Protein AF-A0A1B6HRR8-F1 (afdb_monomer)

Secondary structure (DSSP, 8-state):
-HHHHHHHHHHHHHHHHHHHHHHHHHHHHHHHHHHHHHHHHHHHHHHHHHHHHHHHHHHHHHHHHHHHHHHHHHHHHH---------SS--HHHHHHHHHHHHHHHHHHHHHHHHHHHHHHHHHHHHHHHHHHHHHHHHHHHHHHHHHHHHHHHHHHHHHHHHHHHHHHHHHHHHHHHHHHHHHHHHHHHHHHHHHHHHHHHHHHHHHHHHHHHHHHHHHHHHHHHHHHHHHHHHHHHHHHHHHHHHHHHTS-----------SHHHHHHHHHHHHHHHHHHHHHHHHHHHHHHHHHHHHHTTS-HHHHHHHHHHHHHHHHHHHHHHHHHHHHHHHHHHHHHHHHHHT---TTSTTSSSSS----------------------------

Structure (mmCIF, N/CA/C/O backbone):
data_AF-A0A1B6HRR8-F1
#
_entry.id   AF-A0A1B6HRR8-F1
#
loop_
_atom_site.group_PDB
_atom_site.id
_atom_site.type_symbol
_atom_site.label_atom_id
_atom_site.label_alt_id
_atom_site.label_comp_id
_atom_site.label_asym_id
_atom_site.label_entity_id
_atom_site.label_seq_id
_atom_site.pdbx_PDB_ins_code
_atom_site.Cartn_x
_atom_site.Cartn_y
_atom_site.Cartn_z
_atom_site.occupancy
_atom_site.B_iso_or_equiv
_atom_site.auth_seq_id
_atom_site.auth_comp_id
_atom_site.auth_asym_id
_atom_site.auth_atom_id
_atom_site.pdbx_PDB_model_num
ATOM 1 N N . SER A 1 1 ? -2.753 -23.486 5.288 1.00 59.34 1 SER A N 1
ATOM 2 C CA . SER A 1 1 ? -3.232 -24.060 4.010 1.00 59.34 1 SER A CA 1
ATOM 3 C C . SER A 1 1 ? -3.296 -22.992 2.913 1.00 59.34 1 SER A C 1
ATOM 5 O O . SER A 1 1 ? -2.228 -22.658 2.434 1.00 59.34 1 SER A O 1
ATOM 7 N N . SER A 1 2 ? -4.413 -22.319 2.582 1.00 73.25 2 SER A N 1
ATOM 8 C CA . SER A 1 2 ? -4.470 -21.489 1.342 1.00 73.25 2 SER A CA 1
ATOM 9 C C . SER A 1 2 ? -3.467 -20.316 1.214 1.00 73.25 2 SER A C 1
ATOM 11 O O . SER A 1 2 ? -3.130 -19.930 0.097 1.00 73.25 2 SER A O 1
ATOM 13 N N . LYS A 1 3 ? -2.981 -19.729 2.320 1.00 71.12 3 LYS A N 1
ATOM 14 C CA . LYS A 1 3 ? -1.954 -18.663 2.286 1.00 71.12 3 LYS A CA 1
ATOM 15 C C . LYS A 1 3 ? -0.533 -19.193 2.073 1.00 71.12 3 LYS A C 1
ATOM 17 O O . LYS A 1 3 ? 0.267 -18.519 1.435 1.00 71.12 3 LYS A O 1
ATOM 22 N N . GLU A 1 4 ? -0.227 -20.378 2.594 1.00 80.12 4 GLU A N 1
ATOM 23 C CA . GLU A 1 4 ? 1.072 -21.032 2.380 1.00 80.12 4 GLU A CA 1
ATOM 24 C C . GLU A 1 4 ? 1.187 -21.528 0.942 1.00 80.12 4 GLU A C 1
ATOM 26 O O . GLU A 1 4 ? 2.218 -21.320 0.313 1.00 80.12 4 GLU A O 1
ATOM 31 N N . ASP A 1 5 ? 0.101 -22.062 0.383 1.00 79.88 5 ASP A N 1
ATOM 32 C CA . ASP A 1 5 ? 0.057 -22.496 -1.016 1.00 79.88 5 ASP A CA 1
ATOM 33 C C . ASP A 1 5 ? 0.258 -21.316 -1.984 1.00 79.88 5 ASP A C 1
ATOM 35 O O . ASP A 1 5 ? 0.971 -21.428 -2.982 1.00 79.88 5 ASP A O 1
ATOM 39 N N . LEU A 1 6 ? -0.305 -20.148 -1.653 1.00 81.75 6 LEU A N 1
ATOM 40 C CA . LEU A 1 6 ? -0.075 -18.899 -2.386 1.00 81.75 6 LEU A CA 1
ATOM 41 C C . LEU A 1 6 ? 1.387 -18.448 -2.313 1.00 81.75 6 LEU A C 1
ATOM 43 O O . LEU A 1 6 ? 1.964 -18.117 -3.346 1.00 81.75 6 LEU A O 1
ATOM 47 N N . LEU A 1 7 ? 2.001 -18.481 -1.127 1.00 84.44 7 LEU A N 1
ATOM 48 C CA . LEU A 1 7 ? 3.415 -18.135 -0.952 1.00 84.44 7 LEU A CA 1
ATOM 49 C C . LEU A 1 7 ? 4.327 -19.078 -1.744 1.00 84.44 7 LEU A C 1
ATOM 51 O O . LEU A 1 7 ? 5.192 -18.613 -2.486 1.00 84.44 7 LEU A O 1
ATOM 55 N N . ILE A 1 8 ? 4.094 -20.387 -1.660 1.00 88.56 8 ILE A N 1
ATOM 56 C CA . ILE A 1 8 ? 4.858 -21.399 -2.400 1.00 88.56 8 ILE A CA 1
ATOM 57 C C . ILE A 1 8 ? 4.736 -21.172 -3.911 1.00 88.56 8 ILE A C 1
ATOM 59 O O . ILE A 1 8 ? 5.741 -21.215 -4.621 1.00 88.56 8 ILE A O 1
ATOM 63 N N . ASN A 1 9 ? 3.536 -20.873 -4.411 1.00 84.00 9 ASN A N 1
ATOM 64 C CA . ASN A 1 9 ? 3.332 -20.588 -5.830 1.00 84.00 9 ASN A CA 1
ATOM 65 C C . ASN A 1 9 ? 4.008 -19.283 -6.267 1.00 84.00 9 ASN A C 1
ATOM 67 O O . ASN A 1 9 ? 4.600 -19.246 -7.344 1.00 84.00 9 ASN A O 1
ATOM 71 N N . THR A 1 10 ? 3.997 -18.240 -5.431 1.00 83.81 10 THR A N 1
ATOM 72 C CA . THR A 1 10 ? 4.730 -17.002 -5.737 1.00 83.81 10 THR A CA 1
ATOM 73 C C . THR A 1 10 ? 6.241 -17.207 -5.751 1.00 83.81 10 THR A C 1
ATOM 75 O O . THR A 1 10 ? 6.902 -16.685 -6.642 1.00 83.81 10 THR A O 1
ATOM 78 N N . TYR A 1 11 ? 6.792 -18.015 -4.838 1.00 88.38 11 TYR A N 1
ATOM 79 C CA . TYR A 1 11 ? 8.217 -18.347 -4.845 1.00 88.38 11 TYR A CA 1
ATOM 80 C C . TYR A 1 11 ? 8.606 -19.155 -6.081 1.00 88.38 11 TYR A C 1
ATOM 82 O O . TYR A 1 11 ? 9.601 -18.831 -6.716 1.00 88.38 11 TYR A O 1
ATOM 90 N N . LYS A 1 12 ? 7.793 -20.140 -6.482 1.00 89.81 12 LYS A N 1
ATOM 91 C CA . LYS A 1 12 ? 8.017 -20.898 -7.723 1.00 89.81 12 LYS A CA 1
ATOM 92 C C . LYS A 1 12 ? 7.977 -20.003 -8.961 1.00 89.81 12 LYS A C 1
ATOM 94 O O . LYS A 1 12 ? 8.825 -20.142 -9.833 1.00 89.81 12 LYS A O 1
ATOM 99 N N . ALA A 1 13 ? 7.025 -19.072 -9.035 1.00 86.12 13 ALA A N 1
ATOM 100 C CA . ALA A 1 13 ? 6.945 -18.123 -10.144 1.00 86.12 13 ALA A CA 1
ATOM 101 C C . ALA A 1 13 ? 8.169 -17.192 -10.195 1.00 86.12 13 ALA A C 1
ATOM 103 O O . ALA A 1 13 ? 8.692 -16.928 -11.275 1.00 86.12 13 ALA A O 1
ATOM 104 N N . LEU A 1 14 ? 8.652 -16.740 -9.033 1.00 88.88 14 LEU A N 1
ATOM 105 C CA . LEU A 1 14 ? 9.854 -15.914 -8.931 1.00 88.88 14 LEU A CA 1
ATOM 106 C C . LEU A 1 14 ? 11.114 -16.680 -9.367 1.00 88.88 14 LEU A C 1
ATOM 108 O O . LEU A 1 14 ? 11.967 -16.124 -10.052 1.00 88.88 14 LEU A O 1
ATOM 112 N N . ASP A 1 15 ? 11.216 -17.958 -9.002 1.00 90.56 15 ASP A N 1
ATOM 113 C CA . ASP A 1 15 ? 12.356 -18.811 -9.351 1.00 90.56 15 ASP A CA 1
ATOM 114 C C . ASP A 1 15 ? 12.401 -19.097 -10.862 1.00 90.56 15 ASP A C 1
ATOM 116 O O . ASP A 1 15 ? 13.456 -19.015 -11.487 1.00 90.56 15 ASP A O 1
ATOM 120 N N . VAL A 1 16 ? 11.236 -19.313 -11.486 1.00 91.31 16 VAL A N 1
ATOM 121 C CA . VAL A 1 16 ? 11.115 -19.439 -12.950 1.00 91.31 16 VAL A CA 1
ATOM 122 C C . VAL A 1 16 ? 11.516 -18.140 -13.655 1.00 91.31 16 VAL A C 1
ATOM 124 O O . VAL A 1 16 ? 12.240 -18.181 -14.647 1.00 91.31 16 VAL A O 1
ATOM 127 N N . GLN A 1 17 ? 11.099 -16.979 -13.138 1.00 86.19 17 GLN A N 1
ATOM 128 C CA . GLN A 1 17 ? 11.513 -15.682 -13.691 1.00 86.19 17 GLN A CA 1
ATOM 129 C C . GLN A 1 17 ? 13.022 -15.451 -13.559 1.00 86.19 17 GLN A C 1
ATOM 131 O O . GLN A 1 17 ? 13.646 -14.912 -14.472 1.00 86.19 17 GLN A O 1
ATOM 136 N N . LYS A 1 18 ? 13.624 -15.887 -12.449 1.00 91.19 18 LYS A N 1
ATOM 137 C CA . LYS A 1 18 ? 15.072 -15.811 -12.246 1.00 91.19 18 LYS A CA 1
ATOM 138 C C . LYS A 1 18 ? 15.827 -16.687 -13.250 1.00 91.19 18 LYS A C 1
ATOM 140 O O . LYS A 1 18 ? 16.762 -16.203 -13.878 1.00 91.19 18 LYS A O 1
ATOM 145 N N . GLN A 1 19 ? 15.380 -17.924 -13.463 1.00 90.75 19 GLN A N 1
ATOM 146 C CA . GLN A 1 19 ? 15.969 -18.824 -14.462 1.00 90.75 19 GLN A CA 1
ATOM 147 C C . GLN A 1 19 ? 15.834 -18.277 -15.891 1.00 90.75 19 GLN A C 1
ATOM 149 O O . GLN A 1 19 ? 16.765 -18.394 -16.683 1.00 90.75 19 GLN A O 1
ATOM 154 N N . GLN A 1 20 ? 14.709 -17.633 -16.222 1.00 88.19 20 GLN A N 1
ATOM 155 C CA . GLN A 1 20 ? 14.532 -16.971 -17.520 1.00 88.19 20 GLN A CA 1
ATOM 156 C C . GLN A 1 20 ? 15.487 -15.788 -17.713 1.00 88.19 20 GLN A C 1
ATOM 158 O O . GLN A 1 20 ? 16.016 -15.615 -18.806 1.00 88.19 20 GLN A O 1
ATOM 163 N N . LEU A 1 21 ? 15.732 -14.990 -16.669 1.00 84.12 21 LEU A N 1
ATOM 164 C CA . LEU A 1 21 ? 16.707 -13.896 -16.722 1.00 84.12 21 LEU A CA 1
ATOM 165 C C . LEU A 1 21 ? 18.141 -14.410 -16.875 1.00 84.12 21 LEU A C 1
ATOM 167 O O . LEU A 1 21 ? 18.898 -13.848 -17.659 1.00 84.12 21 LEU A O 1
ATOM 171 N N . GLU A 1 22 ? 18.506 -15.480 -16.168 1.00 90.12 22 GLU A N 1
ATOM 172 C CA . GLU A 1 22 ? 19.824 -16.112 -16.308 1.00 90.12 22 GLU A CA 1
ATOM 173 C C . GLU A 1 22 ? 20.028 -16.682 -17.721 1.00 90.12 22 GLU A C 1
ATOM 175 O O . GLU A 1 22 ? 21.083 -16.468 -18.315 1.00 90.12 22 GLU A O 1
ATOM 180 N N . ALA A 1 23 ? 19.009 -17.324 -18.304 1.00 89.56 23 ALA A N 1
ATOM 181 C CA . ALA A 1 23 ? 19.057 -17.799 -19.689 1.00 89.56 23 ALA A CA 1
ATOM 182 C C . ALA A 1 23 ? 19.222 -16.643 -20.690 1.00 89.56 23 ALA A C 1
ATOM 184 O O . ALA A 1 23 ? 20.099 -16.689 -21.545 1.00 89.56 23 ALA A O 1
ATOM 185 N N . MET A 1 24 ? 18.446 -15.569 -20.528 1.00 87.88 24 MET A N 1
ATOM 186 C CA . MET A 1 24 ? 18.515 -14.395 -21.402 1.00 87.88 24 MET A CA 1
ATOM 187 C C . MET A 1 24 ? 19.867 -13.674 -21.305 1.00 87.88 24 MET A C 1
ATOM 189 O O . MET A 1 24 ? 20.355 -13.132 -22.293 1.00 87.88 24 MET A O 1
ATOM 193 N N . ASN A 1 25 ? 20.489 -13.679 -20.123 1.00 88.56 25 ASN A N 1
ATOM 194 C CA . ASN A 1 25 ? 21.819 -13.111 -19.930 1.00 88.56 25 ASN A CA 1
ATOM 195 C C . ASN A 1 25 ? 22.901 -13.955 -20.622 1.00 88.56 25 ASN A C 1
ATOM 197 O O . ASN A 1 25 ? 23.789 -13.397 -21.258 1.00 88.56 25 ASN A O 1
ATOM 201 N N . ASN A 1 26 ? 22.787 -15.286 -20.570 1.00 90.06 26 ASN A N 1
ATOM 202 C CA . ASN A 1 26 ? 23.684 -16.178 -21.307 1.00 90.06 26 ASN A CA 1
ATOM 203 C C . ASN A 1 26 ? 23.536 -16.010 -22.829 1.00 90.06 26 ASN A C 1
ATOM 205 O O . ASN A 1 26 ? 24.542 -15.989 -23.536 1.00 90.06 26 ASN A O 1
ATOM 209 N N . ASP A 1 27 ? 22.308 -15.842 -23.332 1.00 89.38 27 ASP A N 1
ATOM 210 C CA . ASP A 1 27 ? 22.052 -15.570 -24.753 1.00 89.38 27 ASP A CA 1
ATOM 211 C C . ASP A 1 27 ? 22.649 -14.219 -25.187 1.00 89.38 27 ASP A C 1
ATOM 213 O O . ASP A 1 27 ? 23.210 -14.100 -26.277 1.00 89.38 27 ASP A O 1
ATOM 217 N N . PHE A 1 28 ? 22.575 -13.201 -24.323 1.00 89.56 28 PHE A N 1
ATOM 218 C CA . PHE A 1 28 ? 23.189 -11.896 -24.572 1.00 89.56 28 PHE A CA 1
ATOM 219 C C . PHE A 1 28 ? 24.719 -11.978 -24.627 1.00 89.56 28 PHE A C 1
ATOM 221 O O . PHE A 1 28 ? 25.335 -11.399 -25.524 1.00 89.56 28 PHE A O 1
ATOM 228 N N . ASP A 1 29 ? 25.333 -12.720 -23.705 1.00 88.75 29 ASP A N 1
ATOM 229 C CA . ASP A 1 29 ? 26.779 -12.940 -23.706 1.00 88.75 29 ASP A CA 1
ATOM 230 C C . ASP A 1 29 ? 27.225 -13.718 -24.957 1.00 88.75 29 ASP A C 1
ATOM 232 O O . ASP A 1 29 ? 28.226 -13.352 -25.575 1.00 88.75 29 ASP A O 1
ATOM 236 N N . ALA A 1 30 ? 26.452 -14.715 -25.402 1.00 90.94 30 ALA A N 1
ATOM 237 C CA . ALA A 1 30 ? 26.715 -15.439 -26.647 1.00 90.94 30 ALA A CA 1
ATOM 238 C C . ALA A 1 30 ? 26.655 -14.512 -27.877 1.00 90.94 30 ALA A C 1
ATOM 240 O O . ALA A 1 30 ? 27.611 -14.457 -28.653 1.00 90.94 30 ALA A O 1
ATOM 241 N N . LEU A 1 31 ? 25.594 -13.709 -28.006 1.00 88.75 31 LEU A N 1
ATOM 242 C CA . LEU A 1 31 ? 25.451 -12.709 -29.074 1.00 88.75 31 LEU A CA 1
ATOM 243 C C . LEU A 1 31 ? 26.591 -11.688 -29.076 1.00 88.75 31 LEU A C 1
ATOM 245 O O . LEU A 1 31 ? 27.074 -11.279 -30.131 1.00 88.75 31 LEU A O 1
ATOM 249 N N . LYS A 1 32 ? 27.049 -11.279 -27.891 1.00 90.88 32 LYS A N 1
ATOM 250 C CA . LYS A 1 32 ? 28.185 -10.371 -27.760 1.00 90.88 32 LYS A CA 1
ATOM 251 C C . LYS A 1 32 ? 29.471 -11.008 -28.287 1.00 90.88 32 LYS A C 1
ATOM 253 O O . LYS A 1 32 ? 30.206 -10.348 -29.018 1.00 90.88 32 LYS A O 1
ATOM 258 N N . THR A 1 33 ? 29.726 -12.275 -27.954 1.00 90.06 33 THR A N 1
ATOM 259 C CA . THR A 1 33 ? 30.903 -12.993 -28.467 1.00 90.06 33 THR A CA 1
ATOM 260 C C . THR A 1 33 ? 30.847 -13.204 -29.980 1.00 90.06 33 THR A C 1
ATOM 262 O O . THR A 1 33 ? 31.858 -13.010 -30.651 1.00 90.06 33 THR A O 1
ATOM 265 N N . GLU A 1 34 ? 29.671 -13.512 -30.534 1.00 91.50 34 GLU A N 1
ATOM 266 C CA . GLU A 1 34 ? 29.469 -13.660 -31.980 1.00 91.50 34 GLU A CA 1
ATOM 267 C C . GLU A 1 34 ? 29.720 -12.334 -32.712 1.00 91.50 34 GLU A C 1
ATOM 269 O O . GLU A 1 34 ? 30.474 -12.288 -33.682 1.00 91.50 34 GLU A O 1
ATOM 274 N N . HIS A 1 35 ? 29.200 -11.224 -32.181 1.00 89.44 35 HIS A N 1
ATOM 275 C CA . HIS A 1 35 ? 29.441 -9.895 -32.740 1.00 89.44 35 HIS A CA 1
ATOM 276 C C . HIS A 1 35 ? 30.922 -9.482 -32.690 1.00 89.44 35 HIS A C 1
ATOM 278 O O . HIS A 1 35 ? 31.445 -8.893 -33.640 1.00 89.44 35 HIS A O 1
ATOM 284 N N . GLU A 1 36 ? 31.622 -9.778 -31.590 1.00 89.81 36 GLU A N 1
ATOM 285 C CA . GLU A 1 36 ? 33.063 -9.519 -31.474 1.00 89.81 36 GLU A CA 1
ATOM 286 C C . GLU A 1 36 ? 33.870 -10.343 -32.489 1.00 89.81 36 GLU A C 1
ATOM 288 O O . GLU A 1 36 ? 34.828 -9.825 -33.073 1.00 89.81 36 GLU A O 1
ATOM 293 N N . GLN A 1 37 ? 33.455 -11.583 -32.758 1.00 92.81 37 GLN A N 1
ATOM 294 C CA . GLN A 1 37 ? 34.070 -12.437 -33.769 1.00 92.81 37 GLN A CA 1
ATOM 295 C C . GLN A 1 37 ? 33.812 -11.927 -35.195 1.00 92.81 37 GLN A C 1
ATOM 297 O O . GLN A 1 37 ? 34.766 -11.767 -35.959 1.00 92.81 37 GLN A O 1
ATOM 302 N N . GLU A 1 38 ? 32.568 -11.585 -35.546 1.00 91.19 38 GLU A N 1
ATOM 303 C CA . GLU A 1 38 ? 32.233 -10.997 -36.853 1.00 91.19 38 GLU A CA 1
ATOM 304 C C . GLU A 1 38 ? 33.013 -9.704 -37.110 1.00 91.19 38 GLU A C 1
ATOM 306 O O . GLU A 1 38 ? 33.526 -9.473 -38.209 1.00 91.19 38 GLU A O 1
ATOM 311 N N . LYS A 1 39 ? 33.159 -8.864 -36.081 1.00 89.94 39 LYS A N 1
ATOM 312 C CA . LYS A 1 39 ? 33.953 -7.638 -36.163 1.00 89.94 39 LYS A CA 1
ATOM 313 C C . LYS A 1 39 ? 35.420 -7.935 -36.485 1.00 89.94 39 LYS A C 1
ATOM 315 O O . LYS A 1 39 ? 36.014 -7.228 -37.302 1.00 89.94 39 LYS A O 1
ATOM 320 N N . LEU A 1 40 ? 36.002 -8.965 -35.870 1.00 92.38 40 LEU A N 1
ATOM 321 C CA . LEU A 1 40 ? 37.382 -9.381 -36.131 1.00 92.38 40 LEU A CA 1
ATOM 322 C C . LEU A 1 40 ? 37.548 -9.915 -37.565 1.00 92.38 40 LEU A C 1
ATOM 324 O O . LEU A 1 40 ? 38.513 -9.573 -38.252 1.00 92.38 40 LEU A O 1
ATOM 328 N N . GLU A 1 41 ? 36.593 -10.712 -38.045 1.00 91.56 41 GLU A N 1
ATOM 329 C CA . GLU A 1 41 ? 36.591 -11.240 -39.413 1.00 91.56 41 GLU A CA 1
ATOM 330 C C . GLU A 1 41 ? 36.464 -10.130 -40.463 1.00 91.56 41 GLU A C 1
ATOM 332 O O . GLU A 1 41 ? 37.187 -10.133 -41.463 1.00 91.56 41 GLU A O 1
ATOM 337 N N . LEU A 1 42 ? 35.583 -9.153 -40.232 1.00 90.19 42 LEU A N 1
ATOM 338 C CA . LEU A 1 42 ? 35.433 -7.991 -41.108 1.00 90.19 42 LEU A CA 1
ATOM 339 C C . LEU A 1 42 ? 36.699 -7.136 -41.133 1.00 90.19 42 LEU A C 1
ATOM 341 O O . LEU A 1 42 ? 37.131 -6.747 -42.216 1.00 90.19 42 LEU A O 1
ATOM 345 N N . GLN A 1 43 ? 37.331 -6.903 -39.980 1.00 89.69 43 GLN A N 1
ATOM 346 C CA . GLN A 1 43 ? 38.601 -6.178 -39.925 1.00 89.69 43 GLN A CA 1
ATOM 347 C C . GLN A 1 43 ? 39.689 -6.904 -40.724 1.00 89.69 43 GLN A C 1
ATOM 349 O O . GLN A 1 43 ? 40.379 -6.290 -41.531 1.00 89.69 43 GLN A O 1
ATOM 354 N N . THR A 1 44 ? 39.776 -8.227 -40.584 1.00 93.12 44 THR A N 1
ATOM 355 C CA . THR A 1 44 ? 40.751 -9.039 -41.326 1.00 93.12 44 THR A CA 1
ATOM 356 C C . THR A 1 44 ? 40.514 -8.966 -42.842 1.00 93.12 44 THR A C 1
ATOM 358 O O . THR A 1 44 ? 41.467 -8.906 -43.620 1.00 93.12 44 THR A O 1
ATOM 361 N N . LYS A 1 45 ? 39.248 -8.936 -43.286 1.00 93.50 45 LYS A N 1
ATOM 362 C CA . LYS A 1 45 ? 38.900 -8.749 -44.707 1.00 93.50 45 LYS A CA 1
ATOM 363 C C . LYS A 1 45 ? 39.265 -7.355 -45.214 1.00 93.50 45 LYS A C 1
ATOM 365 O O . LYS A 1 45 ? 39.753 -7.250 -46.336 1.00 93.50 45 LYS A O 1
ATOM 370 N N . ILE A 1 46 ? 39.047 -6.311 -44.413 1.00 90.75 46 ILE A N 1
ATOM 371 C CA . ILE A 1 46 ? 39.450 -4.940 -44.757 1.00 90.75 46 ILE A CA 1
ATOM 372 C C . ILE A 1 46 ? 40.967 -4.884 -44.945 1.00 90.75 46 ILE A C 1
ATOM 374 O O . ILE A 1 46 ? 41.426 -4.455 -46.000 1.00 90.75 46 ILE A O 1
ATOM 378 N N . ASP A 1 47 ? 41.734 -5.412 -43.993 1.00 91.06 47 ASP A N 1
ATOM 379 C CA . ASP A 1 47 ? 43.198 -5.404 -44.052 1.00 91.06 47 ASP A CA 1
ATOM 380 C C . ASP A 1 47 ? 43.728 -6.177 -45.279 1.00 91.06 47 ASP A C 1
ATOM 382 O O . ASP A 1 47 ? 44.687 -5.756 -45.933 1.00 91.06 47 ASP A O 1
ATOM 386 N N . ALA A 1 48 ? 43.086 -7.298 -45.635 1.00 92.56 48 ALA A N 1
ATOM 387 C CA . ALA A 1 48 ? 43.424 -8.070 -46.830 1.00 92.56 48 ALA A CA 1
ATOM 388 C C . ALA A 1 48 ? 43.142 -7.297 -48.130 1.00 92.56 48 ALA A C 1
ATOM 390 O O . ALA A 1 48 ? 43.996 -7.270 -49.017 1.00 92.56 48 ALA A O 1
ATOM 391 N N . LEU A 1 49 ? 41.984 -6.634 -48.226 1.00 90.75 49 LEU A N 1
ATOM 392 C CA . LEU A 1 49 ? 41.617 -5.815 -49.386 1.00 90.75 49 LEU A CA 1
ATOM 393 C C . LEU A 1 49 ? 42.517 -4.582 -49.523 1.00 90.75 49 LEU A C 1
ATOM 395 O O . LEU A 1 49 ? 42.924 -4.237 -50.630 1.00 90.75 49 LEU A O 1
ATOM 399 N N . GLU A 1 50 ? 42.881 -3.936 -48.414 1.00 91.50 50 GLU A N 1
ATOM 400 C CA . GLU A 1 50 ? 43.834 -2.823 -48.425 1.00 91.50 50 GLU A CA 1
ATOM 401 C C . GLU A 1 50 ? 45.215 -3.259 -48.918 1.00 91.50 50 GLU A C 1
ATOM 403 O O . GLU A 1 50 ? 45.882 -2.521 -49.651 1.00 91.50 50 GLU A O 1
ATOM 408 N N . LYS A 1 51 ? 45.655 -4.458 -48.526 1.00 93.00 51 LYS A N 1
ATOM 409 C CA . LYS A 1 51 ? 46.908 -5.034 -49.008 1.00 93.00 51 LYS A CA 1
ATOM 410 C C . LYS A 1 51 ? 46.839 -5.347 -50.502 1.00 93.00 51 LYS A C 1
ATOM 412 O O . LYS A 1 51 ? 47.737 -4.945 -51.232 1.00 93.00 51 LYS A O 1
ATOM 417 N N . GLU A 1 52 ? 45.770 -5.990 -50.965 1.00 92.31 52 GLU A N 1
ATOM 418 C CA . GLU A 1 52 ? 45.584 -6.311 -52.384 1.00 92.31 52 GLU A CA 1
ATOM 419 C C . GLU A 1 52 ? 45.526 -5.046 -53.255 1.00 92.31 52 GLU A C 1
ATOM 421 O O . GLU A 1 52 ? 46.127 -5.000 -54.328 1.00 92.31 52 GLU A O 1
ATOM 426 N N . LEU A 1 53 ? 44.887 -3.978 -52.765 1.00 90.81 53 LEU A N 1
ATOM 427 C CA . LEU A 1 53 ? 44.868 -2.681 -53.438 1.00 90.81 53 LEU A CA 1
ATOM 428 C C . LEU A 1 53 ? 46.274 -2.074 -53.548 1.00 90.81 53 LEU A C 1
ATOM 430 O O . LEU A 1 53 ? 46.650 -1.593 -54.618 1.00 90.81 53 LEU A O 1
ATOM 434 N N . LYS A 1 54 ? 47.063 -2.110 -52.465 1.00 91.25 54 LYS A N 1
ATOM 435 C CA . LYS A 1 54 ? 48.453 -1.623 -52.464 1.00 91.25 54 LYS A CA 1
ATOM 436 C C . LYS A 1 54 ? 49.336 -2.432 -53.411 1.00 91.25 54 LYS A C 1
ATOM 438 O O . LYS A 1 54 ? 50.086 -1.837 -54.182 1.00 91.25 54 LYS A O 1
ATOM 443 N N . ASP A 1 55 ? 49.213 -3.756 -53.390 1.00 89.38 55 ASP A N 1
ATOM 444 C CA . ASP A 1 55 ? 49.977 -4.661 -54.251 1.00 89.38 55 ASP A CA 1
ATOM 445 C C . ASP A 1 55 ? 49.599 -4.463 -55.732 1.00 89.38 55 ASP A C 1
ATOM 447 O O . ASP A 1 55 ? 50.471 -4.390 -56.601 1.00 89.38 55 ASP A O 1
ATOM 451 N N . SER A 1 56 ? 48.306 -4.294 -56.029 1.00 88.06 56 SER A N 1
ATOM 452 C CA . SER A 1 56 ? 47.801 -3.987 -57.374 1.00 88.06 56 SER A CA 1
ATOM 453 C C . SER A 1 56 ? 48.306 -2.634 -57.879 1.00 88.06 56 SER A C 1
ATOM 455 O O . SER A 1 56 ? 48.804 -2.536 -59.003 1.00 88.06 56 SER A O 1
ATOM 457 N N . TYR A 1 57 ? 48.263 -1.599 -57.035 1.00 85.69 57 TYR A N 1
ATOM 458 C CA . TYR A 1 57 ? 48.784 -0.276 -57.373 1.00 85.69 57 TYR A CA 1
ATOM 459 C C . TYR A 1 57 ? 50.299 -0.303 -57.616 1.00 85.69 57 TYR A C 1
ATOM 461 O O . TYR A 1 57 ? 50.773 0.263 -58.599 1.00 85.69 57 TYR A O 1
ATOM 469 N N . ALA A 1 58 ? 51.064 -1.009 -56.779 1.00 84.69 58 ALA A N 1
ATOM 470 C CA . ALA A 1 58 ? 52.504 -1.175 -56.969 1.00 84.69 58 ALA A CA 1
ATOM 471 C C . ALA A 1 58 ? 52.822 -1.868 -58.304 1.00 84.69 58 ALA A C 1
ATOM 473 O O . ALA A 1 58 ? 53.650 -1.381 -59.073 1.00 84.69 58 ALA A O 1
ATOM 474 N N . LYS A 1 59 ? 52.096 -2.945 -58.627 1.00 86.50 59 LYS A N 1
ATOM 475 C CA . LYS A 1 59 ? 52.246 -3.673 -59.892 1.00 86.50 59 LYS A CA 1
ATOM 476 C C . LYS A 1 59 ? 51.860 -2.824 -61.107 1.00 86.50 59 LYS A C 1
ATOM 478 O O . LYS A 1 59 ? 52.509 -2.911 -62.150 1.00 86.50 59 LYS A O 1
ATOM 483 N N . PHE A 1 60 ? 50.825 -1.992 -60.988 1.00 82.44 60 PHE A N 1
ATOM 484 C CA . PHE A 1 60 ? 50.435 -1.036 -62.027 1.00 82.44 60 PHE A CA 1
ATOM 485 C C . PHE A 1 60 ? 51.520 0.025 -62.264 1.00 82.44 60 PHE A C 1
ATOM 487 O O . PHE A 1 60 ? 51.862 0.317 -63.410 1.00 82.44 60 PHE A O 1
ATOM 494 N N . MET A 1 61 ? 52.104 0.571 -61.196 1.00 81.31 61 MET A N 1
ATOM 495 C CA . MET A 1 61 ? 53.193 1.545 -61.305 1.00 81.31 61 MET A CA 1
ATOM 496 C C . MET A 1 61 ? 54.450 0.923 -61.928 1.00 81.31 61 MET A C 1
ATOM 498 O O . MET A 1 61 ? 55.049 1.525 -62.813 1.00 81.31 61 MET A O 1
ATOM 502 N N . GLU A 1 62 ? 54.813 -0.300 -61.538 1.00 77.75 62 GLU A N 1
ATOM 503 C CA . GLU A 1 62 ? 55.957 -1.033 -62.098 1.00 77.75 62 GLU A CA 1
ATOM 504 C C . GLU A 1 62 ? 55.764 -1.356 -63.590 1.00 77.75 62 GLU A C 1
ATOM 506 O O . GLU A 1 62 ? 56.654 -1.130 -64.410 1.00 77.75 62 GLU A O 1
ATOM 511 N N . THR A 1 63 ? 54.566 -1.801 -63.980 1.00 75.44 63 THR A N 1
ATOM 512 C CA . THR A 1 63 ? 54.237 -2.041 -65.398 1.00 75.44 63 THR A CA 1
ATOM 513 C C . THR A 1 63 ? 54.170 -0.757 -66.223 1.00 75.44 63 THR A C 1
ATOM 515 O O . THR A 1 63 ? 54.575 -0.779 -67.384 1.00 75.44 63 THR A O 1
ATOM 518 N N . SER A 1 64 ? 53.726 0.360 -65.642 1.00 68.62 64 SER A N 1
ATOM 519 C CA . SER A 1 64 ? 53.716 1.667 -66.315 1.00 68.62 64 SER A CA 1
ATOM 520 C C . SER A 1 64 ? 55.132 2.188 -66.571 1.00 68.62 64 SER A C 1
ATOM 522 O O . SER A 1 64 ? 55.421 2.632 -67.679 1.00 68.62 64 SER A O 1
ATOM 524 N N . ILE A 1 65 ? 56.042 2.043 -65.600 1.00 66.00 65 ILE A N 1
ATOM 525 C CA . ILE A 1 65 ? 57.464 2.391 -65.764 1.00 66.00 65 ILE A CA 1
ATOM 526 C C . ILE A 1 65 ? 58.102 1.542 -66.874 1.00 66.00 65 ILE A C 1
ATOM 528 O O . ILE A 1 65 ? 58.773 2.073 -67.756 1.00 66.00 65 ILE A O 1
ATOM 532 N N . HIS A 1 66 ? 57.830 0.233 -66.901 1.00 63.03 66 HIS A N 1
ATOM 533 C CA . HIS A 1 66 ? 58.329 -0.634 -67.970 1.00 63.03 66 HIS A CA 1
ATOM 534 C C . HIS A 1 66 ? 57.770 -0.282 -69.354 1.00 63.03 66 HIS A C 1
ATOM 536 O O . HIS A 1 66 ? 58.480 -0.428 -70.350 1.00 63.03 66 HIS A O 1
ATOM 542 N N . LEU A 1 67 ? 56.523 0.186 -69.445 1.00 64.94 67 LEU A N 1
ATOM 543 C CA . LEU A 1 67 ? 55.932 0.631 -70.708 1.00 64.94 67 LEU A CA 1
ATOM 544 C C . LEU A 1 67 ? 56.593 1.912 -71.227 1.00 64.94 67 LEU A C 1
ATOM 546 O O . LEU A 1 67 ? 56.862 1.998 -72.426 1.00 64.94 67 LEU A O 1
ATOM 550 N N . ASP A 1 68 ? 56.905 2.860 -70.344 1.00 64.69 68 ASP A N 1
ATOM 551 C CA . ASP A 1 68 ? 57.608 4.094 -70.703 1.00 64.69 68 ASP A CA 1
ATOM 552 C C . ASP A 1 68 ? 59.056 3.828 -71.134 1.00 64.69 68 ASP A C 1
ATOM 554 O O . ASP A 1 68 ? 59.480 4.342 -72.169 1.00 64.69 68 ASP A O 1
ATOM 558 N N . ASP A 1 69 ? 59.785 2.949 -70.441 1.00 67.62 69 ASP A N 1
ATOM 559 C CA . ASP A 1 69 ? 61.143 2.545 -70.837 1.00 67.62 69 ASP A CA 1
ATOM 560 C C . ASP A 1 69 ? 61.152 1.812 -72.188 1.00 67.62 69 ASP A C 1
ATOM 562 O O . ASP A 1 69 ? 62.018 2.036 -73.042 1.00 67.62 69 ASP A O 1
ATOM 566 N N . THR A 1 70 ? 60.153 0.957 -72.424 1.00 64.31 70 THR A N 1
ATOM 567 C CA . THR A 1 70 ? 60.012 0.222 -73.686 1.00 64.31 70 THR A CA 1
ATOM 568 C C . THR A 1 70 ? 59.627 1.169 -74.827 1.00 64.31 70 THR A C 1
ATOM 570 O O . THR A 1 70 ? 60.212 1.095 -75.909 1.00 64.31 70 THR A O 1
ATOM 573 N N . ASN A 1 71 ? 58.709 2.113 -74.595 1.00 65.62 71 ASN A N 1
ATOM 574 C CA . ASN A 1 71 ? 58.341 3.148 -75.564 1.00 65.62 71 ASN A CA 1
ATOM 575 C C . ASN A 1 71 ? 59.503 4.112 -75.853 1.00 65.62 71 ASN A C 1
ATOM 577 O O . ASN A 1 71 ? 59.711 4.474 -77.012 1.00 65.62 71 ASN A O 1
ATOM 581 N N . ALA A 1 72 ? 60.303 4.479 -74.848 1.00 64.56 72 ALA A N 1
ATOM 582 C CA . ALA A 1 72 ? 61.511 5.284 -75.020 1.00 64.56 72 ALA A CA 1
ATOM 583 C C . ALA A 1 72 ? 62.580 4.541 -75.842 1.00 64.56 72 ALA A C 1
ATOM 585 O O . ALA A 1 72 ? 63.188 5.134 -76.739 1.00 64.56 72 ALA A O 1
ATOM 586 N N . MET A 1 73 ? 62.761 3.231 -75.625 1.00 63.41 73 MET A N 1
ATOM 587 C CA . MET A 1 73 ? 63.626 2.399 -76.470 1.00 63.41 73 MET A CA 1
ATOM 588 C C . MET A 1 73 ? 63.109 2.278 -77.908 1.00 63.41 73 MET A C 1
ATOM 590 O O . MET A 1 73 ? 63.908 2.406 -78.838 1.00 63.41 73 MET A O 1
ATOM 594 N N . TYR A 1 74 ? 61.803 2.080 -78.126 1.00 62.53 74 TYR A N 1
ATOM 595 C CA . TYR A 1 74 ? 61.211 2.048 -79.473 1.00 62.53 74 TYR A CA 1
ATOM 596 C C . TYR A 1 74 ? 61.347 3.397 -80.197 1.00 62.53 74 TYR A C 1
ATOM 598 O O . TYR A 1 74 ? 61.658 3.427 -81.388 1.00 62.53 74 TYR A O 1
ATOM 606 N N . ALA A 1 75 ? 61.179 4.518 -79.490 1.00 61.41 75 ALA A N 1
ATOM 607 C CA . ALA A 1 75 ? 61.358 5.857 -80.048 1.00 61.41 75 ALA A CA 1
ATOM 608 C C . ALA A 1 75 ? 62.821 6.138 -80.440 1.00 61.41 75 ALA A C 1
ATOM 610 O O . ALA A 1 75 ? 63.067 6.725 -81.496 1.00 61.41 75 ALA A O 1
ATOM 611 N N . MET A 1 76 ? 63.791 5.672 -79.642 1.00 59.47 76 MET A N 1
ATOM 612 C CA . MET A 1 76 ? 65.221 5.793 -79.955 1.00 59.47 76 MET A CA 1
ATOM 613 C C . MET A 1 76 ? 65.694 4.848 -81.072 1.00 59.47 76 MET A C 1
ATOM 615 O O . MET A 1 76 ? 66.584 5.215 -81.834 1.00 59.47 76 MET A O 1
ATOM 619 N N . THR A 1 77 ? 65.113 3.651 -81.200 1.00 55.75 77 THR A N 1
ATOM 620 C CA . THR A 1 77 ? 65.514 2.664 -82.226 1.00 55.75 77 THR A CA 1
ATOM 621 C C . THR A 1 77 ? 64.861 2.882 -83.586 1.00 55.75 77 THR A C 1
ATOM 623 O O . THR A 1 77 ? 65.480 2.567 -84.600 1.00 55.75 77 THR A O 1
ATOM 626 N N . PHE A 1 78 ? 63.648 3.439 -83.641 1.00 56.72 78 PHE A N 1
ATOM 627 C CA . PHE A 1 78 ? 62.893 3.558 -84.893 1.00 56.72 78 PHE A CA 1
ATOM 628 C C . PHE A 1 78 ? 62.620 4.980 -85.374 1.00 56.72 78 PHE A C 1
ATOM 630 O O . PHE A 1 78 ? 61.880 5.108 -86.345 1.00 56.72 78 PHE A O 1
ATOM 637 N N . GLY A 1 79 ? 63.204 6.016 -84.751 1.00 57.69 79 GLY A N 1
ATOM 638 C CA . GLY A 1 79 ? 63.250 7.391 -85.276 1.00 57.69 79 GLY A CA 1
ATOM 639 C C . GLY A 1 79 ? 62.014 7.771 -86.091 1.00 57.69 79 GLY A C 1
ATOM 640 O O . GLY A 1 79 ? 62.098 7.920 -87.310 1.00 57.69 79 GLY A O 1
ATOM 641 N N . LEU A 1 80 ? 60.846 7.807 -85.441 1.00 52.38 80 LEU A N 1
ATOM 642 C CA . LEU A 1 80 ? 59.565 7.958 -86.130 1.00 52.38 80 LEU A CA 1
ATOM 643 C C . LEU A 1 80 ? 59.350 9.407 -86.577 1.00 52.38 80 LEU A C 1
ATOM 645 O O . LEU A 1 80 ? 58.550 10.142 -86.005 1.00 52.38 80 LEU A O 1
ATOM 649 N N . ASP A 1 81 ? 60.030 9.786 -87.652 1.00 48.00 81 ASP A N 1
ATOM 650 C CA . ASP A 1 81 ? 59.685 10.941 -88.469 1.00 48.00 81 ASP A CA 1
ATOM 651 C C . ASP A 1 81 ? 58.484 10.545 -89.346 1.00 48.00 81 ASP A C 1
ATOM 653 O O . ASP A 1 81 ? 58.617 9.985 -90.437 1.00 48.00 81 ASP A O 1
ATOM 657 N N . LYS A 1 82 ? 57.264 10.714 -88.822 1.00 49.25 82 LYS A N 1
ATOM 658 C CA . LYS A 1 82 ? 56.037 10.355 -89.549 1.00 49.25 82 LYS A CA 1
ATOM 659 C C . LYS A 1 82 ? 55.449 11.569 -90.253 1.00 49.25 82 LYS A C 1
ATOM 661 O O . LYS A 1 82 ? 54.581 12.264 -89.730 1.00 49.25 82 LYS A O 1
ATOM 666 N N . LYS A 1 83 ? 55.871 11.748 -91.509 1.00 40.91 83 LYS A N 1
ATOM 667 C CA . LYS A 1 83 ? 55.058 12.416 -92.529 1.00 40.91 83 LYS A CA 1
ATOM 668 C C . LYS A 1 83 ? 53.767 11.629 -92.762 1.00 40.91 83 LYS A C 1
ATOM 670 O O . LYS A 1 83 ? 53.770 10.40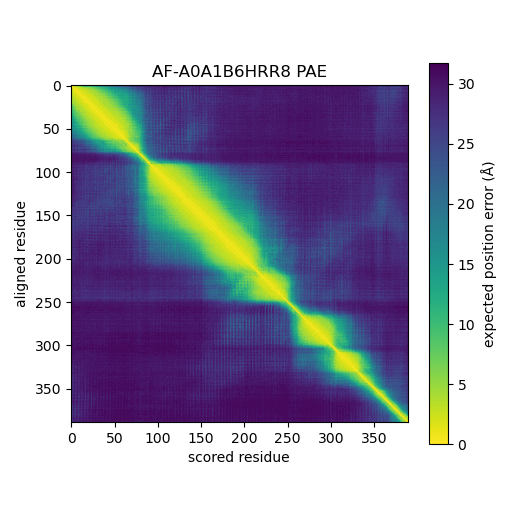5 -92.884 1.00 40.91 83 LYS A O 1
ATOM 675 N N . ALA A 1 84 ? 52.679 12.387 -92.814 1.00 46.06 84 ALA A N 1
ATOM 676 C CA . ALA A 1 84 ? 51.311 11.950 -93.012 1.00 46.06 84 ALA A CA 1
ATOM 677 C C . ALA A 1 84 ? 51.146 11.021 -94.223 1.00 46.06 84 ALA A C 1
ATOM 679 O O . ALA A 1 84 ? 51.560 11.336 -95.338 1.00 46.06 84 ALA A O 1
ATOM 680 N N . THR A 1 85 ? 50.469 9.900 -93.998 1.00 45.59 85 THR A N 1
ATOM 681 C CA . THR A 1 85 ? 49.803 9.124 -95.044 1.00 45.59 85 THR A CA 1
ATOM 682 C C . THR A 1 85 ? 48.325 9.082 -94.689 1.00 45.59 85 THR A C 1
ATOM 684 O O . THR A 1 85 ? 47.900 8.412 -93.753 1.00 45.59 85 THR A O 1
ATOM 687 N N . GLU A 1 86 ? 47.550 9.891 -95.408 1.00 50.44 86 GLU A N 1
ATOM 688 C CA . GLU A 1 86 ? 46.094 9.932 -95.347 1.00 50.44 86 GLU A CA 1
ATOM 689 C C . GLU A 1 86 ? 45.528 8.621 -95.909 1.00 50.44 86 GLU A C 1
ATOM 691 O O . GLU A 1 86 ? 45.387 8.450 -97.120 1.00 50.44 86 GLU A O 1
ATOM 696 N N . SER A 1 87 ? 45.186 7.678 -95.031 1.00 47.19 87 SER A N 1
ATOM 697 C CA . SER A 1 87 ? 44.296 6.572 -95.377 1.00 47.19 87 SER A CA 1
ATOM 698 C C . SER A 1 87 ? 42.858 6.964 -95.041 1.00 47.19 87 SER A C 1
ATOM 700 O O . SER A 1 87 ? 42.518 7.154 -93.878 1.00 47.19 87 SER A O 1
ATOM 702 N N . LYS A 1 88 ? 41.987 7.039 -96.052 1.00 55.75 88 LYS A N 1
ATOM 703 C CA . LYS A 1 88 ? 40.533 7.288 -95.931 1.00 55.75 88 LYS A CA 1
ATOM 704 C C . LYS A 1 88 ? 39.732 6.117 -95.323 1.00 55.75 88 LYS A C 1
ATOM 706 O O . LYS A 1 88 ? 38.536 5.994 -95.570 1.00 55.75 88 LYS A O 1
ATOM 711 N N . GLN A 1 89 ? 40.365 5.253 -94.535 1.00 55.09 89 GLN A N 1
ATOM 712 C CA . GLN A 1 89 ? 39.666 4.321 -93.652 1.00 55.09 89 GLN A CA 1
ATOM 713 C C . GLN A 1 89 ? 39.904 4.773 -92.213 1.00 55.09 89 GLN A C 1
ATOM 715 O O . GLN A 1 89 ? 41.047 5.104 -91.892 1.00 55.09 89 GLN A O 1
ATOM 720 N N . PRO A 1 90 ? 38.859 4.821 -91.362 1.00 57.56 90 PRO A N 1
ATOM 721 C CA . PRO A 1 90 ? 39.038 5.190 -89.967 1.00 57.56 90 PRO A CA 1
ATOM 722 C C . PRO A 1 90 ? 40.083 4.257 -89.363 1.00 57.56 90 PRO A C 1
ATOM 724 O O . PRO A 1 90 ? 39.959 3.033 -89.435 1.00 57.56 90 PRO A O 1
ATOM 727 N N . ASN A 1 91 ? 41.152 4.853 -88.842 1.00 70.38 91 ASN A N 1
ATOM 728 C CA . ASN A 1 91 ? 42.255 4.119 -88.249 1.00 70.38 91 ASN A CA 1
ATOM 729 C C . ASN A 1 91 ? 41.673 3.245 -87.116 1.00 70.38 91 ASN A C 1
ATOM 731 O O . ASN A 1 91 ? 40.938 3.786 -86.285 1.00 70.38 91 ASN A O 1
ATOM 735 N N . PRO A 1 92 ? 41.938 1.926 -87.053 1.00 74.50 92 PRO A N 1
ATOM 736 C CA . PRO A 1 92 ? 41.377 1.048 -86.018 1.00 74.50 92 PRO A CA 1
ATOM 737 C C . PRO A 1 92 ? 41.597 1.581 -84.596 1.00 74.50 92 PRO A C 1
ATOM 739 O O . PRO A 1 92 ? 40.734 1.447 -83.729 1.00 74.50 92 PRO A O 1
ATOM 742 N N . SER A 1 93 ? 42.722 2.268 -84.381 1.00 78.25 93 SER A N 1
ATOM 743 C CA . SER A 1 93 ? 43.039 2.951 -83.129 1.00 78.25 93 SER A CA 1
ATOM 744 C C . SER A 1 93 ? 42.090 4.112 -82.813 1.00 78.25 93 SER A C 1
ATOM 746 O O . SER A 1 93 ? 41.747 4.307 -81.656 1.00 78.25 93 SER A O 1
ATOM 748 N N . GLU A 1 94 ? 41.621 4.867 -83.809 1.00 78.88 94 GLU A N 1
ATOM 749 C CA . GLU A 1 94 ? 40.699 5.996 -83.609 1.00 78.88 94 GLU A CA 1
ATOM 750 C C . GLU A 1 94 ? 39.286 5.521 -83.235 1.00 78.88 94 GLU A C 1
ATOM 752 O O . GLU A 1 94 ? 38.624 6.135 -82.399 1.00 78.88 94 GLU A O 1
ATOM 757 N N . ILE A 1 95 ? 38.838 4.391 -83.796 1.00 81.81 95 ILE A N 1
ATOM 758 C CA . ILE A 1 95 ? 37.582 3.739 -83.390 1.00 81.81 95 ILE A CA 1
ATOM 759 C C . ILE A 1 95 ? 37.692 3.271 -81.935 1.00 81.81 95 ILE A C 1
ATOM 761 O O . ILE A 1 95 ? 36.808 3.561 -81.132 1.00 81.81 95 ILE A O 1
ATOM 765 N N . LYS A 1 96 ? 38.805 2.615 -81.573 1.00 86.94 96 LYS A N 1
ATOM 766 C CA . LYS A 1 96 ? 39.031 2.147 -80.201 1.00 86.94 96 LYS A CA 1
ATOM 767 C C . LYS A 1 96 ? 39.118 3.297 -79.195 1.00 86.94 96 LYS A C 1
ATOM 769 O O . LYS A 1 96 ? 38.600 3.166 -78.093 1.00 86.94 96 LYS A O 1
ATOM 774 N N . ILE A 1 97 ? 39.715 4.428 -79.575 1.00 84.94 97 ILE A N 1
ATOM 775 C CA . ILE A 1 97 ? 39.753 5.638 -78.740 1.00 84.94 97 ILE A CA 1
ATOM 776 C C . ILE A 1 97 ? 38.335 6.162 -78.485 1.00 84.94 97 ILE A C 1
ATOM 778 O O . ILE A 1 97 ? 37.985 6.378 -77.331 1.00 84.94 97 ILE A O 1
ATOM 782 N N . LYS A 1 98 ? 37.488 6.281 -79.516 1.00 87.44 98 LYS A N 1
ATOM 783 C CA . LYS A 1 98 ? 36.096 6.744 -79.346 1.00 87.44 98 LYS A CA 1
ATOM 784 C C . LYS A 1 98 ? 35.251 5.790 -78.494 1.00 87.44 98 LYS A C 1
ATOM 786 O O . LYS A 1 98 ? 34.408 6.243 -77.722 1.00 87.44 98 LYS A O 1
ATOM 791 N N . GLU A 1 99 ? 35.477 4.479 -78.602 1.00 90.25 99 GLU A N 1
ATOM 792 C CA . GLU A 1 99 ? 34.856 3.489 -77.708 1.00 90.25 99 GLU A CA 1
ATOM 793 C C . GLU A 1 99 ? 35.286 3.694 -76.250 1.00 90.25 99 GLU A C 1
ATOM 795 O O . GLU A 1 99 ? 34.427 3.782 -75.375 1.00 90.25 99 GLU A O 1
ATOM 800 N N . LEU A 1 100 ? 36.591 3.836 -75.994 1.00 90.88 100 LEU A N 1
ATOM 801 C CA . LEU A 1 100 ? 37.129 4.066 -74.649 1.00 90.88 100 LEU A CA 1
ATOM 802 C C . LEU A 1 100 ? 36.669 5.407 -74.061 1.00 90.88 100 LEU A C 1
ATOM 804 O O . LEU A 1 100 ? 36.374 5.484 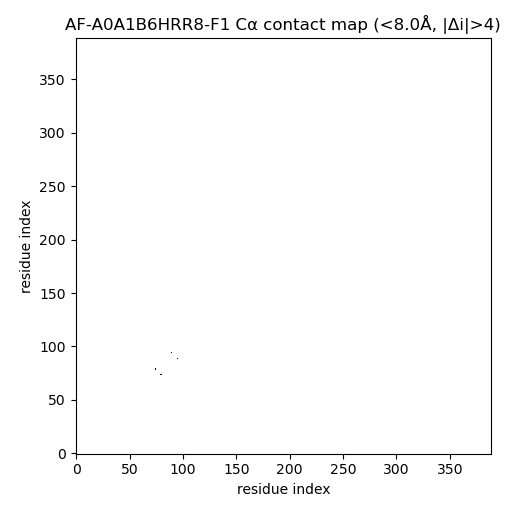-72.874 1.00 90.88 100 LEU A O 1
ATOM 808 N N . GLU A 1 101 ? 36.555 6.458 -74.874 1.00 91.62 101 GLU A N 1
ATOM 809 C CA . GLU A 1 101 ? 35.986 7.745 -74.456 1.00 91.62 101 GLU A CA 1
ATOM 810 C C . GLU A 1 101 ? 34.506 7.609 -74.072 1.00 91.62 101 GLU A C 1
ATOM 812 O O . GLU A 1 101 ? 34.067 8.191 -73.077 1.00 91.62 101 GLU A O 1
ATOM 817 N N . SER A 1 102 ? 33.737 6.808 -74.818 1.00 92.19 102 SER A N 1
ATOM 818 C CA . SER A 1 102 ? 32.338 6.517 -74.489 1.00 92.19 102 SER A CA 1
ATOM 819 C C . SER A 1 102 ? 32.202 5.697 -73.203 1.00 92.19 102 SER A C 1
ATOM 821 O O . SER A 1 102 ? 31.334 5.994 -72.381 1.00 92.19 102 SER A O 1
ATOM 823 N N . GLU A 1 103 ? 33.052 4.690 -73.000 1.00 93.56 103 GLU A N 1
ATOM 824 C CA . GLU A 1 103 ? 33.096 3.901 -71.763 1.00 93.56 103 GLU A CA 1
ATOM 825 C C . GLU A 1 103 ? 33.511 4.761 -70.564 1.00 93.56 103 GLU A C 1
ATOM 827 O O . GLU A 1 103 ? 32.856 4.718 -69.524 1.00 93.56 103 GLU A O 1
ATOM 832 N N . LEU A 1 104 ? 34.519 5.623 -70.729 1.00 92.44 104 LEU A N 1
ATOM 833 C CA . LEU A 1 104 ? 34.949 6.564 -69.698 1.00 92.44 104 LEU A CA 1
ATOM 834 C C . LEU A 1 104 ? 33.831 7.545 -69.322 1.00 92.44 104 LEU A C 1
ATOM 836 O O . LEU A 1 104 ? 33.659 7.855 -68.145 1.00 92.44 104 LEU A O 1
ATOM 840 N N . ALA A 1 105 ? 33.056 8.031 -70.296 1.00 92.81 105 ALA A N 1
ATOM 841 C CA . ALA A 1 105 ? 31.908 8.894 -70.031 1.00 92.81 105 ALA A CA 1
ATOM 842 C C . ALA A 1 105 ? 30.820 8.171 -69.218 1.00 92.81 105 ALA A C 1
ATOM 844 O O . ALA A 1 105 ? 30.316 8.736 -68.248 1.00 92.81 105 ALA A O 1
ATOM 845 N N . LYS A 1 106 ? 30.512 6.910 -69.557 1.00 93.69 106 LYS A N 1
ATOM 846 C CA . LYS A 1 106 ? 29.549 6.081 -68.809 1.00 93.69 106 LYS A CA 1
ATOM 847 C C . LYS A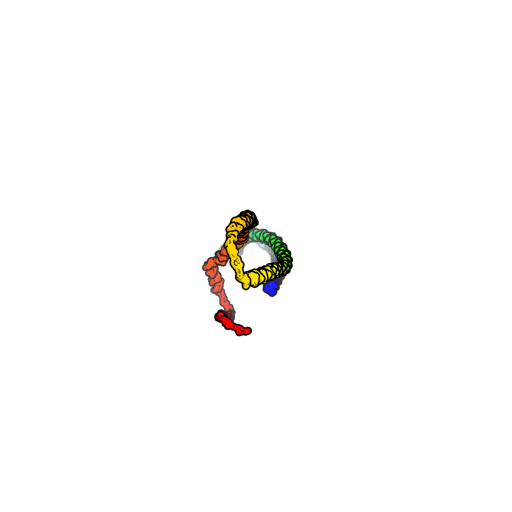 1 106 ? 30.012 5.804 -67.380 1.00 93.69 106 LYS A C 1
ATOM 849 O O . LYS A 1 106 ? 29.207 5.875 -66.456 1.00 93.69 106 LYS A O 1
ATOM 854 N N . GLU A 1 107 ? 31.297 5.518 -67.181 1.00 92.12 107 GLU A N 1
ATOM 855 C CA . GLU A 1 107 ? 31.834 5.299 -65.834 1.00 92.12 107 GLU A CA 1
ATOM 856 C C . GLU A 1 107 ? 31.859 6.589 -65.008 1.00 92.12 107 GLU A C 1
ATOM 858 O O . GLU A 1 107 ? 31.521 6.560 -63.829 1.00 92.12 107 GLU A O 1
ATOM 863 N N . ARG A 1 108 ? 32.148 7.751 -65.610 1.00 93.69 108 ARG A N 1
ATOM 864 C CA . ARG A 1 108 ? 32.023 9.045 -64.913 1.00 93.69 108 ARG A CA 1
ATOM 865 C C . ARG A 1 108 ? 30.594 9.320 -64.447 1.00 93.69 108 ARG A C 1
ATOM 867 O O . ARG A 1 108 ? 30.400 9.769 -63.321 1.00 93.69 108 ARG A O 1
ATOM 874 N N . GLU A 1 109 ? 29.601 9.024 -65.282 1.00 94.44 109 GLU A N 1
ATOM 875 C CA . GLU A 1 109 ? 28.188 9.145 -64.907 1.00 94.44 109 GLU A CA 1
ATOM 876 C C . GLU A 1 109 ? 27.829 8.176 -63.769 1.00 94.44 109 GLU A C 1
ATOM 878 O O . GLU A 1 109 ? 27.194 8.568 -62.790 1.00 94.44 109 GLU A O 1
ATOM 883 N N . ARG A 1 110 ? 28.315 6.931 -63.832 1.00 95.25 110 ARG A N 1
ATOM 884 C CA . ARG A 1 110 ? 28.126 5.939 -62.766 1.00 95.25 110 ARG A CA 1
ATOM 885 C C . ARG A 1 110 ? 28.745 6.379 -61.438 1.00 95.25 110 ARG A C 1
ATOM 887 O O . ARG A 1 110 ? 28.106 6.220 -60.400 1.00 95.25 110 ARG A O 1
ATOM 894 N N . VAL A 1 111 ? 29.958 6.931 -61.463 1.00 94.62 111 VAL A N 1
ATOM 895 C CA . VAL A 1 111 ? 30.629 7.475 -60.271 1.00 94.62 111 VAL A CA 1
ATOM 896 C C . VAL A 1 111 ? 29.808 8.616 -59.673 1.00 94.62 111 VAL A C 1
ATOM 898 O O . VAL A 1 111 ? 29.544 8.586 -58.475 1.00 94.62 111 VAL A O 1
ATOM 901 N N . SER A 1 112 ? 29.305 9.542 -60.496 1.00 94.62 112 SER A N 1
ATOM 902 C CA . SER A 1 112 ? 28.441 10.637 -60.030 1.00 94.62 112 SER A CA 1
ATOM 903 C C . SER A 1 112 ? 27.183 10.126 -59.314 1.00 94.62 112 SER A C 1
ATOM 905 O O . SER A 1 112 ? 26.834 10.627 -58.248 1.00 94.62 112 SER A O 1
ATOM 907 N N . VAL A 1 113 ? 26.518 9.097 -59.852 1.00 95.88 113 VAL A N 1
ATOM 908 C CA . VAL A 1 113 ? 25.330 8.497 -59.212 1.00 95.88 113 VAL A CA 1
ATOM 909 C C . VAL A 1 113 ? 25.683 7.834 -57.874 1.00 95.88 113 VAL A C 1
ATOM 911 O O . VAL A 1 113 ? 24.911 7.906 -56.915 1.00 95.88 113 VAL A O 1
ATOM 914 N N . LEU A 1 114 ? 26.844 7.178 -57.788 1.00 94.06 114 LEU A N 1
ATOM 915 C CA . LEU A 1 114 ? 27.306 6.558 -56.545 1.00 94.06 114 LEU A CA 1
ATOM 916 C C . LEU A 1 114 ? 27.650 7.602 -55.476 1.00 94.06 114 LEU A C 1
ATOM 918 O O . LEU A 1 114 ? 27.302 7.397 -54.313 1.00 94.06 114 LEU A O 1
ATOM 922 N N . GLU A 1 115 ? 28.273 8.718 -55.852 1.00 94.50 115 GLU A N 1
ATOM 923 C CA . GLU A 1 115 ? 28.557 9.839 -54.947 1.00 94.50 115 GLU A CA 1
ATOM 924 C C . GLU A 1 115 ? 27.267 10.426 -54.355 1.00 94.50 115 GLU A C 1
ATOM 926 O O . GLU A 1 115 ? 27.162 10.590 -53.135 1.00 94.50 115 GLU A O 1
ATOM 931 N N . ASP A 1 116 ? 26.243 10.644 -55.183 1.00 95.44 116 ASP A N 1
ATOM 932 C CA . ASP A 1 116 ? 24.931 11.107 -54.720 1.00 95.44 116 ASP A CA 1
ATOM 933 C C . ASP A 1 116 ? 24.285 10.116 -53.740 1.00 95.44 116 ASP A C 1
ATOM 935 O O . ASP A 1 116 ? 23.755 10.507 -52.694 1.00 95.44 116 ASP A O 1
ATOM 939 N N . MET A 1 117 ? 24.369 8.814 -54.026 1.00 96.38 117 MET A N 1
ATOM 940 C CA . MET A 1 117 ? 23.824 7.780 -53.145 1.00 96.38 117 MET A CA 1
ATOM 941 C C . MET A 1 117 ? 24.569 7.712 -51.804 1.00 96.38 117 MET A C 1
ATOM 943 O O . MET A 1 117 ? 23.933 7.548 -50.759 1.00 96.38 117 MET A O 1
ATOM 947 N N . ILE A 1 118 ? 25.894 7.887 -51.806 1.00 95.06 118 ILE A N 1
ATOM 948 C CA . ILE A 1 118 ? 26.705 7.980 -50.584 1.00 95.06 118 ILE A CA 1
ATOM 949 C C . ILE A 1 118 ? 26.254 9.175 -49.740 1.00 95.06 118 ILE A C 1
ATOM 951 O O . ILE A 1 118 ? 26.028 9.015 -48.539 1.00 95.06 118 ILE A O 1
ATOM 955 N N . ASN A 1 119 ? 26.044 10.342 -50.353 1.00 95.12 119 ASN A N 1
ATOM 956 C CA . ASN A 1 119 ? 25.580 11.538 -49.647 1.00 95.12 119 ASN A CA 1
ATOM 957 C C . ASN A 1 119 ? 24.203 11.323 -48.995 1.00 95.12 119 ASN A C 1
ATOM 959 O O . ASN A 1 119 ? 23.995 11.678 -47.830 1.00 95.12 119 ASN A O 1
ATOM 963 N N . VAL A 1 120 ? 23.269 10.674 -49.703 1.00 95.69 120 VAL A N 1
ATOM 964 C CA . VAL A 1 120 ? 21.947 10.319 -49.155 1.00 95.69 120 VAL A CA 1
ATOM 965 C C . VAL A 1 120 ? 22.072 9.356 -47.970 1.00 95.69 120 VAL A C 1
ATOM 967 O O . VAL A 1 120 ? 21.408 9.544 -46.947 1.00 95.69 120 VAL A O 1
ATOM 970 N N . LEU A 1 121 ? 22.931 8.338 -48.073 1.00 94.81 121 LEU A N 1
ATOM 971 C CA . LEU A 1 121 ? 23.159 7.375 -46.993 1.00 94.81 121 LEU A CA 1
ATOM 972 C C . LEU A 1 121 ? 23.806 8.024 -45.766 1.00 94.81 121 LEU A C 1
ATOM 974 O O . LEU A 1 121 ? 23.394 7.733 -44.643 1.00 94.81 121 LEU A O 1
ATOM 978 N N . GLN A 1 122 ? 24.755 8.941 -45.955 1.00 94.88 122 GLN A N 1
ATOM 979 C CA . GLN A 1 122 ? 25.364 9.700 -44.860 1.00 94.88 122 GLN A CA 1
ATOM 980 C C . GLN A 1 122 ? 24.336 10.585 -44.145 1.00 94.88 122 GLN A C 1
ATOM 982 O O . GLN A 1 122 ? 24.262 10.571 -42.914 1.00 94.88 122 GLN A O 1
ATOM 987 N N . ALA A 1 123 ? 23.485 11.292 -44.897 1.00 94.94 123 ALA A N 1
ATOM 988 C CA . ALA A 1 123 ? 22.411 12.101 -44.324 1.00 94.94 123 ALA A CA 1
ATOM 989 C C . ALA A 1 123 ? 21.410 11.244 -43.530 1.00 94.94 123 ALA A C 1
ATOM 991 O O . ALA A 1 123 ? 21.002 11.616 -42.425 1.00 94.94 123 ALA A O 1
ATOM 992 N N . LYS A 1 124 ? 21.048 10.067 -44.058 1.00 95.62 124 LYS A N 1
ATOM 993 C CA . LYS A 1 124 ? 20.177 9.115 -43.360 1.00 95.62 124 LYS A CA 1
ATOM 994 C C . LYS A 1 124 ? 20.831 8.582 -42.084 1.00 95.62 124 LYS A C 1
ATOM 996 O O . LYS A 1 124 ? 20.204 8.611 -41.031 1.00 95.62 124 LYS A O 1
ATOM 1001 N N . SER A 1 125 ? 22.100 8.179 -42.149 1.00 93.06 125 SER A N 1
ATOM 1002 C CA . SER A 1 125 ? 22.849 7.694 -40.986 1.00 93.06 125 SER A CA 1
ATOM 1003 C C . SER A 1 125 ? 22.941 8.742 -39.875 1.00 93.06 125 SER A C 1
ATOM 1005 O O . SER A 1 125 ? 22.790 8.397 -38.704 1.00 93.06 125 SER A O 1
ATOM 1007 N N . ALA A 1 126 ? 23.155 10.015 -40.219 1.00 94.44 126 ALA A N 1
ATOM 1008 C CA . ALA A 1 126 ? 23.192 11.101 -39.242 1.00 94.44 126 ALA A CA 1
ATOM 1009 C C . ALA A 1 126 ? 21.828 11.307 -38.562 1.00 94.44 126 ALA A C 1
ATOM 1011 O O . ALA A 1 126 ? 21.761 11.482 -37.344 1.00 94.44 126 ALA A O 1
ATOM 1012 N N . LYS A 1 127 ? 20.737 11.235 -39.335 1.00 95.62 127 LYS A N 1
ATOM 1013 C CA . LYS A 1 127 ? 19.372 11.331 -38.808 1.00 95.62 127 LYS A CA 1
ATOM 1014 C C . LYS A 1 127 ? 19.050 10.174 -37.861 1.00 95.62 127 LYS A C 1
ATOM 1016 O O . LYS A 1 127 ? 18.582 10.419 -36.751 1.00 95.62 127 LYS A O 1
ATOM 1021 N N . ASP A 1 128 ? 19.339 8.944 -38.277 1.00 93.81 128 ASP A N 1
ATOM 1022 C CA . ASP A 1 128 ? 19.060 7.742 -37.489 1.00 93.81 128 ASP A CA 1
ATOM 1023 C C . ASP A 1 128 ? 19.872 7.737 -36.183 1.00 93.81 128 ASP A C 1
ATOM 1025 O O . ASP A 1 128 ? 19.335 7.410 -35.124 1.00 93.81 128 ASP A O 1
ATOM 1029 N N . LYS A 1 129 ? 21.130 8.204 -36.219 1.00 93.62 129 LYS A N 1
ATOM 1030 C CA . LYS A 1 129 ? 21.951 8.403 -35.016 1.00 93.62 129 LYS A CA 1
ATOM 1031 C C . LYS A 1 129 ? 21.312 9.398 -34.041 1.00 93.62 129 LYS A C 1
ATOM 1033 O O . LYS A 1 129 ? 21.218 9.104 -32.853 1.00 93.62 129 LYS A O 1
ATOM 1038 N N . GLY A 1 130 ? 20.828 10.539 -34.537 1.00 93.06 130 GLY A N 1
ATOM 1039 C CA . GLY A 1 130 ? 20.142 11.530 -33.703 1.00 93.06 130 GLY A CA 1
ATOM 1040 C C . GLY A 1 130 ? 18.847 10.993 -33.083 1.00 93.06 130 GLY A C 1
ATOM 1041 O O . GLY A 1 130 ? 18.580 11.221 -31.903 1.00 93.06 130 GLY A O 1
ATOM 1042 N N . SER A 1 131 ? 18.056 10.228 -33.842 1.00 93.69 131 SER A N 1
ATOM 1043 C CA . SER A 1 131 ? 16.863 9.556 -33.312 1.00 93.69 131 SER A CA 1
ATOM 1044 C C . SER A 1 131 ? 17.211 8.510 -32.250 1.00 93.69 131 SER A C 1
ATOM 1046 O O . SER A 1 131 ? 16.537 8.439 -31.223 1.00 93.69 131 SER A O 1
ATOM 1048 N N . LEU A 1 132 ? 18.280 7.735 -32.449 1.00 93.56 132 LEU A N 1
ATOM 1049 C CA . LEU A 1 132 ? 18.741 6.747 -31.473 1.00 93.56 132 LEU A CA 1
ATOM 1050 C C . LEU A 1 132 ? 19.213 7.405 -30.167 1.00 93.56 132 LEU A C 1
ATOM 1052 O O . LEU A 1 132 ? 18.874 6.925 -29.087 1.00 93.56 132 LEU A O 1
ATOM 1056 N N . GLU A 1 133 ? 19.939 8.522 -30.246 1.00 94.75 133 GLU A N 1
ATOM 1057 C CA . GLU A 1 133 ? 20.362 9.298 -29.071 1.00 94.75 133 GLU A CA 1
ATOM 1058 C C . GLU A 1 133 ? 19.162 9.841 -28.278 1.00 94.75 133 GLU A C 1
ATOM 1060 O O . GLU A 1 133 ? 19.155 9.767 -27.047 1.00 94.75 133 GLU A O 1
ATOM 1065 N N . GLN A 1 134 ? 18.111 10.313 -28.959 1.00 93.12 134 GLN A N 1
ATOM 1066 C CA . GLN A 1 134 ? 16.871 10.746 -28.302 1.00 93.12 134 GLN A CA 1
ATOM 1067 C C . GLN A 1 134 ? 16.164 9.592 -27.585 1.00 93.12 134 GLN A C 1
ATOM 1069 O O . GLN A 1 134 ? 15.760 9.742 -26.430 1.00 93.12 134 GLN A O 1
ATOM 1074 N N . VAL A 1 135 ? 16.043 8.431 -28.235 1.00 94.75 135 VAL A N 1
ATOM 1075 C CA . VAL A 1 135 ? 15.458 7.233 -27.612 1.00 94.75 135 VAL A CA 1
ATOM 1076 C C . VAL A 1 135 ? 16.283 6.806 -26.398 1.00 94.75 135 VAL A C 1
ATOM 1078 O O . VAL A 1 135 ? 15.718 6.514 -25.346 1.00 94.75 135 VAL A O 1
ATOM 1081 N N . HIS A 1 136 ? 17.613 6.831 -26.496 1.00 92.81 136 HIS A N 1
ATOM 1082 C CA . HIS A 1 136 ? 18.491 6.504 -25.376 1.00 92.81 136 HIS A CA 1
ATOM 1083 C C . HIS A 1 136 ? 18.273 7.442 -24.178 1.00 92.81 136 HIS A C 1
ATOM 1085 O O . HIS A 1 136 ? 18.127 6.973 -23.050 1.00 92.81 136 HIS A O 1
ATOM 1091 N N . GLN A 1 137 ? 18.168 8.754 -24.409 1.00 94.50 137 GLN A N 1
ATOM 1092 C CA . GLN A 1 137 ? 17.869 9.724 -23.349 1.00 94.50 137 GLN A CA 1
ATOM 1093 C C . GLN A 1 137 ? 16.507 9.467 -22.688 1.00 94.50 137 GLN A C 1
ATOM 1095 O O . GLN A 1 137 ? 16.403 9.519 -21.462 1.00 94.50 137 GLN A O 1
ATOM 1100 N N . GLN A 1 138 ? 15.476 9.139 -23.474 1.00 93.94 138 GLN A N 1
ATOM 1101 C CA . GLN A 1 138 ? 14.149 8.804 -22.946 1.00 93.94 138 GLN A CA 1
ATOM 1102 C C . GLN A 1 138 ? 14.176 7.540 -22.081 1.00 93.94 138 GLN A C 1
ATOM 1104 O O . GLN A 1 138 ? 13.618 7.536 -20.984 1.00 93.94 138 GLN A O 1
ATOM 1109 N N . VAL A 1 139 ? 14.861 6.487 -22.535 1.00 93.25 139 VAL A N 1
ATOM 1110 C CA . VAL A 1 139 ? 15.018 5.240 -21.770 1.00 93.25 139 VAL A CA 1
ATOM 1111 C C . VAL A 1 139 ? 15.751 5.497 -20.454 1.00 93.25 139 VAL A C 1
ATOM 1113 O O . VAL A 1 139 ? 15.315 5.008 -19.413 1.00 93.25 139 VAL A O 1
ATOM 1116 N N . CYS A 1 140 ? 16.814 6.305 -20.466 1.00 93.50 140 CYS A N 1
ATOM 1117 C CA . CYS A 1 140 ? 17.533 6.686 -19.251 1.00 93.50 140 CYS A CA 1
ATOM 1118 C C . CYS A 1 140 ? 16.644 7.470 -18.270 1.00 93.50 140 CYS A C 1
ATOM 1120 O O . CYS A 1 140 ? 16.652 7.167 -17.079 1.00 93.50 140 CYS A O 1
ATOM 1122 N N . SER A 1 141 ? 15.833 8.419 -18.754 1.00 94.25 141 SER A N 1
ATOM 1123 C CA . SER A 1 141 ? 14.878 9.159 -17.911 1.00 94.25 141 SER A CA 1
ATOM 1124 C C . SER A 1 141 ? 13.850 8.226 -17.265 1.00 94.25 141 SER A C 1
ATOM 1126 O O . SER A 1 141 ? 13.652 8.262 -16.052 1.00 94.25 141 SER A O 1
ATOM 1128 N N . LEU A 1 142 ? 13.245 7.333 -18.055 1.00 94.50 142 LEU A N 1
ATOM 1129 C CA . LEU A 1 142 ? 12.268 6.357 -17.562 1.00 94.50 142 LEU A CA 1
ATOM 1130 C C . LEU A 1 142 ? 12.886 5.368 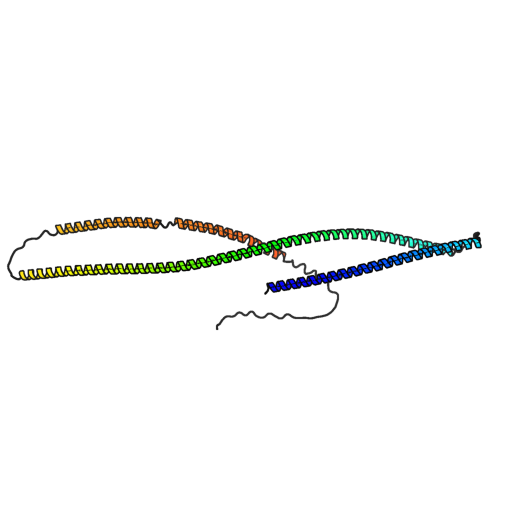-16.565 1.00 94.50 142 LEU A C 1
ATOM 1132 O O . LEU A 1 142 ? 12.227 4.958 -15.609 1.00 94.50 142 LEU A O 1
ATOM 1136 N N . ALA A 1 143 ? 14.151 4.988 -16.754 1.00 93.00 143 ALA A N 1
ATOM 1137 C CA . ALA A 1 143 ? 14.858 4.118 -15.821 1.00 93.00 143 ALA A CA 1
ATOM 1138 C C . ALA A 1 143 ? 15.054 4.784 -14.448 1.00 93.00 143 ALA A C 1
ATOM 1140 O O . ALA A 1 143 ? 14.900 4.116 -13.423 1.00 93.00 143 ALA A O 1
ATOM 1141 N N . GLU A 1 144 ? 15.354 6.085 -14.405 1.00 94.44 144 GLU A N 1
ATOM 1142 C CA . GLU A 1 144 ? 15.456 6.834 -13.145 1.00 94.44 144 GLU A CA 1
ATOM 1143 C C . GLU A 1 144 ? 14.090 7.020 -12.470 1.00 94.44 144 GLU A C 1
ATOM 1145 O O . GLU A 1 144 ? 13.965 6.791 -11.265 1.00 94.44 144 GLU A O 1
ATOM 1150 N N . GLU A 1 145 ? 13.038 7.321 -13.236 1.00 94.69 145 GLU A N 1
ATOM 1151 C CA . GLU A 1 145 ? 11.666 7.370 -12.710 1.00 94.69 145 GLU A CA 1
ATOM 1152 C C . GLU A 1 145 ? 11.234 6.025 -12.110 1.00 94.69 145 GLU A C 1
ATOM 1154 O O . GLU A 1 145 ? 10.648 5.978 -11.025 1.00 94.69 145 GLU A O 1
ATOM 1159 N N . LEU A 1 146 ? 11.574 4.912 -12.768 1.00 93.88 146 LEU A N 1
ATOM 1160 C CA . LEU A 1 146 ? 11.291 3.573 -12.260 1.00 93.88 146 LEU A CA 1
ATOM 1161 C C . LEU A 1 146 ? 12.064 3.281 -10.966 1.00 93.88 146 LEU A C 1
ATOM 1163 O O . LEU A 1 146 ? 11.489 2.727 -10.024 1.00 93.88 146 LEU A O 1
ATOM 1167 N N . LYS A 1 147 ? 13.346 3.663 -10.886 1.00 95.88 147 LYS A N 1
ATOM 1168 C CA . LYS A 1 147 ? 14.141 3.524 -9.653 1.00 95.88 147 LYS A CA 1
ATOM 1169 C C . LYS A 1 147 ? 13.504 4.292 -8.497 1.00 95.88 147 LYS A C 1
ATOM 1171 O O . LYS A 1 147 ? 13.391 3.740 -7.398 1.00 95.88 147 LYS A O 1
ATOM 1176 N N . GLU A 1 148 ? 13.047 5.518 -8.735 1.00 95.75 148 GLU A N 1
ATOM 1177 C CA . GLU A 1 148 ? 12.403 6.327 -7.700 1.00 95.75 148 GLU A CA 1
ATOM 1178 C C . GLU A 1 148 ? 11.038 5.755 -7.297 1.00 95.75 148 GLU A C 1
ATOM 1180 O O . GLU A 1 148 ? 10.759 5.590 -6.108 1.00 95.75 148 GLU A O 1
ATOM 1185 N N . ALA A 1 149 ? 10.221 5.321 -8.260 1.00 91.94 149 ALA A N 1
ATOM 1186 C CA . ALA A 1 149 ? 8.953 4.650 -7.980 1.00 91.94 149 ALA A CA 1
ATOM 1187 C C . ALA A 1 149 ? 9.145 3.389 -7.116 1.00 91.94 149 ALA A C 1
ATOM 1189 O O . ALA A 1 149 ? 8.375 3.141 -6.182 1.00 91.94 149 ALA A O 1
ATOM 1190 N N . VAL A 1 150 ? 10.204 2.609 -7.367 1.00 94.56 150 VAL A N 1
ATOM 1191 C CA . VAL A 1 150 ? 10.567 1.446 -6.543 1.00 94.56 150 VAL A CA 1
ATOM 1192 C C . VAL A 1 150 ? 10.992 1.867 -5.132 1.00 94.56 150 VAL A C 1
ATOM 1194 O O . VAL A 1 150 ? 10.565 1.231 -4.161 1.00 94.56 150 VAL A O 1
ATOM 1197 N N . ARG A 1 151 ? 11.779 2.942 -4.974 1.00 96.19 151 ARG A N 1
ATOM 1198 C CA . ARG A 1 151 ? 12.121 3.474 -3.640 1.00 96.19 151 ARG A CA 1
ATOM 1199 C C . ARG A 1 151 ? 10.871 3.873 -2.865 1.00 96.19 151 ARG A C 1
ATOM 1201 O O . ARG A 1 151 ? 10.700 3.429 -1.728 1.00 96.19 151 ARG A O 1
ATOM 1208 N N . VAL A 1 152 ? 9.985 4.649 -3.482 1.00 95.62 152 VAL A N 1
ATOM 1209 C CA . VAL A 1 152 ? 8.731 5.112 -2.874 1.00 95.62 152 VAL A CA 1
ATOM 1210 C C . VAL A 1 152 ? 7.840 3.929 -2.488 1.00 95.62 152 VAL A C 1
ATOM 1212 O O . VAL A 1 152 ? 7.360 3.862 -1.354 1.00 95.62 152 VAL A O 1
ATOM 1215 N N . LYS A 1 153 ? 7.686 2.933 -3.371 1.00 95.38 153 LYS A N 1
ATOM 1216 C CA . LYS A 1 153 ? 6.960 1.686 -3.076 1.00 95.38 153 LYS A CA 1
ATOM 1217 C C . LYS A 1 153 ? 7.503 0.996 -1.822 1.00 95.38 153 LYS A C 1
ATOM 1219 O O . LYS A 1 153 ? 6.721 0.566 -0.975 1.00 95.38 153 LYS A O 1
ATOM 1224 N N . ASN A 1 154 ? 8.824 0.888 -1.688 1.00 95.00 154 ASN A N 1
ATOM 1225 C CA . ASN A 1 154 ? 9.450 0.229 -0.540 1.00 95.00 154 ASN A CA 1
ATOM 1226 C C . ASN A 1 154 ? 9.202 0.989 0.772 1.00 95.00 154 ASN A C 1
ATOM 1228 O O . ASN A 1 154 ? 8.957 0.361 1.805 1.00 95.00 154 ASN A O 1
ATOM 1232 N N . VAL A 1 155 ? 9.197 2.326 0.733 1.00 96.81 155 VAL A N 1
ATOM 1233 C CA . VAL A 1 155 ? 8.835 3.164 1.889 1.00 96.81 155 VAL A CA 1
ATOM 1234 C C . VAL A 1 155 ? 7.383 2.919 2.300 1.00 96.81 155 VAL A C 1
ATOM 1236 O O . VAL A 1 155 ? 7.126 2.609 3.464 1.00 96.81 155 VAL A O 1
ATOM 1239 N N . TYR A 1 156 ? 6.439 2.964 1.355 1.00 94.56 156 TYR A N 1
ATOM 1240 C CA . TYR A 1 156 ? 5.030 2.690 1.650 1.00 94.56 156 TYR A CA 1
ATOM 1241 C C . TYR A 1 156 ? 4.804 1.270 2.169 1.00 94.56 156 TYR A C 1
ATOM 1243 O O . TYR A 1 156 ? 4.039 1.078 3.112 1.00 94.56 156 TYR A O 1
ATOM 1251 N N . HIS A 1 157 ? 5.492 0.274 1.609 1.00 94.50 157 HIS A N 1
ATOM 1252 C CA . HIS A 1 157 ? 5.403 -1.102 2.091 1.00 94.50 157 HIS A CA 1
ATOM 1253 C C . HIS A 1 157 ? 5.835 -1.219 3.559 1.00 94.50 157 HIS A C 1
ATOM 1255 O O . HIS A 1 157 ? 5.154 -1.876 4.349 1.00 94.50 157 HIS A O 1
ATOM 1261 N N . LYS A 1 158 ? 6.919 -0.533 3.947 1.00 96.38 158 LYS A N 1
ATOM 1262 C CA . LYS A 1 158 ? 7.367 -0.475 5.342 1.00 96.38 158 LYS A CA 1
ATOM 1263 C C . LYS A 1 158 ? 6.330 0.202 6.242 1.00 96.38 158 LYS A C 1
ATOM 1265 O O . LYS A 1 158 ? 5.955 -0.376 7.253 1.00 96.38 158 LYS A O 1
ATOM 1270 N N . MET A 1 159 ? 5.794 1.355 5.835 1.00 95.88 159 MET A N 1
ATOM 1271 C CA . MET A 1 159 ? 4.751 2.057 6.598 1.00 95.88 159 MET A CA 1
ATOM 1272 C C . MET A 1 159 ? 3.499 1.196 6.816 1.00 95.88 159 MET A C 1
ATOM 1274 O O . MET A 1 159 ? 2.941 1.182 7.910 1.00 95.88 159 MET A O 1
ATOM 1278 N N . VAL A 1 160 ? 3.060 0.460 5.790 1.00 93.50 160 VAL A N 1
ATOM 1279 C CA . VAL A 1 160 ? 1.911 -0.452 5.894 1.00 93.50 160 VAL A CA 1
ATOM 1280 C C . VAL A 1 160 ? 2.209 -1.605 6.851 1.00 93.50 160 VAL A C 1
ATOM 1282 O O . VAL A 1 160 ? 1.346 -1.968 7.650 1.00 93.50 160 VAL A O 1
ATOM 1285 N N . LYS A 1 161 ? 3.423 -2.167 6.803 1.00 96.50 161 LYS A N 1
ATOM 1286 C CA . LYS A 1 161 ? 3.849 -3.226 7.722 1.00 96.50 161 LYS A CA 1
ATOM 1287 C C . LYS A 1 161 ? 3.854 -2.735 9.174 1.00 96.50 161 LYS A C 1
ATOM 1289 O O . LYS A 1 161 ? 3.256 -3.391 10.025 1.00 96.50 161 LYS A O 1
ATOM 1294 N N . ASP A 1 162 ? 4.432 -1.563 9.424 1.00 95.81 162 ASP A N 1
ATOM 1295 C CA . ASP A 1 162 ? 4.492 -0.950 10.755 1.00 95.81 162 ASP A CA 1
ATOM 1296 C C . ASP A 1 162 ? 3.077 -0.640 11.285 1.00 95.81 162 ASP A C 1
ATOM 1298 O O . ASP A 1 162 ? 2.746 -0.953 12.429 1.00 95.81 162 ASP A O 1
ATOM 1302 N N . ALA A 1 163 ? 2.192 -0.098 10.438 1.00 93.69 163 ALA A N 1
ATOM 1303 C CA . ALA A 1 163 ? 0.796 0.160 10.797 1.00 93.69 163 ALA A CA 1
ATOM 1304 C C . ALA A 1 163 ? 0.021 -1.132 11.114 1.00 93.69 163 ALA A C 1
ATOM 1306 O O . ALA A 1 163 ? -0.790 -1.163 12.042 1.00 93.69 163 ALA A O 1
ATOM 1307 N N . HIS A 1 164 ? 0.272 -2.214 10.371 1.00 94.56 164 HIS A N 1
ATOM 1308 C CA . HIS A 1 164 ? -0.347 -3.510 10.637 1.00 94.56 164 HIS A CA 1
ATOM 1309 C C . HIS A 1 164 ? 0.093 -4.084 11.990 1.00 94.56 164 HIS A C 1
ATOM 1311 O O . HIS A 1 164 ? -0.735 -4.595 12.744 1.00 94.56 164 HIS A O 1
ATOM 1317 N N . GLU A 1 165 ? 1.374 -3.956 12.331 1.00 96.06 165 GLU A N 1
ATOM 1318 C CA . GLU A 1 165 ? 1.920 -4.410 13.611 1.00 96.06 165 GLU A CA 1
ATOM 1319 C C . GLU A 1 165 ? 1.382 -3.586 14.796 1.00 96.06 165 GLU A C 1
ATOM 1321 O O . GLU A 1 165 ? 0.995 -4.146 15.826 1.00 96.06 165 GLU A O 1
ATOM 1326 N N . GLN A 1 166 ? 1.230 -2.268 14.628 1.00 94.69 166 GLN A N 1
ATOM 1327 C CA . GLN A 1 166 ? 0.565 -1.404 15.613 1.00 94.69 166 GLN A CA 1
ATOM 1328 C C . GLN A 1 166 ? -0.912 -1.767 15.819 1.00 94.69 166 GLN A C 1
ATOM 1330 O O . GLN A 1 166 ? -1.397 -1.806 16.950 1.00 94.69 166 GLN A O 1
ATOM 1335 N N . LEU A 1 167 ? -1.648 -2.063 14.744 1.00 93.38 167 LEU A N 1
ATOM 1336 C CA . LEU A 1 167 ? -3.044 -2.494 14.854 1.00 93.38 167 LEU A CA 1
ATOM 1337 C C . LEU A 1 167 ? -3.162 -3.848 15.553 1.00 93.38 167 LEU A C 1
ATOM 1339 O O . LEU A 1 167 ? -4.029 -4.016 16.410 1.00 93.38 167 LEU A O 1
ATOM 1343 N N . LYS A 1 168 ? -2.273 -4.791 15.229 1.00 94.69 168 LYS A N 1
ATOM 1344 C CA . LYS A 1 168 ? -2.236 -6.109 15.864 1.00 94.69 168 LYS A CA 1
ATOM 1345 C C . LYS A 1 168 ? -1.980 -5.994 17.367 1.00 94.69 168 LYS A C 1
ATOM 1347 O O . LYS A 1 168 ? -2.760 -6.514 18.158 1.00 94.69 168 LYS A O 1
ATOM 1352 N N . THR A 1 169 ? -0.949 -5.250 17.765 1.00 94.19 169 THR A N 1
ATOM 1353 C CA . THR A 1 169 ? -0.619 -5.037 19.186 1.00 94.19 169 THR A CA 1
ATOM 1354 C C . THR A 1 169 ? -1.742 -4.325 19.942 1.00 94.19 169 THR A C 1
ATOM 1356 O O . THR A 1 169 ? -2.064 -4.710 21.067 1.00 94.19 169 THR A O 1
ATOM 1359 N N . LYS A 1 170 ? -2.405 -3.340 19.321 1.00 95.00 170 LYS A N 1
ATOM 1360 C CA . LYS A 1 170 ? -3.572 -2.666 19.909 1.00 95.00 170 LYS A CA 1
ATOM 1361 C C . LYS A 1 170 ? -4.773 -3.605 20.065 1.00 95.00 170 LYS A C 1
ATOM 1363 O O . LYS A 1 170 ? -5.427 -3.560 21.105 1.00 95.00 170 LYS A O 1
ATOM 1368 N N . SER A 1 171 ? -5.044 -4.459 19.076 1.00 92.31 171 SER A N 1
ATOM 1369 C CA . SER A 1 171 ? -6.110 -5.471 19.148 1.00 92.31 171 SER A CA 1
ATOM 1370 C C . SER A 1 171 ? -5.859 -6.450 20.290 1.00 92.31 171 SER A C 1
ATOM 1372 O O . SER A 1 171 ? -6.723 -6.629 21.140 1.00 92.31 171 SER A O 1
ATOM 1374 N N . GLU A 1 172 ? -4.648 -7.005 20.374 1.00 92.88 172 GLU A N 1
ATOM 1375 C CA . GLU A 1 172 ? -4.268 -7.926 21.449 1.00 92.88 172 GLU A CA 1
ATOM 1376 C C . GLU A 1 172 ? -4.349 -7.261 22.832 1.00 92.88 172 GLU A C 1
ATOM 1378 O O . GLU A 1 172 ? -4.786 -7.879 23.801 1.00 92.88 172 GLU A O 1
ATOM 1383 N N . SER A 1 173 ? -3.950 -5.989 22.948 1.00 94.62 173 SER A N 1
ATOM 1384 C CA . SER A 1 173 ? -4.087 -5.231 24.197 1.00 94.62 173 SER A CA 1
ATOM 1385 C C . SER A 1 173 ? -5.553 -5.053 24.598 1.00 94.62 173 SER A C 1
ATOM 1387 O O . SER A 1 173 ? -5.891 -5.225 25.768 1.00 94.62 173 SER A O 1
ATOM 1389 N N . MET A 1 174 ? -6.420 -4.719 23.641 1.00 93.06 174 MET A N 1
ATOM 1390 C CA . MET A 1 174 ? -7.850 -4.529 23.880 1.00 93.06 174 MET A CA 1
ATOM 1391 C C . MET A 1 174 ? -8.540 -5.848 24.248 1.00 93.06 174 MET A C 1
ATOM 1393 O O . MET A 1 174 ? -9.352 -5.871 25.167 1.00 93.06 174 MET A O 1
ATOM 1397 N N . GLU A 1 175 ? -8.184 -6.955 23.594 1.00 92.88 175 GLU A N 1
ATOM 1398 C CA . GLU A 1 175 ? -8.678 -8.295 23.937 1.00 92.88 175 GLU A CA 1
ATOM 1399 C C . GLU A 1 175 ? -8.309 -8.685 25.373 1.00 92.88 175 GLU A C 1
ATOM 1401 O O . GLU A 1 175 ? -9.166 -9.158 26.121 1.00 92.88 175 GLU A O 1
ATOM 1406 N N . ARG A 1 176 ? -7.065 -8.423 25.802 1.00 94.31 176 ARG A N 1
ATOM 1407 C CA . ARG A 1 176 ? -6.643 -8.655 27.196 1.00 94.31 176 ARG A CA 1
ATOM 1408 C C . ARG A 1 176 ? -7.431 -7.795 28.185 1.00 94.31 176 ARG A C 1
ATOM 1410 O O . ARG A 1 176 ? -7.835 -8.296 29.231 1.00 94.31 176 ARG A O 1
ATOM 1417 N N . GLU A 1 177 ? -7.665 -6.521 27.870 1.00 93.25 177 GLU A N 1
ATOM 1418 C CA . GLU A 1 177 ? -8.456 -5.626 28.724 1.00 93.25 177 GLU A CA 1
ATOM 1419 C C . GLU A 1 177 ? -9.917 -6.089 28.834 1.00 93.25 177 GLU A C 1
ATOM 1421 O O . GLU A 1 177 ? -10.481 -6.111 29.929 1.00 93.25 177 GLU A O 1
ATOM 1426 N N . MET A 1 178 ? -10.519 -6.513 27.721 1.00 89.69 178 MET A N 1
ATOM 1427 C CA . MET A 1 178 ? -11.879 -7.054 27.694 1.00 89.69 178 MET A CA 1
ATOM 1428 C C . MET A 1 178 ? -11.989 -8.341 28.514 1.00 89.69 178 MET A C 1
ATOM 1430 O O . MET A 1 178 ? -12.887 -8.443 29.347 1.00 89.69 178 MET A O 1
ATOM 1434 N N . ALA A 1 179 ? -11.041 -9.270 28.370 1.00 91.81 179 ALA A N 1
ATOM 1435 C CA . ALA A 1 179 ? -11.005 -10.499 29.164 1.00 91.81 179 ALA A CA 1
ATOM 1436 C C . ALA A 1 179 ? -10.878 -10.214 30.675 1.00 91.81 179 ALA A C 1
ATOM 1438 O O . ALA A 1 179 ? -11.542 -10.852 31.496 1.00 91.81 179 ALA A O 1
ATOM 1439 N N . MET A 1 180 ? -10.073 -9.216 31.060 1.00 93.94 180 MET A N 1
ATOM 1440 C CA . MET A 1 180 ? -9.965 -8.770 32.455 1.00 93.94 180 MET A CA 1
ATOM 1441 C C . MET A 1 180 ? -11.283 -8.177 32.972 1.00 93.94 180 MET A C 1
ATOM 1443 O O . MET A 1 180 ? -11.720 -8.528 34.070 1.00 93.94 180 MET A O 1
ATOM 1447 N N . LYS A 1 181 ? -11.951 -7.327 32.181 1.00 91.69 181 LYS A N 1
ATOM 1448 C CA . LYS A 1 181 ? -13.261 -6.755 32.540 1.00 91.69 181 LYS A CA 1
ATOM 1449 C C . LYS A 1 181 ? -14.352 -7.819 32.640 1.00 91.69 181 LYS A C 1
ATOM 1451 O O . LYS A 1 181 ? -15.189 -7.743 33.536 1.00 91.69 181 LYS A O 1
ATOM 1456 N N . GLU A 1 182 ? -14.344 -8.829 31.774 1.00 90.19 182 GLU A N 1
ATOM 1457 C CA . GLU A 1 182 ? -15.262 -9.971 31.863 1.00 90.19 182 GLU A CA 1
ATOM 1458 C C . GLU A 1 182 ? -15.053 -10.767 33.154 1.00 90.19 182 GLU A C 1
ATOM 1460 O O . GLU A 1 182 ? -16.023 -11.091 33.845 1.00 90.19 182 GLU A O 1
ATOM 1465 N N . MET A 1 183 ? -13.796 -11.019 33.532 1.00 94.44 183 MET A N 1
ATOM 1466 C CA . MET A 1 183 ? -13.469 -11.677 34.798 1.00 94.44 183 MET A CA 1
ATOM 1467 C C . MET A 1 183 ? -13.929 -10.845 36.006 1.00 94.44 183 MET A C 1
ATOM 1469 O O . MET A 1 183 ? -14.494 -11.391 36.959 1.00 94.44 183 MET A O 1
ATOM 1473 N N . GLU A 1 184 ? -13.733 -9.525 35.968 1.00 90.81 184 GLU A N 1
ATOM 1474 C CA . GLU A 1 184 ? -14.203 -8.620 37.018 1.00 90.81 184 GLU A CA 1
ATOM 1475 C C . GLU A 1 184 ? -15.736 -8.626 37.124 1.00 90.81 184 GLU A C 1
ATOM 1477 O O . GLU A 1 184 ? -16.276 -8.773 38.225 1.00 90.81 184 GLU A O 1
ATOM 1482 N N . LEU A 1 185 ? -16.447 -8.548 35.994 1.00 89.88 185 LEU A N 1
ATOM 1483 C CA . LEU A 1 185 ? -17.909 -8.626 35.944 1.00 89.88 185 LEU A CA 1
ATOM 1484 C C . LEU A 1 185 ? -18.432 -9.947 36.506 1.00 89.88 185 LEU A C 1
ATOM 1486 O O . LEU A 1 185 ? -19.401 -9.947 37.269 1.00 89.88 185 LEU A O 1
ATOM 1490 N N . GLU A 1 186 ? -17.795 -11.068 36.178 1.00 91.69 186 GLU A N 1
ATOM 1491 C CA . GLU A 1 186 ? -18.170 -12.373 36.719 1.00 91.69 186 GLU A CA 1
ATOM 1492 C C . GLU A 1 186 ? -17.961 -12.428 38.242 1.00 91.69 186 GLU A C 1
ATOM 1494 O O . GLU A 1 186 ? -18.838 -12.887 38.981 1.00 91.69 186 GLU A O 1
ATOM 1499 N N . ASN A 1 187 ? -16.865 -11.860 38.752 1.00 92.12 187 ASN A N 1
ATOM 1500 C CA . ASN A 1 187 ? -16.655 -11.720 40.193 1.00 92.12 187 ASN A CA 1
ATOM 1501 C C . ASN A 1 187 ? -17.724 -10.841 40.860 1.00 92.12 187 ASN A C 1
ATOM 1503 O O . ASN A 1 187 ? -18.267 -11.218 41.903 1.00 92.12 187 ASN A O 1
ATOM 1507 N N . LYS A 1 188 ? -18.089 -9.704 40.256 1.00 89.19 188 LYS A N 1
ATOM 1508 C CA . LYS A 1 188 ? -19.165 -8.835 40.761 1.00 89.19 188 LYS A CA 1
ATOM 1509 C C . LYS A 1 188 ? -20.522 -9.540 40.744 1.00 89.19 188 LYS A C 1
ATOM 1511 O O . LYS A 1 188 ? -21.276 -9.425 41.709 1.00 89.19 188 LYS A O 1
ATOM 1516 N N . ARG A 1 189 ? -20.819 -10.341 39.716 1.00 91.00 189 ARG A N 1
ATOM 1517 C CA . ARG A 1 189 ? -22.031 -11.180 39.660 1.00 91.00 189 ARG A CA 1
ATOM 1518 C C . ARG A 1 189 ? -22.073 -12.202 40.792 1.00 91.00 189 ARG A C 1
ATOM 1520 O O . ARG A 1 189 ? -23.123 -12.383 41.407 1.00 91.00 189 ARG A O 1
ATOM 1527 N N . ARG A 1 190 ? -20.947 -12.852 41.102 1.00 92.38 190 ARG A N 1
ATOM 1528 C CA . ARG A 1 190 ? -20.846 -13.781 42.242 1.00 92.38 190 ARG A CA 1
ATOM 1529 C C . ARG A 1 190 ? -21.069 -13.068 43.574 1.00 92.38 190 ARG A C 1
ATOM 1531 O O . ARG A 1 190 ? -21.835 -13.564 44.398 1.00 92.38 190 ARG A O 1
ATOM 1538 N N . GLN A 1 191 ? -20.464 -11.894 43.763 1.00 88.81 191 GLN A N 1
ATOM 1539 C CA . GLN A 1 191 ? -20.686 -11.063 44.951 1.00 88.81 191 GLN A CA 1
ATOM 1540 C C . GLN A 1 191 ? -22.164 -10.683 45.099 1.00 88.81 191 GLN A C 1
ATOM 1542 O O . GLN A 1 191 ? -22.732 -10.873 46.171 1.00 88.81 191 GLN A O 1
ATOM 1547 N N . LEU A 1 192 ? -22.813 -10.240 44.019 1.00 90.62 192 LEU A N 1
ATOM 1548 C CA . LEU A 1 192 ? -24.229 -9.871 44.024 1.00 90.62 192 LEU A CA 1
ATOM 1549 C C . LEU A 1 192 ? -25.130 -11.059 44.378 1.00 90.62 192 LEU A C 1
ATOM 1551 O O . LEU A 1 192 ? -26.010 -10.919 45.221 1.00 90.62 192 LEU A O 1
ATOM 1555 N N . LYS A 1 193 ? -24.876 -12.250 43.817 1.00 91.81 193 LYS A N 1
ATOM 1556 C CA . LYS A 1 193 ? -25.602 -13.476 44.199 1.00 91.81 193 LYS A CA 1
ATOM 1557 C C . LYS A 1 193 ? -25.468 -13.788 45.692 1.00 91.81 193 LYS A C 1
ATOM 1559 O O . LYS A 1 193 ? -26.442 -14.206 46.311 1.00 91.81 193 LYS A O 1
ATOM 1564 N N . ASN A 1 194 ? -24.287 -13.592 46.278 1.00 89.38 194 ASN A N 1
ATOM 1565 C CA . ASN A 1 194 ? -24.079 -13.816 47.710 1.00 89.38 194 ASN A CA 1
ATOM 1566 C C . ASN A 1 194 ? -24.803 -12.772 48.568 1.00 89.38 194 ASN A C 1
ATOM 1568 O O . ASN A 1 194 ? -25.445 -13.138 49.548 1.00 89.38 194 ASN A O 1
ATOM 1572 N N . VAL A 1 195 ? -24.754 -11.494 48.181 1.00 87.62 195 VAL A N 1
ATOM 1573 C CA . VAL A 1 195 ? -25.506 -10.428 48.860 1.00 87.62 195 VAL A CA 1
ATOM 1574 C C . VAL A 1 195 ? -27.010 -10.695 48.787 1.00 87.62 195 VAL A C 1
ATOM 1576 O O . VAL A 1 195 ? -27.680 -10.589 49.808 1.00 87.62 195 VAL A O 1
ATOM 1579 N N . GLN A 1 196 ? -27.526 -11.120 47.631 1.00 88.19 196 GLN A N 1
ATOM 1580 C CA . GLN A 1 196 ? -28.936 -11.471 47.466 1.00 88.19 196 GLN A CA 1
ATOM 1581 C C . GLN A 1 196 ? -29.346 -12.623 48.391 1.00 88.19 196 GLN A C 1
ATOM 1583 O O . GLN A 1 196 ? -30.340 -12.509 49.097 1.00 88.19 196 GLN A O 1
ATOM 1588 N N . ARG A 1 197 ? -28.546 -13.696 48.468 1.00 89.94 197 ARG A N 1
ATOM 1589 C CA . ARG A 1 197 ? -28.802 -14.801 49.410 1.00 89.94 197 ARG A CA 1
ATOM 1590 C C . ARG A 1 197 ? -28.825 -14.329 50.862 1.00 89.94 197 ARG A C 1
ATOM 1592 O O . ARG A 1 197 ? -29.692 -14.749 51.619 1.00 89.94 197 ARG A O 1
ATOM 1599 N N . ASN A 1 198 ? -27.883 -13.469 51.252 1.00 85.00 198 ASN A N 1
ATOM 1600 C CA . ASN A 1 198 ? -27.844 -12.920 52.607 1.00 85.00 198 ASN A CA 1
ATOM 1601 C C . ASN A 1 198 ? -29.072 -12.053 52.895 1.00 85.00 198 ASN A C 1
ATOM 1603 O O . ASN A 1 198 ? -29.635 -12.149 53.981 1.00 85.00 198 ASN A O 1
ATOM 1607 N N . LEU A 1 199 ? -29.502 -11.243 51.925 1.00 87.69 199 LEU A N 1
ATOM 1608 C CA . LEU A 1 199 ? -30.724 -10.457 52.036 1.00 87.69 199 LEU A CA 1
ATOM 1609 C C . LEU A 1 199 ? -31.939 -11.369 52.219 1.00 87.69 199 LEU A C 1
ATOM 1611 O O . LEU A 1 199 ? -32.673 -11.181 53.180 1.00 87.69 199 LEU A O 1
ATOM 1615 N N . ASP A 1 200 ? -32.094 -12.399 51.383 1.00 87.75 200 ASP A N 1
ATOM 1616 C CA . ASP A 1 200 ? -33.203 -13.354 51.478 1.00 87.75 200 ASP A CA 1
ATOM 1617 C C . ASP A 1 200 ? -33.238 -14.053 52.852 1.00 87.75 200 ASP A C 1
ATOM 1619 O O . ASP A 1 200 ? -34.308 -14.225 53.438 1.00 87.75 200 ASP A O 1
ATOM 1623 N N . LEU A 1 201 ? -32.072 -14.428 53.396 1.00 91.06 201 LEU A N 1
ATOM 1624 C CA . LEU A 1 201 ? -31.953 -15.014 54.737 1.00 91.06 201 LEU A CA 1
ATOM 1625 C C . LEU A 1 201 ? -32.363 -14.026 55.836 1.00 91.06 201 LEU A C 1
ATOM 1627 O O . LEU A 1 201 ? -33.115 -14.397 56.736 1.00 91.06 201 LEU A O 1
ATOM 1631 N N . VAL A 1 202 ? -31.904 -12.773 55.764 1.00 85.81 202 VAL A N 1
ATOM 1632 C CA . VAL A 1 202 ? -32.275 -11.725 56.729 1.00 85.81 202 VAL A CA 1
ATOM 1633 C C . VAL A 1 202 ? -33.767 -11.405 56.640 1.00 85.81 202 VAL A C 1
ATOM 1635 O O . VAL A 1 202 ? -34.417 -11.254 57.674 1.00 85.81 202 VAL A O 1
ATOM 1638 N N . THR A 1 203 ? -34.336 -11.352 55.434 1.00 86.94 203 THR A N 1
ATOM 1639 C CA . THR A 1 203 ? -35.770 -11.137 55.221 1.00 86.94 203 THR A CA 1
ATOM 1640 C C . THR A 1 203 ? -36.595 -12.262 55.839 1.00 86.94 203 THR A C 1
ATOM 1642 O O . THR A 1 203 ? -37.526 -11.963 56.585 1.00 86.94 203 THR A O 1
ATOM 1645 N N . ARG A 1 204 ? -36.231 -13.535 55.622 1.00 87.69 204 ARG A N 1
ATOM 1646 C CA . ARG A 1 204 ? -36.910 -14.672 56.274 1.00 87.69 204 ARG A CA 1
ATOM 1647 C C . ARG A 1 204 ? -36.781 -14.625 57.791 1.00 87.69 204 ARG A C 1
ATOM 1649 O O . ARG A 1 204 ? -37.786 -14.720 58.480 1.00 87.69 204 ARG A O 1
ATOM 1656 N N . ALA A 1 205 ? -35.578 -14.390 58.315 1.00 84.31 205 ALA A N 1
ATOM 1657 C CA . ALA A 1 205 ? -35.364 -14.284 59.759 1.00 84.31 205 ALA A CA 1
ATOM 1658 C C . ALA A 1 205 ? -36.178 -13.134 60.384 1.00 84.31 205 ALA A C 1
ATOM 1660 O O . ALA A 1 205 ? -36.655 -13.241 61.513 1.00 84.31 205 ALA A O 1
ATOM 1661 N N . SER A 1 206 ? -36.354 -12.025 59.659 1.00 81.50 206 SER A N 1
ATOM 1662 C CA . SER A 1 206 ? -37.220 -10.924 60.087 1.00 81.50 206 SER A CA 1
ATOM 1663 C C . SER A 1 206 ? -38.698 -11.314 60.069 1.00 81.50 206 SER A C 1
ATOM 1665 O O . SER A 1 206 ? -39.413 -10.966 61.005 1.00 81.50 206 SER A O 1
ATOM 1667 N N . GLN A 1 207 ? -39.154 -12.025 59.033 1.00 84.56 207 GLN A N 1
ATOM 1668 C CA . GLN A 1 207 ? -40.528 -12.531 58.940 1.00 84.56 207 GLN A CA 1
ATOM 1669 C C . GLN A 1 207 ? -40.831 -13.516 60.075 1.00 84.56 207 GLN A C 1
ATOM 1671 O O . GLN A 1 207 ? -41.814 -13.329 60.781 1.00 84.56 207 GLN A O 1
ATOM 1676 N N . GLU A 1 208 ? -39.938 -14.472 60.340 1.00 81.94 208 GLU A N 1
ATOM 1677 C CA . GLU A 1 208 ? -40.066 -15.431 61.446 1.00 81.94 208 GLU A CA 1
ATOM 1678 C C . GLU A 1 208 ? -40.132 -14.732 62.813 1.00 81.94 208 GLU A C 1
ATOM 1680 O O . GLU A 1 208 ? -40.970 -15.071 63.648 1.00 81.94 208 GLU A O 1
ATOM 1685 N N . LYS A 1 209 ? -39.294 -13.711 63.051 1.00 78.94 209 LYS A N 1
ATOM 1686 C CA . LYS A 1 209 ? -39.368 -12.904 64.282 1.00 78.94 209 LYS A CA 1
ATOM 1687 C C . LYS A 1 209 ? -40.686 -12.145 64.402 1.00 78.94 209 LYS A C 1
ATOM 1689 O O . LYS A 1 209 ? -41.210 -12.013 65.506 1.00 78.94 209 LYS A O 1
ATOM 1694 N N . GLN A 1 210 ? -41.208 -11.630 63.292 1.00 73.31 210 GLN A N 1
ATOM 1695 C CA . GLN A 1 210 ? -42.475 -10.909 63.272 1.00 73.31 210 GLN A CA 1
ATOM 1696 C C . GLN A 1 210 ? -43.659 -11.854 63.522 1.00 73.31 210 GLN A C 1
ATOM 1698 O O . GLN A 1 210 ? -44.528 -11.525 64.324 1.00 73.31 210 GLN A O 1
ATOM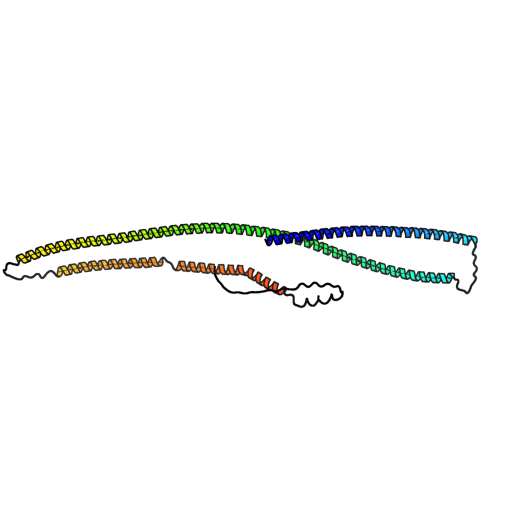 1703 N N . GLU A 1 211 ? -43.656 -13.052 62.936 1.00 75.56 211 GLU A N 1
ATOM 1704 C CA . GLU A 1 211 ? -44.639 -14.107 63.213 1.00 75.56 211 GLU A CA 1
ATOM 1705 C C . GLU A 1 211 ? -44.582 -14.574 64.675 1.00 75.56 211 GLU A C 1
ATOM 1707 O O . GLU A 1 211 ? -45.617 -14.688 65.331 1.00 75.56 211 GLU A O 1
ATOM 1712 N N . GLN A 1 212 ? -43.382 -14.768 65.233 1.00 76.81 212 GLN A N 1
ATOM 1713 C CA . GLN A 1 212 ? -43.215 -15.091 66.654 1.00 76.81 212 GLN A CA 1
ATOM 1714 C C . GLN A 1 212 ? -43.739 -13.976 67.567 1.00 76.81 212 GLN A C 1
ATOM 1716 O O . GLN A 1 212 ? -44.422 -14.267 68.545 1.00 76.81 212 GLN A O 1
ATOM 1721 N N . ALA A 1 213 ? -43.470 -12.706 67.250 1.00 71.12 213 ALA A N 1
ATOM 1722 C CA . ALA A 1 213 ? -43.968 -11.576 68.034 1.00 71.12 213 ALA A CA 1
ATOM 1723 C C . ALA A 1 213 ? -45.506 -11.493 68.032 1.00 71.12 213 ALA A C 1
ATOM 1725 O O . ALA A 1 213 ? -46.102 -11.251 69.081 1.00 71.12 213 ALA A O 1
ATOM 1726 N N . VAL A 1 214 ? -46.148 -11.751 66.886 1.00 72.19 214 VAL A N 1
ATOM 1727 C CA . VAL A 1 214 ? -47.618 -11.804 66.762 1.00 72.19 214 VAL A CA 1
ATOM 1728 C C . VAL A 1 214 ? -48.204 -12.987 67.543 1.00 72.19 214 VAL A C 1
ATOM 1730 O O . VAL A 1 214 ? -49.211 -12.842 68.238 1.00 72.19 214 VAL A O 1
ATOM 1733 N N . ASN A 1 215 ? -47.563 -14.156 67.496 1.00 72.50 215 ASN A N 1
ATOM 1734 C CA . ASN A 1 215 ? -48.010 -15.323 68.262 1.00 72.50 215 ASN A CA 1
ATOM 1735 C C . ASN A 1 215 ? -47.889 -15.097 69.781 1.00 72.50 215 ASN A C 1
ATOM 1737 O O . ASN A 1 215 ? -48.784 -15.467 70.537 1.00 72.50 215 ASN A O 1
ATOM 1741 N N . ILE A 1 216 ? -46.825 -14.432 70.241 1.00 72.94 216 ILE A N 1
ATOM 1742 C CA . ILE A 1 216 ? -46.648 -14.107 71.665 1.00 72.94 216 ILE A CA 1
ATOM 1743 C C . ILE A 1 216 ? -47.682 -13.071 72.131 1.00 72.94 216 ILE A C 1
ATOM 1745 O O . ILE A 1 216 ? -48.244 -13.225 73.219 1.00 72.94 216 ILE A O 1
ATOM 1749 N N . SER A 1 217 ? -47.966 -12.034 71.329 1.00 73.06 217 SER A N 1
ATOM 1750 C CA . SER A 1 217 ? -48.959 -11.011 71.698 1.00 73.06 217 SER A CA 1
ATOM 1751 C C . SER A 1 217 ? -50.375 -11.588 71.763 1.00 73.06 217 SER A C 1
ATOM 1753 O O . SER A 1 217 ? -51.117 -11.315 72.701 1.00 73.06 217 SER A O 1
ATOM 1755 N N . THR A 1 218 ? -50.743 -12.442 70.807 1.00 71.56 218 THR A N 1
ATOM 1756 C CA . THR A 1 218 ? -52.059 -13.102 70.801 1.00 71.56 218 THR A CA 1
ATOM 1757 C C . THR A 1 218 ? -52.213 -14.080 71.967 1.00 71.56 218 THR A C 1
ATOM 1759 O O . THR A 1 218 ? -53.266 -14.116 72.602 1.00 71.56 218 THR A O 1
ATOM 1762 N N . GLN A 1 219 ? -51.164 -14.824 72.329 1.00 70.00 219 GLN A N 1
ATOM 1763 C CA . GLN A 1 219 ? -51.204 -15.716 73.490 1.00 70.00 219 GLN A CA 1
ATOM 1764 C C . GLN A 1 219 ? -51.357 -14.959 74.819 1.00 70.00 219 GLN A C 1
ATOM 1766 O O . GLN A 1 219 ? -52.159 -15.362 75.662 1.00 70.00 219 GLN A O 1
ATOM 1771 N N . THR A 1 220 ? -50.674 -13.823 74.985 1.00 74.44 220 THR A N 1
ATOM 1772 C CA . THR A 1 220 ? -50.839 -12.969 76.176 1.00 74.44 220 THR A CA 1
ATOM 1773 C C . THR A 1 220 ? -52.233 -12.338 76.258 1.00 74.44 220 THR A C 1
ATOM 1775 O O . THR A 1 220 ? -52.796 -12.230 77.349 1.00 74.44 220 THR A O 1
ATOM 1778 N N . GLU A 1 221 ? -52.846 -11.976 75.129 1.00 73.69 221 GLU A N 1
ATOM 1779 C CA . GLU A 1 221 ? -54.248 -11.537 75.092 1.00 73.69 221 GLU A CA 1
ATOM 1780 C C . GLU A 1 221 ? -55.222 -12.649 75.508 1.00 73.69 221 GLU A C 1
ATOM 1782 O O . GLU A 1 221 ? -56.143 -12.396 76.291 1.00 73.69 221 GLU A O 1
ATOM 1787 N N . PHE A 1 222 ? -55.016 -13.890 75.051 1.00 74.75 222 PHE A N 1
ATOM 1788 C CA . PHE A 1 222 ? -55.832 -15.029 75.480 1.00 74.75 222 PHE A CA 1
ATOM 1789 C C . PHE A 1 222 ? -55.688 -15.324 76.975 1.00 74.75 222 PHE A C 1
ATOM 1791 O O . PHE A 1 222 ? -56.693 -15.585 77.637 1.00 74.75 222 PHE A O 1
ATOM 1798 N N . GLU A 1 223 ? -54.478 -15.239 77.526 1.00 74.75 223 GLU A N 1
ATOM 1799 C CA . GLU A 1 223 ? -54.229 -15.427 78.959 1.00 74.75 223 GLU A CA 1
ATOM 1800 C C . GLU A 1 223 ? -54.902 -14.339 79.806 1.00 74.75 223 GLU A C 1
ATOM 1802 O O . GLU A 1 223 ? -55.587 -14.653 80.784 1.00 74.75 223 GLU A O 1
ATOM 1807 N N . ASN A 1 224 ? -54.797 -13.071 79.399 1.00 78.88 224 ASN A N 1
ATOM 1808 C CA . ASN A 1 224 ? -55.474 -11.958 80.067 1.00 78.88 224 ASN A CA 1
ATOM 1809 C C . ASN A 1 224 ? -57.002 -12.098 80.004 1.00 78.88 224 ASN A C 1
ATOM 1811 O O . ASN A 1 224 ? -57.692 -11.900 81.008 1.00 78.88 224 ASN A O 1
ATOM 1815 N N . ASN A 1 225 ? -57.542 -12.492 78.848 1.00 77.19 225 ASN A N 1
ATOM 1816 C CA . ASN A 1 225 ? -58.971 -12.753 78.694 1.00 77.19 225 ASN A CA 1
ATOM 1817 C C . ASN A 1 225 ? -59.427 -13.934 79.559 1.00 77.19 225 ASN A C 1
ATOM 1819 O O . ASN A 1 225 ? -60.457 -13.838 80.225 1.00 77.19 225 ASN A O 1
ATOM 1823 N N . ALA A 1 226 ? -58.653 -15.020 79.622 1.00 75.88 226 ALA A N 1
ATOM 1824 C CA . ALA A 1 226 ? -58.951 -16.165 80.479 1.00 75.88 226 ALA A CA 1
ATOM 1825 C C . ALA A 1 226 ? -58.949 -15.784 81.969 1.00 75.88 226 ALA A C 1
ATOM 1827 O O . ALA A 1 226 ? -59.863 -16.170 82.701 1.00 75.88 226 ALA A O 1
ATOM 1828 N N . GLN A 1 227 ? -57.980 -14.978 82.417 1.00 84.19 227 GLN A N 1
ATOM 1829 C CA . GLN A 1 227 ? -57.939 -14.454 83.786 1.00 84.19 227 GLN A CA 1
ATOM 1830 C C . GLN A 1 227 ? -59.127 -13.532 84.087 1.00 84.19 227 GLN A C 1
ATOM 1832 O O . GLN A 1 227 ? -59.760 -13.666 85.136 1.00 84.19 227 GLN A O 1
ATOM 1837 N N . SER A 1 228 ? -59.477 -12.637 83.161 1.00 85.50 228 SER A N 1
ATOM 1838 C CA . SER A 1 228 ? -60.633 -11.744 83.290 1.00 85.50 228 SER A CA 1
ATOM 1839 C C . SER A 1 228 ? -61.950 -12.527 83.401 1.00 85.50 228 SER A C 1
ATOM 1841 O O . SER A 1 228 ? -62.719 -12.328 84.345 1.00 85.50 228 SER A O 1
ATOM 1843 N N . ILE A 1 229 ? -62.169 -13.507 82.514 1.00 81.12 229 ILE A N 1
ATOM 1844 C CA . ILE A 1 229 ? -63.340 -14.402 82.537 1.00 81.12 229 ILE A CA 1
ATOM 1845 C C . ILE A 1 229 ? -63.384 -15.219 83.834 1.00 81.12 229 ILE A C 1
ATOM 1847 O O . ILE A 1 229 ? -64.462 -15.431 84.401 1.00 81.12 229 ILE A O 1
ATOM 1851 N N . PHE A 1 230 ? -62.234 -15.684 84.326 1.00 85.94 230 PHE A N 1
ATOM 1852 C CA . PHE A 1 230 ? -62.146 -16.405 85.592 1.00 85.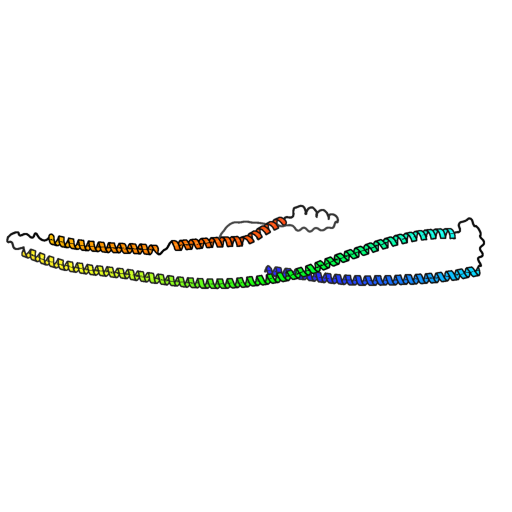94 230 PHE A CA 1
ATOM 1853 C C . PHE A 1 230 ? -62.574 -15.523 86.771 1.00 85.94 230 PHE A C 1
ATOM 1855 O O . PHE A 1 230 ? -63.440 -15.923 87.553 1.00 85.94 230 PHE A O 1
ATOM 1862 N N . LEU A 1 231 ? -62.034 -14.306 86.875 1.00 85.88 231 LEU A N 1
ATOM 1863 C CA . LEU A 1 231 ? -62.390 -13.349 87.926 1.00 85.88 231 LEU A CA 1
ATOM 1864 C C . LEU A 1 231 ? -63.874 -12.967 87.871 1.00 85.88 231 LEU A C 1
ATOM 1866 O O . LEU A 1 231 ? -64.545 -12.951 88.906 1.00 85.88 231 LEU A O 1
ATOM 1870 N N . GLN A 1 232 ? -64.412 -12.739 86.672 1.00 83.25 232 GLN A N 1
ATOM 1871 C CA . GLN A 1 232 ? -65.829 -12.442 86.477 1.00 83.25 232 GLN A CA 1
ATOM 1872 C C . GLN A 1 232 ? -66.717 -13.616 86.912 1.00 83.25 232 GLN A C 1
ATOM 1874 O O . GLN A 1 232 ? -67.705 -13.411 87.612 1.00 83.25 232 GLN A O 1
ATOM 1879 N N . ASN A 1 233 ? -66.339 -14.859 86.595 1.00 81.25 233 ASN A N 1
ATOM 1880 C CA . ASN A 1 233 ? -67.043 -16.053 87.067 1.00 81.25 233 ASN A CA 1
ATOM 1881 C C . ASN A 1 233 ? -66.983 -16.223 88.588 1.00 81.25 233 ASN A C 1
ATOM 1883 O O . ASN A 1 233 ? -67.959 -16.664 89.194 1.00 81.25 233 ASN A O 1
ATOM 1887 N N . VAL A 1 234 ? -65.857 -15.893 89.226 1.00 87.25 234 VAL A N 1
ATOM 1888 C CA . VAL A 1 234 ? -65.756 -15.893 90.692 1.00 87.25 234 VAL A CA 1
ATOM 1889 C C . VAL A 1 234 ? -66.708 -14.854 91.285 1.00 87.25 234 VAL A C 1
ATOM 1891 O O . VAL A 1 234 ? -67.457 -15.188 92.206 1.00 87.25 234 VAL A O 1
ATOM 1894 N N . GLY A 1 235 ? -66.736 -13.639 90.730 1.00 81.31 235 GLY A N 1
ATOM 1895 C CA . GLY A 1 235 ? -67.670 -12.583 91.127 1.00 81.31 235 GLY A CA 1
ATOM 1896 C C . GLY A 1 235 ? -69.130 -13.013 90.973 1.00 81.31 235 GLY A C 1
ATOM 1897 O O . GLY A 1 235 ? -69.890 -12.969 91.939 1.00 81.31 235 GLY A O 1
ATOM 1898 N N . LEU A 1 236 ? -69.495 -13.552 89.808 1.00 81.44 236 LEU A N 1
ATOM 1899 C CA . LEU A 1 236 ? -70.839 -14.066 89.534 1.00 81.44 236 LEU A CA 1
ATOM 1900 C C . LEU A 1 236 ? -71.214 -15.224 90.464 1.00 81.44 236 LEU A C 1
ATOM 1902 O O . LEU A 1 236 ? -72.315 -15.244 91.000 1.00 81.44 236 LEU A O 1
ATOM 1906 N N . LYS A 1 237 ? -70.306 -16.167 90.745 1.00 80.00 237 LYS A N 1
ATOM 1907 C CA . LYS A 1 237 ? -70.554 -17.237 91.729 1.00 80.00 237 LYS A CA 1
ATOM 1908 C C . LYS A 1 237 ? -70.795 -16.678 93.131 1.00 80.00 237 LYS A C 1
ATOM 1910 O O . LYS A 1 237 ? -71.628 -17.210 93.864 1.00 80.00 237 LYS A O 1
ATOM 1915 N N . GLN A 1 238 ? -70.076 -15.631 93.531 1.00 80.44 238 GLN A N 1
ATOM 1916 C CA . GLN A 1 238 ? -70.308 -14.964 94.812 1.00 80.44 238 GLN A CA 1
ATOM 1917 C C . GLN A 1 238 ? -71.655 -14.237 94.839 1.00 80.44 238 GLN A C 1
ATOM 1919 O O . GLN A 1 238 ? -72.361 -14.331 95.842 1.00 80.44 238 GLN A O 1
ATOM 1924 N N . GLU A 1 239 ? -72.035 -13.557 93.758 1.00 79.25 239 GLU A N 1
ATOM 1925 C CA . GLU A 1 239 ? -73.348 -12.923 93.619 1.00 79.25 239 GLU A CA 1
ATOM 1926 C C . GLU A 1 239 ? -74.480 -13.946 93.627 1.00 79.25 239 GLU A C 1
ATOM 1928 O O . GLU A 1 239 ? -75.434 -13.765 94.373 1.00 79.25 239 GLU A O 1
ATOM 1933 N N . VAL A 1 240 ? -74.347 -15.067 92.915 1.00 81.06 240 VAL A N 1
ATOM 1934 C CA . VAL A 1 240 ? -75.310 -16.177 92.958 1.00 81.06 240 VAL A CA 1
ATOM 1935 C C . VAL A 1 240 ? -75.458 -16.704 94.383 1.00 81.06 240 VAL A C 1
ATOM 1937 O O . VAL A 1 240 ? -76.579 -16.838 94.858 1.00 81.06 240 VAL A O 1
ATOM 1940 N N . ARG A 1 241 ? -74.358 -16.916 95.118 1.00 76.31 241 ARG A N 1
ATOM 1941 C CA . ARG A 1 241 ? -74.419 -17.318 96.537 1.00 76.31 241 ARG A CA 1
ATOM 1942 C C . ARG A 1 241 ? -75.056 -16.255 97.438 1.00 76.31 241 ARG A C 1
ATOM 1944 O O . ARG A 1 241 ? -75.644 -16.605 98.458 1.00 76.31 241 ARG A O 1
ATOM 1951 N N . LYS A 1 242 ? -74.887 -14.964 97.134 1.00 78.38 242 LYS A N 1
ATOM 1952 C CA . LYS A 1 242 ? -75.542 -13.866 97.868 1.00 78.38 242 LYS A CA 1
ATOM 1953 C C . LYS A 1 242 ? -77.036 -13.815 97.559 1.00 78.38 242 LYS A C 1
ATOM 1955 O O . LYS A 1 242 ? -77.828 -13.683 98.481 1.00 78.38 242 LYS A O 1
ATOM 1960 N N . LEU A 1 243 ? -77.419 -13.952 96.293 1.00 76.62 243 LEU A N 1
ATOM 1961 C CA . LEU A 1 243 ? -78.811 -13.974 95.849 1.00 76.62 243 LEU A CA 1
ATOM 1962 C C . LEU A 1 243 ? -79.540 -15.216 96.365 1.00 76.62 243 LEU A C 1
ATOM 1964 O O . LEU A 1 243 ? -80.664 -15.090 96.827 1.00 76.62 243 LEU A O 1
ATOM 1968 N N . GLN A 1 244 ? -78.892 -16.383 96.373 1.00 72.81 244 GLN A N 1
ATOM 1969 C CA . GLN A 1 244 ? -79.415 -17.592 97.018 1.00 72.81 244 GLN A CA 1
ATOM 1970 C C . GLN A 1 244 ? -79.709 -17.341 98.501 1.00 72.81 244 GLN A C 1
ATOM 1972 O O . GLN A 1 244 ? -80.830 -17.580 98.933 1.00 72.81 244 GLN A O 1
ATOM 1977 N N . ARG A 1 245 ? -78.768 -16.739 99.243 1.00 71.50 245 ARG A N 1
ATOM 1978 C CA . ARG A 1 245 ? -78.993 -16.334 100.642 1.00 71.50 245 ARG A CA 1
ATOM 1979 C C . ARG A 1 245 ? -80.138 -15.328 100.803 1.00 71.50 245 ARG A C 1
ATOM 1981 O O . ARG A 1 245 ? -80.957 -15.477 101.697 1.00 71.50 245 ARG A O 1
ATOM 1988 N N . GLN A 1 246 ? -80.250 -14.338 99.917 1.00 68.50 246 GLN A N 1
ATOM 1989 C CA . GLN A 1 246 ? -81.355 -13.368 99.946 1.00 68.50 246 GLN A CA 1
ATOM 1990 C C . GLN A 1 246 ? -82.717 -13.992 99.605 1.00 68.50 246 GLN A C 1
ATOM 1992 O O . GLN A 1 246 ? -83.745 -13.530 100.099 1.00 68.50 246 GLN A O 1
ATOM 1997 N N . ILE A 1 247 ? -82.746 -15.015 98.749 1.00 67.12 247 ILE A N 1
ATOM 1998 C CA . ILE A 1 247 ? -83.957 -15.785 98.449 1.00 67.12 247 ILE A CA 1
ATOM 1999 C C . ILE A 1 247 ? -84.343 -16.626 99.670 1.00 67.12 247 ILE A C 1
ATOM 2001 O O . ILE A 1 247 ? -85.504 -16.587 100.069 1.00 67.12 247 ILE A O 1
ATOM 2005 N N . GLU A 1 248 ? -83.379 -17.294 100.308 1.00 61.16 248 GLU A N 1
ATOM 2006 C CA . GLU A 1 248 ? -83.578 -18.053 101.550 1.00 61.16 248 GLU A CA 1
ATOM 2007 C C . GLU A 1 248 ? -84.093 -17.161 102.699 1.00 61.16 248 GLU A C 1
ATOM 2009 O O . GLU A 1 248 ? -85.020 -17.544 103.417 1.00 61.16 248 GLU A O 1
ATOM 2014 N N . GLU A 1 249 ? -83.590 -15.928 102.821 1.00 57.25 249 GLU A N 1
ATOM 2015 C CA . GLU A 1 249 ? -84.061 -14.925 103.791 1.00 57.25 249 GLU A CA 1
ATOM 2016 C C . GLU A 1 249 ? -85.475 -14.392 103.479 1.00 57.25 249 GLU A C 1
ATOM 2018 O O . GLU A 1 249 ? -86.207 -14.008 104.392 1.00 57.25 249 GLU A O 1
ATOM 2023 N N . ARG A 1 250 ? -85.913 -14.407 102.210 1.00 52.97 250 ARG A N 1
ATOM 2024 C CA . ARG A 1 250 ? -87.279 -14.019 101.799 1.00 52.97 250 ARG A CA 1
ATOM 2025 C C . ARG A 1 250 ? -88.320 -15.137 101.946 1.00 52.97 250 ARG A C 1
ATOM 2027 O O . ARG A 1 250 ? -89.510 -14.858 101.805 1.00 52.97 250 ARG A O 1
ATOM 2034 N N . SER A 1 251 ? -87.920 -16.372 102.262 1.00 44.91 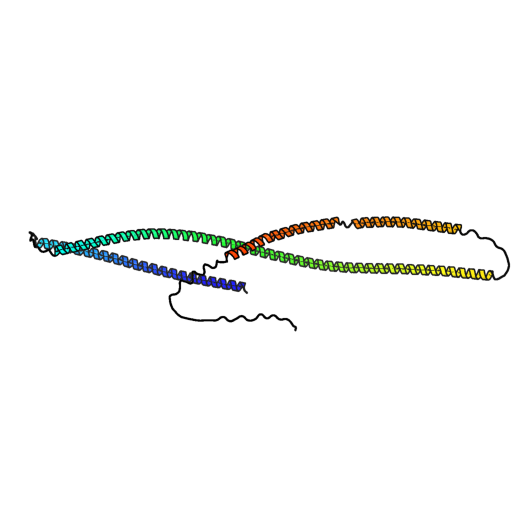251 SER A N 1
ATOM 2035 C CA . SER A 1 251 ? -88.828 -17.528 102.424 1.00 44.91 251 SER A CA 1
ATOM 2036 C C . SER A 1 251 ? -89.630 -17.568 103.739 1.00 44.91 251 SER A C 1
ATOM 2038 O O . SER A 1 251 ? -90.328 -18.548 103.991 1.00 44.91 251 SER A O 1
ATOM 2040 N N . THR A 1 252 ? -89.597 -16.521 104.572 1.00 40.62 252 THR A N 1
ATOM 2041 C CA . THR A 1 252 ? -90.517 -16.357 105.719 1.00 40.62 252 THR A CA 1
ATOM 2042 C C . THR A 1 252 ? -91.452 -15.159 105.491 1.00 40.62 252 THR A C 1
ATOM 2044 O O . THR A 1 252 ? -90.978 -14.059 105.203 1.00 40.62 252 THR A O 1
ATOM 2047 N N . PRO A 1 253 ? -92.792 -15.319 105.575 1.00 43.50 253 PRO A N 1
ATOM 2048 C CA . PRO A 1 253 ? -93.710 -14.277 105.132 1.00 43.50 253 PRO A CA 1
ATOM 2049 C C . PRO A 1 253 ? -94.060 -13.306 106.264 1.00 43.50 253 PRO A C 1
ATOM 2051 O O . PRO A 1 253 ? -94.747 -13.684 107.212 1.00 43.50 253 PRO A O 1
ATOM 2054 N N . ARG A 1 254 ? -93.679 -12.025 106.129 1.00 33.78 254 ARG A N 1
ATOM 2055 C CA . ARG A 1 254 ? -94.458 -10.883 106.654 1.00 33.78 254 ARG A CA 1
ATOM 2056 C C . ARG A 1 254 ? -94.010 -9.524 106.090 1.00 33.78 254 ARG A C 1
ATOM 2058 O O . ARG A 1 254 ? -92.985 -8.977 106.460 1.00 33.78 254 ARG A O 1
ATOM 2065 N N . SER A 1 255 ? -94.877 -8.985 105.229 1.00 31.50 255 SER A N 1
ATOM 2066 C CA . SER A 1 255 ? -95.464 -7.634 105.282 1.00 31.50 255 SER A CA 1
ATOM 2067 C C . SER A 1 255 ? -94.563 -6.421 105.582 1.00 31.50 255 SER A C 1
ATOM 2069 O O . SER A 1 255 ? -94.294 -6.106 106.738 1.00 31.50 255 SER A O 1
ATOM 2071 N N . SER A 1 256 ? -94.312 -5.605 104.551 1.00 31.25 256 SER A N 1
ATOM 2072 C CA . SER A 1 256 ? -94.911 -4.264 104.344 1.00 31.25 256 SER A CA 1
ATOM 2073 C C . SER A 1 256 ? -93.949 -3.219 103.756 1.00 31.25 256 SER A C 1
ATOM 2075 O O . SER A 1 256 ? -92.855 -2.989 104.253 1.00 31.25 256 SER A O 1
ATOM 2077 N N . ARG A 1 257 ? -94.511 -2.501 102.773 1.00 31.98 257 ARG A N 1
ATOM 2078 C CA . ARG A 1 257 ? -94.336 -1.074 102.461 1.00 31.98 257 ARG A CA 1
ATOM 2079 C C . ARG A 1 257 ? -93.177 -0.641 101.552 1.00 31.98 257 ARG A C 1
ATOM 2081 O O . ARG A 1 257 ? -91.999 -0.705 101.879 1.00 31.98 257 ARG A O 1
ATOM 2088 N N . GLU A 1 258 ? -93.610 -0.095 100.417 1.00 37.03 258 GLU A N 1
ATOM 2089 C CA . GLU A 1 258 ? -92.878 0.689 99.426 1.00 37.03 258 GLU A CA 1
ATOM 2090 C C . GLU A 1 258 ? -92.009 1.794 100.041 1.00 37.03 258 GLU A C 1
ATOM 2092 O O . GLU A 1 258 ? -92.458 2.502 100.946 1.00 37.03 258 GLU A O 1
ATOM 2097 N N . ARG A 1 259 ? -90.819 2.013 99.458 1.00 32.94 259 ARG A N 1
ATOM 2098 C CA . ARG A 1 259 ? -90.167 3.332 99.360 1.00 32.94 259 ARG A CA 1
ATOM 2099 C C . ARG A 1 259 ? -89.096 3.356 98.257 1.00 32.94 259 ARG A C 1
ATOM 2101 O O . ARG A 1 259 ? -88.034 2.760 98.380 1.00 32.94 259 ARG A O 1
ATOM 2108 N N . SER A 1 260 ? -89.443 4.059 97.180 1.00 40.81 260 SER A N 1
ATOM 2109 C CA . SER A 1 260 ? -88.621 4.927 96.319 1.00 40.81 260 SER A CA 1
ATOM 2110 C C . SER A 1 260 ? -87.084 4.804 96.344 1.00 40.81 260 SER A C 1
ATOM 2112 O O . SER A 1 260 ? -86.439 5.199 97.314 1.00 40.81 260 SER A O 1
ATOM 2114 N N . THR A 1 261 ? -86.495 4.497 95.184 1.00 37.31 261 THR A N 1
ATOM 2115 C CA . THR A 1 261 ? -85.117 4.885 94.814 1.00 37.31 261 THR A CA 1
ATOM 2116 C C . THR A 1 261 ? -85.077 5.477 93.403 1.00 37.31 261 THR A C 1
ATOM 2118 O O . THR A 1 261 ? -84.428 4.981 92.487 1.00 37.31 261 THR A O 1
ATOM 2121 N N . GLY A 1 262 ? -85.761 6.608 93.230 1.00 45.97 262 GLY A N 1
ATOM 2122 C CA . GLY A 1 262 ? -85.411 7.564 92.183 1.00 45.97 262 GLY A CA 1
ATOM 2123 C C . GLY A 1 262 ? -84.166 8.337 92.616 1.00 45.97 262 GLY A C 1
ATOM 2124 O O . GLY A 1 262 ? -84.280 9.180 93.500 1.00 45.97 262 GLY A O 1
ATOM 2125 N N . ARG A 1 263 ? -82.995 7.990 92.056 1.00 44.53 263 ARG A N 1
ATOM 2126 C CA . ARG A 1 263 ? -81.740 8.789 91.959 1.00 44.53 263 ARG A CA 1
ATOM 2127 C C . ARG A 1 263 ? -80.564 7.894 91.518 1.00 44.53 263 ARG A C 1
ATOM 2129 O O . ARG A 1 263 ? -79.610 7.693 92.258 1.00 44.53 263 ARG A O 1
ATOM 2136 N N . ARG A 1 264 ? -80.640 7.299 90.322 1.00 43.94 264 ARG A N 1
ATOM 2137 C CA . ARG A 1 264 ? -79.483 6.623 89.687 1.00 43.94 264 ARG A CA 1
ATOM 2138 C C . ARG A 1 264 ? -79.249 6.996 88.219 1.00 43.94 264 ARG A C 1
ATOM 2140 O O . ARG A 1 264 ? -78.203 6.637 87.697 1.00 43.94 264 ARG A O 1
ATOM 2147 N N . SER A 1 265 ? -80.144 7.746 87.566 1.00 47.38 265 SER A N 1
ATOM 2148 C CA . SER A 1 265 ? -79.914 8.177 86.177 1.00 47.38 265 SER A CA 1
ATOM 2149 C C . SER A 1 265 ? -78.875 9.300 86.071 1.00 47.38 265 SER A C 1
ATOM 2151 O O . SER A 1 265 ? -77.996 9.222 85.227 1.00 47.38 265 SER A O 1
ATOM 2153 N N . SER A 1 266 ? -78.866 10.279 86.988 1.00 54.44 266 SER A N 1
ATOM 2154 C CA . SER A 1 266 ? -77.995 11.463 86.856 1.00 54.44 266 SER A CA 1
ATOM 2155 C C . SER A 1 266 ? -76.491 11.189 86.970 1.00 54.44 266 SER A C 1
ATOM 2157 O O . SER A 1 266 ? -75.696 11.955 86.428 1.00 54.44 266 SER A O 1
ATOM 2159 N N . ASP A 1 267 ? -76.091 10.136 87.689 1.00 54.38 267 ASP A N 1
ATOM 2160 C CA . ASP A 1 267 ? -74.676 9.768 87.843 1.00 54.38 267 ASP A CA 1
ATOM 2161 C C . ASP A 1 267 ? -74.189 8.896 86.679 1.00 54.38 267 ASP A C 1
ATOM 2163 O O . ASP A 1 267 ? -73.060 9.067 86.225 1.00 54.38 267 ASP A O 1
ATOM 2167 N N . LEU A 1 268 ? -75.060 8.040 86.128 1.00 59.06 268 LEU A N 1
ATOM 2168 C CA . LEU A 1 268 ? -74.786 7.285 84.900 1.00 59.06 268 LEU A CA 1
ATOM 2169 C C . LEU A 1 268 ? -74.689 8.212 83.684 1.00 59.06 268 LEU A C 1
ATOM 2171 O O . LEU A 1 268 ? -73.756 8.076 82.898 1.00 59.06 268 LEU A O 1
ATOM 2175 N N . ASP A 1 269 ? -75.575 9.206 83.582 1.00 60.06 269 ASP A N 1
ATOM 2176 C CA . ASP A 1 269 ? -75.548 10.197 82.501 1.00 60.06 269 ASP A CA 1
ATOM 2177 C C . ASP A 1 269 ? -74.299 11.094 82.587 1.00 60.06 269 ASP A C 1
ATOM 2179 O O . ASP A 1 269 ? -73.703 11.447 81.568 1.00 60.06 269 ASP A O 1
ATOM 2183 N N . ARG A 1 270 ? -73.838 11.435 83.802 1.00 64.75 270 ARG A N 1
ATOM 2184 C CA . ARG A 1 270 ? -72.579 12.177 84.006 1.00 64.75 270 ARG A CA 1
ATOM 2185 C C . ARG A 1 270 ? -71.347 11.358 83.649 1.00 64.75 270 ARG A C 1
ATOM 2187 O O . ARG A 1 270 ? -70.406 11.913 83.082 1.00 64.75 270 ARG A O 1
ATOM 2194 N N . GLU A 1 271 ? -71.340 10.073 83.979 1.00 66.06 271 GLU A N 1
ATOM 2195 C CA . GLU A 1 271 ? -70.205 9.202 83.689 1.00 66.06 271 GLU A CA 1
ATOM 2196 C C . GLU A 1 271 ? -70.143 8.842 82.198 1.00 66.06 271 GLU A C 1
ATOM 2198 O O . GLU A 1 271 ? -69.072 8.922 81.598 1.00 66.06 271 GLU A O 1
ATOM 2203 N N . GLN A 1 272 ? -71.290 8.604 81.549 1.00 67.69 272 GLN A N 1
ATOM 2204 C CA . GLN A 1 272 ? -71.371 8.495 80.089 1.00 67.69 272 GLN A CA 1
ATOM 2205 C C . GLN A 1 272 ? -70.941 9.793 79.396 1.00 67.69 272 GLN A C 1
ATOM 2207 O O . GLN A 1 272 ? -70.185 9.747 78.429 1.00 67.69 272 GLN A O 1
ATOM 2212 N N . ALA A 1 273 ? -71.335 10.963 79.910 1.00 71.62 273 ALA A N 1
ATOM 2213 C CA . ALA A 1 273 ? -70.890 12.244 79.364 1.00 71.62 273 ALA A CA 1
ATOM 2214 C C . ALA A 1 273 ? -69.373 12.467 79.520 1.00 71.62 273 ALA A C 1
ATOM 2216 O O . ALA A 1 273 ? -68.752 13.058 78.634 1.00 71.62 273 ALA A O 1
ATOM 2217 N N . ARG A 1 274 ? -68.746 11.988 80.606 1.00 76.62 274 ARG A N 1
ATOM 2218 C CA . ARG A 1 274 ? -67.279 12.021 80.762 1.00 76.62 274 ARG A CA 1
ATOM 2219 C C . ARG A 1 274 ? -66.575 11.061 79.810 1.00 76.62 274 ARG A C 1
ATOM 2221 O O . ARG A 1 274 ? -65.598 11.463 79.186 1.00 76.62 274 ARG A O 1
ATOM 2228 N N . GLN A 1 275 ? -67.078 9.837 79.667 1.00 73.75 275 GLN A N 1
ATOM 2229 C CA . GLN A 1 275 ? -66.515 8.848 78.745 1.00 73.75 275 GLN A CA 1
ATOM 2230 C C . GLN A 1 275 ? -66.633 9.303 77.286 1.00 73.75 275 GLN A C 1
ATOM 2232 O O . GLN A 1 275 ? -65.675 9.175 76.531 1.00 73.75 275 GLN A O 1
ATOM 2237 N N . LEU A 1 276 ? -67.757 9.919 76.904 1.00 74.25 276 LEU A N 1
ATOM 2238 C CA . LEU A 1 276 ? -67.938 10.511 75.576 1.00 74.25 276 LEU A CA 1
ATOM 2239 C C . LEU A 1 276 ? -66.993 11.692 75.326 1.00 74.25 276 LEU A C 1
ATOM 2241 O O . LEU A 1 276 ? -66.468 11.820 74.224 1.00 74.25 276 LEU A O 1
ATOM 2245 N N . ARG A 1 277 ? -66.723 12.532 76.336 1.00 78.81 277 ARG A N 1
ATOM 2246 C CA . ARG A 1 277 ? -65.716 13.601 76.215 1.00 78.81 277 ARG A CA 1
ATOM 2247 C C . ARG A 1 277 ? -64.310 13.035 76.031 1.00 78.81 277 ARG A C 1
ATOM 2249 O O . ARG A 1 277 ? -63.645 13.414 75.082 1.00 78.81 277 ARG A O 1
ATOM 2256 N N . GLN A 1 278 ? -63.909 12.060 76.844 1.00 75.88 278 GLN A N 1
ATOM 2257 C CA . GLN A 1 278 ? -62.604 11.404 76.700 1.00 75.88 278 GLN A CA 1
ATOM 2258 C C . GLN A 1 278 ? -62.450 10.667 75.360 1.00 75.88 278 GLN A C 1
ATOM 2260 O O . GLN A 1 278 ? -61.361 10.639 74.791 1.00 75.88 278 GLN A O 1
ATOM 2265 N N . ALA A 1 279 ? -63.527 10.069 74.842 1.00 71.38 279 ALA A N 1
ATOM 2266 C CA . ALA A 1 279 ? -63.529 9.448 73.522 1.00 71.38 279 ALA A CA 1
ATOM 2267 C C . ALA A 1 279 ? -63.394 10.491 72.399 1.00 71.38 279 ALA A C 1
ATOM 2269 O O . ALA A 1 279 ? -62.642 10.266 71.453 1.00 71.38 279 ALA A O 1
ATOM 2270 N N . ASN A 1 280 ? -64.060 11.642 72.523 1.00 78.00 280 ASN A N 1
ATOM 2271 C CA . ASN A 1 280 ? -63.926 12.745 71.571 1.00 78.00 280 ASN A CA 1
ATOM 2272 C C . ASN A 1 280 ? -62.528 13.375 71.600 1.00 78.00 280 ASN A C 1
ATOM 2274 O O . ASN A 1 280 ? -61.972 13.629 70.535 1.00 78.00 280 ASN A O 1
ATOM 2278 N N . ASP A 1 281 ? -61.927 13.543 72.780 1.00 80.25 281 ASP A N 1
ATOM 2279 C CA . ASP A 1 281 ? -60.558 14.057 72.914 1.00 80.25 281 ASP A CA 1
ATOM 2280 C C . ASP A 1 281 ? -59.547 13.113 72.230 1.00 80.25 281 ASP A C 1
ATOM 2282 O O . ASP A 1 281 ? -58.681 13.557 71.475 1.00 80.25 281 ASP A O 1
ATOM 2286 N N . LYS A 1 282 ? -59.719 11.790 72.391 1.00 83.06 282 LYS A N 1
ATOM 2287 C CA . LYS A 1 282 ? -58.913 10.777 71.682 1.00 83.06 282 LYS A CA 1
ATOM 2288 C C . LYS A 1 282 ? -59.121 10.800 70.168 1.00 83.06 282 LYS A C 1
ATOM 2290 O O . LYS A 1 282 ? -58.165 10.612 69.419 1.00 83.06 282 LYS A O 1
ATOM 2295 N N . LEU A 1 283 ? -60.349 11.020 69.697 1.00 78.06 283 LEU A N 1
ATOM 2296 C CA . LEU A 1 283 ? -60.623 11.159 68.264 1.00 78.06 283 LEU A CA 1
ATOM 2297 C C . LEU A 1 283 ? -59.956 12.411 67.681 1.00 78.06 283 LEU A C 1
ATOM 2299 O O . LEU A 1 283 ? -59.467 12.367 66.553 1.00 78.06 283 LEU A O 1
ATOM 2303 N N . GLU A 1 284 ? -59.888 13.505 68.441 1.00 80.81 284 GLU A N 1
ATOM 2304 C CA . GLU A 1 284 ? -59.211 14.727 68.010 1.00 80.81 284 GLU A CA 1
ATOM 2305 C C . GLU A 1 284 ? -57.682 14.556 67.955 1.00 80.81 284 GLU A C 1
ATOM 2307 O O . GLU A 1 284 ? -57.043 15.028 67.009 1.00 80.81 284 GLU A O 1
ATOM 2312 N N . GLU A 1 285 ? -57.084 13.842 68.915 1.00 81.19 285 GLU A N 1
ATOM 2313 C CA . GLU A 1 285 ? -55.661 13.468 68.874 1.00 81.19 285 GLU A CA 1
ATOM 2314 C C . GLU A 1 285 ? -55.337 12.568 67.675 1.00 81.19 285 GLU A C 1
ATOM 2316 O O . GLU A 1 285 ? -54.420 12.876 66.909 1.00 81.19 285 GLU A O 1
ATOM 2321 N N . LEU A 1 286 ? -56.137 11.524 67.438 1.00 79.88 286 LEU A N 1
ATOM 2322 C CA . LEU A 1 286 ? -55.969 10.642 66.278 1.00 79.88 286 LEU A CA 1
ATOM 2323 C C . LEU A 1 286 ? -56.147 11.399 64.952 1.00 79.88 286 LEU A C 1
ATOM 2325 O O . LEU A 1 286 ? -55.416 11.158 63.991 1.00 79.88 286 LEU A O 1
ATOM 2329 N N . ALA A 1 287 ? -57.067 12.366 64.883 1.00 80.56 287 ALA A N 1
ATOM 2330 C CA . ALA A 1 287 ? -57.237 13.212 63.703 1.00 80.56 287 ALA A CA 1
ATOM 2331 C C . ALA A 1 287 ? -56.013 14.112 63.441 1.00 80.56 287 ALA A C 1
ATOM 2333 O O . ALA A 1 287 ? -55.623 14.304 62.283 1.00 80.56 287 ALA A O 1
ATOM 2334 N N . LYS A 1 288 ? -55.372 14.638 64.497 1.00 86.38 288 LYS A N 1
ATOM 2335 C CA . LYS A 1 288 ? -54.111 15.395 64.391 1.00 86.38 288 LYS A CA 1
ATOM 2336 C C . LYS A 1 288 ? -52.970 14.499 63.908 1.00 86.38 288 LYS A C 1
ATOM 2338 O O . LYS A 1 288 ? -52.216 14.906 63.024 1.00 86.38 288 LYS A O 1
ATOM 2343 N N . GLU A 1 289 ? -52.883 13.271 64.408 1.00 81.62 289 GLU A N 1
ATOM 2344 C CA . GLU A 1 289 ? -51.851 12.309 64.013 1.00 81.62 289 GLU A CA 1
ATOM 2345 C C . GLU A 1 289 ? -52.005 11.856 62.551 1.00 81.62 289 GLU A C 1
ATOM 2347 O O . GLU A 1 289 ? -51.036 11.877 61.790 1.00 81.62 289 GLU A O 1
ATOM 2352 N N . ILE A 1 290 ? -53.235 11.590 62.094 1.00 84.38 290 ILE A N 1
ATOM 2353 C CA . ILE A 1 290 ? -53.535 11.310 60.678 1.00 84.38 290 ILE A CA 1
ATOM 2354 C C . ILE A 1 290 ? -53.115 12.481 59.782 1.00 84.38 290 ILE A C 1
ATOM 2356 O O . ILE A 1 290 ? -52.583 12.269 58.689 1.00 84.38 290 ILE A O 1
ATOM 2360 N N . LYS A 1 291 ? -53.322 13.727 60.224 1.00 85.75 291 LYS A N 1
ATOM 2361 C CA . LYS A 1 291 ? -52.901 14.913 59.467 1.00 85.75 291 LYS A CA 1
ATOM 2362 C C . LYS A 1 291 ? -51.374 14.986 59.338 1.00 85.75 291 LYS A C 1
ATOM 2364 O O . LYS A 1 291 ? -50.874 15.214 58.239 1.00 85.75 291 LYS A O 1
ATOM 2369 N N . VAL A 1 292 ? -50.640 14.713 60.419 1.00 84.88 292 VAL A N 1
ATOM 2370 C CA . VAL A 1 292 ? -49.165 14.657 60.415 1.00 84.88 292 VAL A CA 1
ATOM 2371 C C . VAL A 1 292 ? -48.648 13.528 59.520 1.00 84.88 292 VAL A C 1
ATOM 2373 O O . VAL A 1 292 ? -47.687 13.726 58.773 1.00 84.88 292 VAL A O 1
ATOM 2376 N N . LEU A 1 293 ? -49.289 12.358 59.548 1.00 75.94 293 LEU A N 1
ATOM 2377 C CA . LEU A 1 293 ? -48.922 11.225 58.699 1.00 75.94 293 LEU A CA 1
ATOM 2378 C C . LEU A 1 293 ? -49.169 11.519 57.215 1.00 75.94 293 LEU A C 1
ATOM 2380 O O . LEU A 1 293 ? -48.274 11.279 56.408 1.00 75.94 293 LEU A O 1
ATOM 2384 N N . LYS A 1 294 ? -50.302 12.141 56.860 1.00 78.62 294 LYS A N 1
ATOM 2385 C CA . LYS A 1 294 ? -50.567 12.603 55.485 1.00 78.62 294 LYS A CA 1
ATOM 2386 C C . LYS A 1 294 ? -49.561 13.655 55.017 1.00 78.62 294 LYS A C 1
ATOM 2388 O O . LYS A 1 294 ? -49.126 13.625 53.869 1.00 78.62 294 LYS A O 1
ATOM 2393 N N . GLU A 1 295 ? -49.139 14.571 55.889 1.00 77.44 295 GLU A N 1
ATOM 2394 C CA . GLU A 1 295 ? -48.080 15.535 55.559 1.00 77.44 295 GLU A CA 1
ATOM 2395 C C . GLU A 1 295 ? -46.708 14.863 55.382 1.00 77.44 295 GLU A C 1
ATOM 2397 O O . GLU A 1 295 ? -45.933 15.269 54.512 1.00 77.44 295 GLU A O 1
ATOM 2402 N N . ARG A 1 296 ? -46.397 13.822 56.167 1.00 77.88 296 ARG A N 1
ATOM 2403 C CA . ARG A 1 296 ? -45.188 13.000 55.992 1.00 77.88 296 ARG A CA 1
ATOM 2404 C C . ARG A 1 296 ? -45.220 12.202 54.694 1.00 77.88 296 ARG A C 1
ATOM 2406 O O . ARG A 1 296 ? -44.215 12.187 53.992 1.00 77.88 296 ARG A O 1
ATOM 2413 N N . GLU A 1 297 ? -46.352 11.602 54.348 1.00 74.19 297 GLU A N 1
ATOM 2414 C CA . GLU A 1 297 ? -46.559 10.891 53.083 1.00 74.19 297 GLU A CA 1
ATOM 2415 C C . GLU A 1 297 ? -46.433 11.845 51.885 1.00 74.19 297 GLU A C 1
ATOM 2417 O O . GLU A 1 297 ? -45.699 11.570 50.937 1.00 74.19 297 GLU A O 1
ATOM 2422 N N . ALA A 1 298 ? -47.030 13.038 51.961 1.00 69.94 298 ALA A N 1
ATOM 2423 C CA . ALA A 1 298 ? -46.881 14.066 50.933 1.00 69.94 298 ALA A CA 1
ATOM 2424 C C . ALA A 1 298 ? -45.423 14.550 50.784 1.00 69.94 298 ALA A C 1
ATOM 2426 O O . ALA A 1 298 ? -44.966 14.806 49.668 1.00 69.94 298 ALA A O 1
ATOM 2427 N N . LYS A 1 299 ? -44.665 14.655 51.885 1.00 70.31 299 LYS A N 1
ATOM 2428 C CA . LYS A 1 299 ? -43.226 14.988 51.860 1.00 70.31 299 LYS A CA 1
ATOM 2429 C C . LYS A 1 299 ? -42.365 13.828 51.347 1.00 70.31 299 LYS A C 1
ATOM 2431 O O . LYS A 1 299 ? -41.396 14.078 50.639 1.00 70.31 299 LYS A O 1
ATOM 2436 N N . SER A 1 300 ? -42.736 12.586 51.649 1.00 61.47 300 SER A N 1
ATOM 2437 C CA . SER A 1 300 ? -42.079 11.373 51.153 1.00 61.47 300 SER A CA 1
ATOM 2438 C C . SER A 1 300 ? -42.314 11.166 49.652 1.00 61.47 300 SER A C 1
ATOM 2440 O O . SER A 1 300 ? -41.358 10.893 48.928 1.00 61.47 300 SER A O 1
ATOM 2442 N N . SER A 1 301 ? -43.531 11.406 49.148 1.00 56.72 301 SER A N 1
ATOM 2443 C CA . SER A 1 301 ? -43.848 11.275 47.714 1.00 56.72 301 SER A CA 1
ATOM 2444 C C . SER A 1 301 ? -43.176 12.342 46.836 1.00 56.72 301 SER A C 1
ATOM 2446 O O . SER A 1 301 ? -42.935 12.105 45.658 1.00 56.72 301 SER A O 1
ATOM 2448 N N . LYS A 1 302 ? -42.767 13.486 47.410 1.00 55.94 302 LYS A N 1
ATOM 2449 C CA . LYS A 1 302 ? -41.921 14.490 46.732 1.00 55.94 302 LYS A CA 1
ATOM 2450 C C . LYS A 1 302 ? -40.437 14.099 46.638 1.00 55.94 302 LYS A C 1
ATOM 2452 O O . LYS A 1 302 ? -39.688 14.784 45.943 1.00 55.94 302 LYS A O 1
ATOM 2457 N N . GLY A 1 303 ? -40.005 13.039 47.329 1.00 45.94 303 GLY A N 1
ATOM 2458 C CA . GLY A 1 303 ? -38.616 12.562 47.353 1.00 45.94 303 GLY A CA 1
ATOM 2459 C C . GLY A 1 303 ? -38.187 11.781 46.105 1.00 45.94 303 GLY A C 1
ATOM 2460 O O . GLY A 1 303 ? -36.996 11.718 45.820 1.00 45.94 303 GLY A O 1
ATOM 2461 N N . TYR A 1 304 ? -39.135 11.255 45.323 1.00 49.53 304 TYR A N 1
ATOM 2462 C CA . TYR A 1 304 ? -38.889 10.782 43.957 1.00 49.53 304 TYR A CA 1
ATOM 2463 C C . TYR A 1 304 ? -39.213 11.922 42.987 1.00 49.53 304 TYR A C 1
ATOM 2465 O O . TYR A 1 304 ? -40.330 12.052 42.485 1.00 49.53 304 TYR A O 1
ATOM 2473 N N . ARG A 1 305 ? -38.243 12.809 42.750 1.00 50.34 305 ARG A N 1
ATOM 2474 C CA . ARG A 1 305 ? -38.388 13.872 41.750 1.00 50.34 305 ARG A CA 1
ATOM 2475 C C . ARG A 1 305 ? -38.427 13.253 40.354 1.00 50.34 305 ARG A C 1
ATOM 2477 O O . ARG A 1 305 ? -37.395 12.908 39.789 1.00 50.34 305 ARG A O 1
ATOM 2484 N N . LEU A 1 306 ? -39.620 13.212 39.763 1.00 54.66 306 LEU A N 1
ATOM 2485 C CA . LEU A 1 306 ? -39.829 13.010 38.323 1.00 54.66 306 LEU A CA 1
ATOM 2486 C C . LEU A 1 306 ? -38.901 13.899 37.468 1.00 54.66 306 LEU A C 1
ATOM 2488 O O . LEU A 1 306 ? -38.440 13.460 36.423 1.00 54.66 306 LEU A O 1
ATOM 2492 N N . GLN A 1 307 ? -38.529 15.087 37.959 1.00 57.88 307 GLN A N 1
ATOM 2493 C CA . GLN A 1 307 ? -37.582 16.001 37.309 1.00 57.88 307 GLN A CA 1
ATOM 2494 C C . GLN A 1 307 ? -36.168 15.426 37.104 1.00 57.88 307 GLN A C 1
ATOM 2496 O O . GLN A 1 307 ? -35.536 15.738 36.095 1.00 57.88 307 GLN A O 1
ATOM 2501 N N . ASP A 1 308 ? -35.671 14.574 38.004 1.00 57.41 308 ASP A N 1
ATOM 2502 C CA . ASP A 1 308 ? -34.318 14.008 37.892 1.00 57.41 308 ASP A CA 1
ATOM 2503 C C . ASP A 1 308 ? -34.294 12.836 36.897 1.00 57.41 308 ASP A C 1
ATOM 2505 O O . ASP A 1 308 ? -33.359 12.688 36.112 1.00 57.41 308 ASP A O 1
ATOM 2509 N N . ALA A 1 309 ? -35.378 12.055 36.838 1.00 60.12 309 ALA A N 1
ATOM 2510 C CA . ALA A 1 309 ? -35.554 11.031 35.809 1.00 60.12 309 ALA A CA 1
ATOM 2511 C C . ALA A 1 309 ? -35.753 11.655 34.418 1.00 60.12 309 ALA A C 1
ATOM 2513 O O . ALA A 1 309 ? -35.205 11.171 33.433 1.00 60.12 309 ALA A O 1
ATOM 2514 N N . GLU A 1 310 ? -36.497 12.754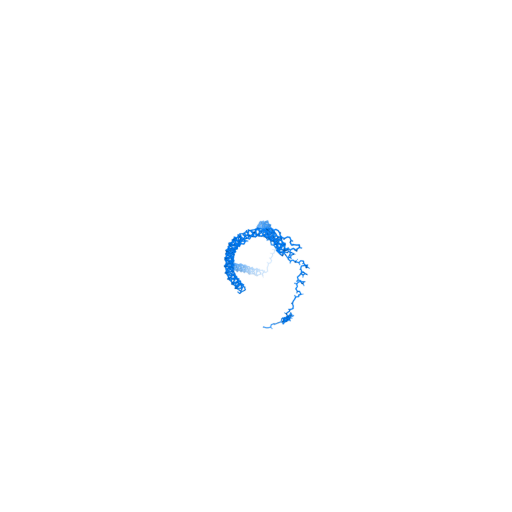 34.323 1.00 70.25 310 GLU A N 1
ATOM 2515 C CA . GLU A 1 310 ? -36.805 13.416 33.055 1.00 70.25 310 GLU A CA 1
ATOM 2516 C C . GLU A 1 310 ? -35.588 14.163 32.486 1.00 70.25 310 GLU A C 1
ATOM 2518 O O . GLU A 1 310 ? -35.323 14.094 31.285 1.00 70.25 310 GLU A O 1
ATOM 2523 N N . THR A 1 311 ? -34.774 14.790 33.343 1.00 75.25 311 THR A N 1
ATOM 2524 C CA . THR A 1 311 ? -33.481 15.372 32.941 1.00 75.25 311 THR A CA 1
ATOM 2525 C C . THR A 1 311 ? -32.464 14.301 32.547 1.00 75.25 311 THR A C 1
ATOM 2527 O O . THR A 1 311 ? -31.763 14.474 31.547 1.00 75.25 311 THR A O 1
ATOM 2530 N N . PHE A 1 312 ? -32.431 13.163 33.246 1.00 74.31 312 PHE A N 1
ATOM 2531 C CA . PHE A 1 312 ? -31.584 12.022 32.890 1.00 74.31 312 PHE A CA 1
ATOM 2532 C C . PHE A 1 312 ? -31.996 11.383 31.553 1.00 74.31 312 PHE A C 1
ATOM 2534 O O . PHE A 1 312 ? -31.153 11.143 30.687 1.00 74.31 312 PHE A O 1
ATOM 2541 N N . ILE A 1 313 ? -33.299 11.195 31.322 1.00 77.62 313 ILE A N 1
ATOM 2542 C CA . ILE A 1 313 ? -33.837 10.713 30.042 1.00 77.62 313 ILE A CA 1
ATOM 2543 C C . ILE A 1 313 ? -33.523 11.712 28.918 1.00 77.62 313 ILE A C 1
ATOM 2545 O O . ILE A 1 313 ? -33.087 11.308 27.839 1.00 77.62 313 ILE A O 1
ATOM 2549 N N . GLN A 1 314 ? -33.671 13.020 29.148 1.00 82.06 314 GLN A N 1
ATOM 2550 C CA . GLN A 1 314 ? -33.317 14.037 28.151 1.00 82.06 314 GLN A CA 1
ATOM 2551 C C . GLN A 1 314 ? -31.814 14.066 27.835 1.00 82.06 314 GLN A C 1
ATOM 2553 O O . GLN A 1 314 ? -31.448 14.282 26.675 1.00 82.06 314 GLN A O 1
ATOM 2558 N N . ALA A 1 315 ? -30.945 13.831 28.822 1.00 81.31 315 ALA A N 1
ATOM 2559 C CA . ALA A 1 315 ? -29.503 13.712 28.615 1.00 81.31 315 ALA A CA 1
ATOM 2560 C C . ALA A 1 315 ? -29.163 12.489 27.745 1.00 81.31 315 ALA A C 1
ATOM 2562 O O . ALA A 1 315 ? -28.498 12.642 26.720 1.00 81.31 315 ALA A O 1
ATOM 2563 N N . LEU A 1 316 ? -29.730 11.320 28.061 1.00 80.56 316 LEU A N 1
ATOM 2564 C CA . LEU A 1 316 ? -29.558 10.093 27.272 1.00 80.56 316 LEU A CA 1
ATOM 2565 C C . LEU A 1 316 ? -30.086 10.227 25.837 1.00 80.56 316 LEU A C 1
ATOM 2567 O O . LEU A 1 316 ? -29.498 9.688 24.898 1.00 80.56 316 LEU A O 1
ATOM 2571 N N . VAL A 1 317 ? -31.184 10.961 25.630 1.00 89.31 317 VAL A N 1
ATOM 2572 C CA . VAL A 1 317 ? -31.725 11.235 24.288 1.00 89.31 317 VAL A C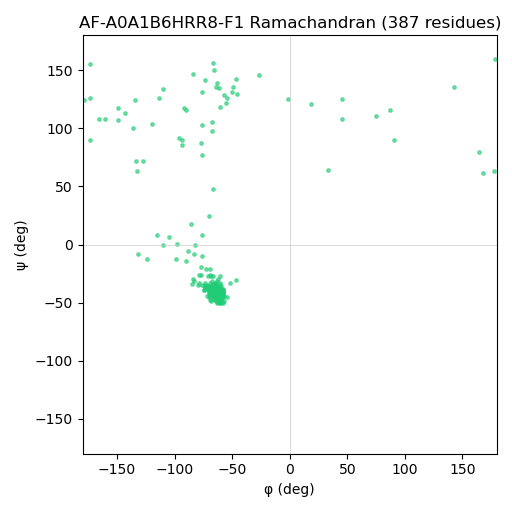A 1
ATOM 2573 C C . VAL A 1 317 ? -30.806 12.166 23.491 1.00 89.31 317 VAL A C 1
ATOM 2575 O O . VAL A 1 317 ? -30.647 11.975 22.282 1.00 89.31 317 VAL A O 1
ATOM 2578 N N . LYS A 1 318 ? -30.187 13.167 24.131 1.00 89.44 318 LYS A N 1
ATOM 2579 C CA . LYS A 1 318 ? -29.194 14.038 23.479 1.00 89.44 318 LYS A CA 1
ATOM 2580 C C . LYS A 1 318 ? -27.938 13.256 23.099 1.00 89.44 318 LYS A C 1
ATOM 2582 O O . LYS A 1 318 ? -27.481 13.381 21.965 1.00 89.44 318 LYS A O 1
ATOM 2587 N N . GLU A 1 319 ? -27.444 12.409 23.993 1.00 85.31 319 GLU A N 1
ATOM 2588 C CA . GLU A 1 319 ? -26.283 11.549 23.753 1.00 85.31 319 GLU A CA 1
ATOM 2589 C C . GLU A 1 319 ? -26.544 10.546 22.618 1.00 85.31 319 GLU A C 1
ATOM 2591 O O . GLU A 1 319 ? -25.765 10.460 21.672 1.00 85.31 319 GLU A O 1
ATOM 2596 N N . ASN A 1 320 ? -27.716 9.902 22.599 1.00 86.00 320 ASN A N 1
ATOM 2597 C CA . ASN A 1 320 ? -28.123 9.034 21.488 1.00 86.00 320 ASN A CA 1
ATOM 2598 C C . ASN A 1 320 ? -28.191 9.767 20.139 1.00 86.00 320 ASN A C 1
ATOM 2600 O O . ASN A 1 320 ? -27.886 9.186 19.098 1.00 86.00 320 ASN A O 1
ATOM 2604 N N . LYS A 1 321 ? -28.610 11.040 20.122 1.00 88.44 321 LYS A N 1
ATOM 2605 C CA . LYS A 1 321 ? -28.620 11.844 18.889 1.00 88.44 321 LYS A CA 1
ATOM 2606 C C . LYS A 1 321 ? -27.206 12.153 18.399 1.00 88.44 321 LYS A C 1
ATOM 2608 O O . LYS A 1 321 ? -27.005 12.174 17.187 1.00 88.44 321 LYS A O 1
ATOM 2613 N N . LEU A 1 322 ? -26.254 12.382 19.303 1.00 86.94 322 LEU A N 1
ATOM 2614 C CA . LEU A 1 322 ? -24.848 12.597 18.951 1.00 86.94 322 LEU A CA 1
ATOM 2615 C C . LEU A 1 322 ? -24.218 11.313 18.407 1.00 86.94 322 LEU A C 1
ATOM 2617 O O . LEU A 1 322 ? -23.697 11.331 17.298 1.00 86.94 322 LEU A O 1
ATOM 2621 N N . LEU A 1 323 ? -24.399 10.187 19.100 1.00 83.19 323 LEU A N 1
ATOM 2622 C CA . LEU A 1 323 ? -23.907 8.882 18.651 1.00 83.19 323 LEU A CA 1
ATOM 2623 C C . LEU A 1 323 ? -24.495 8.476 17.293 1.00 83.19 323 LEU A C 1
ATOM 2625 O O . LEU A 1 323 ? -23.788 7.949 16.443 1.00 83.19 323 LEU A O 1
ATOM 2629 N N . LYS A 1 324 ? -25.776 8.769 17.026 1.00 84.62 324 LYS A N 1
ATOM 2630 C CA . LYS A 1 324 ? -26.369 8.540 15.695 1.00 84.62 324 LYS A CA 1
ATOM 2631 C C . LYS A 1 324 ? -25.710 9.373 14.593 1.00 84.62 324 LYS A C 1
ATOM 2633 O O . LYS A 1 324 ? -25.577 8.873 13.480 1.00 84.62 324 LYS A O 1
ATOM 2638 N N . ARG A 1 325 ? -25.314 10.620 14.876 1.00 85.00 325 ARG A N 1
ATOM 2639 C CA . ARG A 1 325 ? -24.579 11.454 13.909 1.00 85.00 325 ARG A CA 1
ATOM 2640 C C . ARG A 1 325 ? -23.172 10.923 13.689 1.00 85.00 325 ARG A C 1
ATOM 2642 O O . ARG A 1 325 ? -22.781 10.778 12.542 1.00 85.00 325 ARG A O 1
ATOM 2649 N N . GLU A 1 326 ? -22.475 10.554 14.757 1.00 81.88 326 GLU A N 1
ATOM 2650 C CA . GLU A 1 326 ? -21.138 9.963 14.685 1.00 81.88 326 GLU A CA 1
ATOM 2651 C C . GLU A 1 326 ? -21.152 8.647 13.892 1.00 81.88 326 GLU A C 1
ATOM 2653 O O . GLU A 1 326 ? -20.324 8.433 13.014 1.00 81.88 326 GLU A O 1
ATOM 2658 N N . VAL A 1 327 ? -22.167 7.799 14.086 1.00 79.88 327 VAL A N 1
ATOM 2659 C CA . VAL A 1 327 ? -22.356 6.580 13.283 1.00 79.88 327 VAL A CA 1
ATOM 2660 C C . VAL A 1 327 ? -22.623 6.893 11.806 1.00 79.88 327 VAL A C 1
ATOM 2662 O O . VAL A 1 327 ? -22.096 6.194 10.942 1.00 79.88 327 VAL A O 1
ATOM 2665 N N . GLU A 1 328 ? -23.421 7.912 11.473 1.00 78.88 328 GLU A N 1
ATOM 2666 C CA . GLU A 1 328 ? -23.622 8.312 10.070 1.00 78.88 328 GLU A CA 1
ATOM 2667 C C . GLU A 1 328 ? -22.365 8.960 9.458 1.00 78.88 328 GLU A C 1
ATOM 2669 O O . GLU A 1 328 ? -22.055 8.689 8.298 1.00 78.88 328 GLU A O 1
ATOM 2674 N N . GLU A 1 329 ? -21.587 9.729 10.223 1.00 77.56 329 GLU A N 1
ATOM 2675 C CA . GLU A 1 329 ? -20.291 10.278 9.798 1.00 77.56 329 GLU A CA 1
ATOM 2676 C C . GLU A 1 329 ? -19.250 9.178 9.571 1.00 77.56 329 GLU A C 1
ATOM 2678 O O . GLU A 1 329 ? -18.528 9.221 8.579 1.00 77.56 329 GLU A O 1
ATOM 2683 N N . LEU A 1 330 ? -19.230 8.140 10.412 1.00 71.50 330 LEU A N 1
ATOM 2684 C CA . LEU A 1 330 ? -18.390 6.953 10.227 1.00 71.50 330 LEU A CA 1
ATOM 2685 C C . LEU A 1 330 ? -18.869 6.071 9.059 1.00 71.50 330 LEU A C 1
ATOM 2687 O O . LEU A 1 330 ? -18.063 5.397 8.414 1.00 71.50 330 LEU A O 1
ATOM 2691 N N . LYS A 1 331 ? -20.165 6.099 8.719 1.00 68.00 331 LYS A N 1
ATOM 2692 C CA . LYS A 1 331 ? -20.712 5.438 7.519 1.00 68.00 331 LYS A CA 1
ATOM 2693 C C . LYS A 1 331 ? -20.479 6.227 6.228 1.00 68.00 331 LYS A C 1
ATOM 2695 O O . LYS A 1 331 ? -20.405 5.613 5.162 1.00 68.00 331 LYS A O 1
ATOM 2700 N N . ALA A 1 332 ? -20.342 7.550 6.285 1.00 64.62 332 ALA A N 1
ATOM 2701 C CA . ALA A 1 332 ? -20.117 8.402 5.117 1.00 64.62 332 ALA A CA 1
ATOM 2702 C C . ALA A 1 332 ? -18.864 8.039 4.280 1.00 64.62 332 ALA A C 1
ATOM 2704 O O . ALA A 1 332 ? -18.989 7.968 3.053 1.00 64.62 332 ALA A O 1
ATOM 2705 N N . PRO A 1 333 ? -17.676 7.745 4.852 1.00 61.00 333 PRO A N 1
ATOM 2706 C CA . PRO A 1 333 ? -16.527 7.285 4.068 1.00 61.00 333 PRO A CA 1
ATOM 2707 C C . PRO A 1 333 ? -16.740 5.881 3.483 1.00 61.00 333 PRO A C 1
ATOM 2709 O O . PRO A 1 333 ? -16.221 5.584 2.409 1.00 61.00 333 PRO A O 1
ATOM 2712 N N . ASN A 1 334 ? -17.559 5.043 4.126 1.00 55.81 334 ASN A N 1
ATOM 2713 C CA . ASN A 1 334 ? -17.890 3.704 3.636 1.00 55.81 334 ASN A CA 1
ATOM 2714 C C . ASN A 1 334 ? -18.863 3.750 2.439 1.00 55.81 334 ASN A C 1
ATOM 2716 O O . ASN A 1 334 ? -18.704 2.996 1.481 1.00 55.81 334 ASN A O 1
ATOM 2720 N N . ARG A 1 335 ? -19.810 4.703 2.428 1.00 57.28 335 ARG A N 1
ATOM 2721 C CA . ARG A 1 335 ? -20.644 4.994 1.245 1.00 57.28 335 ARG A CA 1
ATOM 2722 C C . ARG A 1 335 ? -19.816 5.557 0.084 1.00 57.28 335 ARG A C 1
ATOM 2724 O O . ARG A 1 335 ? -19.935 5.053 -1.021 1.00 57.28 335 ARG A O 1
ATOM 2731 N N . LYS A 1 336 ? -18.875 6.480 0.334 1.00 56.75 336 LYS A N 1
ATOM 2732 C CA . LYS A 1 336 ? -17.965 7.001 -0.712 1.00 56.75 336 LYS A CA 1
ATOM 2733 C C . LYS A 1 336 ? -17.052 5.926 -1.329 1.00 56.75 336 LYS A C 1
ATOM 2735 O O . LYS A 1 336 ? -16.685 6.038 -2.495 1.00 56.75 336 LYS A O 1
ATOM 2740 N N . LEU A 1 337 ? -16.686 4.887 -0.572 1.00 54.06 337 LEU A N 1
ATOM 2741 C CA . LEU A 1 337 ? -15.960 3.713 -1.081 1.00 54.06 337 LEU A CA 1
ATOM 2742 C C . LEU A 1 337 ? -16.864 2.755 -1.875 1.00 54.06 337 LEU A C 1
ATOM 2744 O O . LEU A 1 337 ? -16.409 2.167 -2.853 1.00 54.06 337 LEU A O 1
ATOM 2748 N N . SER A 1 338 ? -18.130 2.615 -1.475 1.00 54.12 338 SER A N 1
ATOM 2749 C CA . SER A 1 338 ? -19.148 1.848 -2.205 1.00 54.12 338 SER A CA 1
ATOM 2750 C C . SER A 1 338 ? -19.499 2.497 -3.547 1.00 54.12 338 SER A C 1
ATOM 2752 O O . SER A 1 338 ? -19.530 1.809 -4.562 1.00 54.12 338 SER A O 1
ATOM 2754 N N . ASP A 1 339 ? -19.687 3.817 -3.573 1.00 53.59 339 ASP A N 1
ATOM 2755 C CA . ASP A 1 339 ? -20.029 4.557 -4.792 1.00 53.59 339 ASP A CA 1
ATOM 2756 C C . ASP A 1 339 ? -18.843 4.585 -5.772 1.00 53.59 339 ASP A C 1
ATOM 2758 O O . ASP A 1 339 ? -19.018 4.298 -6.951 1.00 53.59 339 ASP A O 1
ATOM 2762 N N . ARG A 1 340 ? -17.600 4.747 -5.282 1.00 54.47 340 ARG A N 1
ATOM 2763 C CA . ARG A 1 340 ? -16.392 4.593 -6.120 1.00 54.47 340 ARG A CA 1
ATOM 2764 C C . ARG A 1 340 ? -16.212 3.184 -6.688 1.00 54.47 340 ARG A C 1
ATOM 2766 O O . ARG A 1 340 ? -15.661 3.045 -7.774 1.00 54.47 340 ARG A O 1
ATOM 2773 N N . ARG A 1 341 ? -16.656 2.138 -5.980 1.00 52.59 341 ARG A N 1
ATOM 2774 C CA . ARG A 1 341 ? -16.677 0.767 -6.521 1.00 52.59 341 ARG A CA 1
ATOM 2775 C C . ARG A 1 341 ? -17.776 0.588 -7.569 1.00 52.59 341 ARG A C 1
ATOM 2777 O O . ARG A 1 341 ? -17.548 -0.121 -8.540 1.00 52.59 341 ARG A O 1
ATOM 2784 N N . ALA A 1 342 ? -18.933 1.227 -7.404 1.00 54.06 342 ALA A N 1
ATOM 2785 C CA . ALA A 1 342 ? -20.006 1.193 -8.397 1.00 54.06 342 ALA A CA 1
ATOM 2786 C C . ALA A 1 342 ? -19.642 1.956 -9.687 1.00 54.06 342 ALA A C 1
ATOM 2788 O O . ALA A 1 342 ? -20.016 1.514 -10.773 1.00 54.06 342 ALA A O 1
ATOM 2789 N N . ASP A 1 343 ? -18.867 3.038 -9.580 1.00 50.69 343 ASP A N 1
ATOM 2790 C CA . ASP A 1 343 ? -18.340 3.772 -10.737 1.00 50.69 343 ASP A CA 1
ATOM 2791 C C . ASP A 1 343 ? -17.216 2.995 -11.450 1.00 50.69 343 ASP A C 1
ATOM 2793 O O . ASP A 1 343 ? -17.215 2.923 -12.678 1.00 50.69 343 ASP A O 1
ATOM 2797 N N . PHE A 1 344 ? -16.344 2.293 -10.710 1.00 46.22 344 PHE A N 1
ATOM 2798 C CA . PHE A 1 344 ? -15.343 1.386 -11.303 1.00 46.22 344 PHE A CA 1
ATOM 2799 C C . PHE A 1 344 ? -15.983 0.227 -12.088 1.00 46.22 344 PHE A C 1
ATOM 2801 O O . PHE A 1 344 ? -15.508 -0.141 -13.157 1.00 46.22 344 PHE A O 1
ATOM 2808 N N . VAL A 1 345 ? -17.107 -0.316 -11.606 1.00 50.91 345 VAL A N 1
ATOM 2809 C CA . VAL A 1 345 ? -17.838 -1.394 -12.302 1.00 50.91 345 VAL A CA 1
ATOM 2810 C C . VAL A 1 345 ? -18.568 -0.886 -13.559 1.00 50.91 345 VAL A C 1
ATOM 2812 O O . VAL A 1 345 ? -18.838 -1.669 -14.471 1.00 50.91 345 VAL A O 1
ATOM 2815 N N . LYS A 1 346 ? -18.853 0.421 -13.664 1.00 48.69 346 LYS A N 1
ATOM 2816 C CA . LYS A 1 346 ? -19.392 1.023 -14.896 1.00 48.69 346 LYS A CA 1
ATOM 2817 C C . LYS A 1 346 ? -18.313 1.363 -15.928 1.00 48.69 346 LYS A C 1
ATOM 2819 O O . LYS A 1 346 ? -18.607 1.261 -17.116 1.00 48.69 346 LYS A O 1
ATOM 2824 N N . GLU A 1 347 ? -17.091 1.707 -15.517 1.00 47.69 347 GLU A N 1
ATOM 2825 C CA . GLU A 1 347 ? -15.961 1.904 -16.446 1.00 47.69 347 GLU A CA 1
ATOM 2826 C C . GLU A 1 347 ? -15.351 0.582 -16.953 1.00 47.69 347 GLU A C 1
ATOM 2828 O O . GLU A 1 347 ? -14.865 0.530 -18.080 1.00 47.69 347 GLU A O 1
ATOM 2833 N N . GLU A 1 348 ? -15.463 -0.520 -16.202 1.00 41.28 348 GLU A N 1
ATOM 2834 C CA . GLU A 1 348 ? -15.022 -1.863 -16.631 1.00 41.28 348 GLU A CA 1
ATOM 2835 C C . GLU A 1 348 ? -16.064 -2.646 -17.454 1.00 41.28 348 GLU A C 1
ATOM 2837 O O . GLU A 1 348 ? -15.949 -3.858 -17.639 1.00 41.28 348 GLU A O 1
ATOM 2842 N N . SER A 1 349 ? -17.077 -1.971 -18.001 1.00 39.91 349 SER A N 1
ATOM 2843 C CA . SER A 1 349 ? -17.908 -2.537 -19.068 1.00 39.91 349 SER A CA 1
ATOM 2844 C C . SER A 1 349 ? -17.345 -2.099 -20.426 1.00 39.91 349 SER A C 1
ATOM 2846 O O . SER A 1 349 ? -17.759 -1.055 -20.938 1.00 39.91 349 SER A O 1
ATOM 2848 N N . PRO A 1 350 ? -16.410 -2.844 -21.055 1.00 40.34 350 PRO A N 1
ATOM 2849 C CA . PRO A 1 350 ? -15.990 -2.526 -22.407 1.00 40.34 350 PRO A CA 1
ATOM 2850 C C . PRO A 1 350 ? -17.210 -2.633 -23.320 1.00 40.34 350 PRO A C 1
ATOM 2852 O O . PRO A 1 350 ? -17.826 -3.691 -23.461 1.00 40.34 350 PRO A O 1
ATOM 2855 N N . SER A 1 351 ? -17.566 -1.505 -23.932 1.00 41.25 351 SER A N 1
ATOM 2856 C CA . SER A 1 351 ? -18.526 -1.465 -25.026 1.00 41.25 351 SER A CA 1
ATOM 2857 C C . SER A 1 351 ? -18.207 -2.581 -26.033 1.00 41.25 351 SER A C 1
ATOM 2859 O O . SER A 1 351 ? -17.067 -2.769 -26.466 1.00 41.25 351 SER A O 1
ATOM 2861 N N . LEU A 1 352 ? -19.240 -3.353 -26.372 1.00 45.84 352 LEU A N 1
ATOM 2862 C CA . LEU A 1 352 ? -19.250 -4.511 -27.273 1.00 45.84 352 LEU A CA 1
ATOM 2863 C C . LEU A 1 352 ? -18.959 -4.137 -28.745 1.00 45.84 352 LEU A C 1
ATOM 2865 O O . LEU A 1 352 ? -19.673 -4.549 -29.660 1.00 45.84 352 LEU A O 1
ATOM 2869 N N . HIS A 1 353 ? -17.916 -3.346 -29.005 1.00 43.53 353 HIS A N 1
ATOM 2870 C CA . HIS A 1 353 ? -17.490 -2.946 -30.349 1.00 43.53 353 HIS A CA 1
ATOM 2871 C C . HIS A 1 353 ? -16.031 -3.279 -30.687 1.00 43.53 353 HIS A C 1
ATOM 2873 O O . HIS A 1 353 ? -15.700 -3.298 -31.870 1.00 43.53 353 HIS A O 1
ATOM 2879 N N . LEU A 1 354 ? -15.180 -3.664 -29.725 1.00 37.50 354 LEU A N 1
ATOM 2880 C CA . LEU A 1 354 ? -13.782 -4.021 -30.030 1.00 37.50 354 LEU A CA 1
ATOM 2881 C C . LEU A 1 354 ? -13.528 -5.503 -30.365 1.00 37.50 354 LEU A C 1
ATOM 2883 O O . LEU A 1 354 ? -12.489 -5.828 -30.932 1.00 37.50 354 LEU A O 1
ATOM 2887 N N . TRP A 1 355 ? -14.469 -6.412 -30.098 1.00 35.88 355 TRP A N 1
ATOM 2888 C CA . TRP A 1 355 ? -14.277 -7.849 -30.373 1.00 35.88 355 TRP A CA 1
ATOM 2889 C C . TRP A 1 355 ? -14.554 -8.282 -31.823 1.00 35.88 355 TRP A C 1
ATOM 2891 O O . TRP A 1 355 ? -14.366 -9.447 -32.158 1.00 35.88 355 TRP A O 1
ATOM 2901 N N . LYS A 1 356 ? -14.939 -7.357 -32.715 1.00 39.53 356 LYS A N 1
ATOM 2902 C CA . LYS A 1 356 ? -15.086 -7.641 -34.157 1.00 39.53 356 LYS A CA 1
ATOM 2903 C C . LYS A 1 356 ? -13.808 -7.437 -34.980 1.00 39.53 356 LYS A C 1
ATOM 2905 O O . LYS A 1 356 ? -13.811 -7.781 -36.155 1.00 39.53 356 LYS A O 1
ATOM 2910 N N . TYR A 1 357 ? -12.725 -6.919 -34.393 1.00 38.44 357 TYR A N 1
ATOM 2911 C CA . TYR A 1 357 ? -11.516 -6.569 -35.153 1.00 38.44 357 TYR A CA 1
ATOM 2912 C C . TYR A 1 357 ? -10.386 -7.609 -35.124 1.00 38.44 357 TYR A C 1
ATOM 2914 O O . TYR A 1 357 ? -9.493 -7.539 -35.960 1.00 38.44 357 TYR A O 1
ATOM 2922 N N . PHE A 1 358 ? -10.440 -8.618 -34.248 1.00 36.91 358 PHE A N 1
ATOM 2923 C CA . PHE A 1 358 ? -9.375 -9.632 -34.144 1.00 36.91 358 PHE A CA 1
ATOM 2924 C C . PHE A 1 358 ? -9.719 -11.004 -34.750 1.00 36.91 358 PHE A C 1
ATOM 2926 O O . PHE A 1 358 ? -8.918 -11.928 -34.667 1.00 36.91 358 PHE A O 1
ATOM 2933 N N . SER A 1 359 ? -10.867 -11.145 -35.421 1.00 35.09 359 SER A N 1
ATOM 2934 C CA . SER A 1 359 ? -11.273 -12.398 -36.091 1.00 35.09 359 SER A CA 1
ATOM 2935 C C . SER A 1 359 ? -10.987 -12.429 -37.602 1.00 35.09 359 SER A C 1
ATOM 2937 O O . SER A 1 359 ? -11.322 -13.412 -38.253 1.00 35.09 359 SER A O 1
ATOM 2939 N N . SER A 1 360 ? -10.403 -11.370 -38.178 1.00 37.75 360 SER A N 1
ATOM 2940 C CA . SER A 1 360 ? -10.259 -11.205 -39.640 1.00 37.75 360 SER A CA 1
ATOM 2941 C C . SER A 1 360 ? -8.822 -11.326 -40.167 1.00 37.75 360 SER A C 1
ATOM 2943 O O . SER A 1 360 ? -8.611 -11.215 -41.373 1.00 37.75 360 SER A O 1
ATOM 2945 N N . VAL A 1 361 ? -7.824 -11.549 -39.312 1.00 40.47 361 VAL A N 1
ATOM 2946 C CA . VAL A 1 361 ? -6.417 -11.641 -39.737 1.00 40.47 361 VAL A CA 1
ATOM 2947 C C . VAL A 1 361 ? -5.785 -12.862 -39.086 1.00 40.47 361 VAL A C 1
ATOM 2949 O O . VAL A 1 361 ? -5.063 -12.738 -38.109 1.00 40.47 361 VAL A O 1
ATOM 2952 N N . ASN A 1 362 ? -6.178 -14.047 -39.557 1.00 36.22 362 ASN A N 1
ATOM 2953 C CA . ASN A 1 362 ? -5.393 -15.291 -39.537 1.00 36.22 362 ASN A CA 1
ATOM 2954 C C . ASN A 1 362 ? -6.240 -16.432 -40.116 1.00 36.22 362 ASN A C 1
ATOM 2956 O O . ASN A 1 362 ? -6.582 -17.404 -39.449 1.00 36.22 362 ASN A O 1
ATOM 2960 N N . SER A 1 363 ? -6.598 -16.310 -41.392 1.00 36.19 363 SER A N 1
ATOM 2961 C CA . SER A 1 363 ? -7.094 -17.433 -42.185 1.00 36.19 363 SER A CA 1
ATOM 2962 C C . SER A 1 363 ? -6.276 -17.529 -43.464 1.00 36.19 363 SER A C 1
ATOM 2964 O O . SER A 1 363 ? -6.761 -17.159 -44.519 1.00 36.19 363 SER A O 1
ATOM 2966 N N . HIS A 1 364 ? -5.021 -17.963 -43.357 1.00 37.66 364 HIS A N 1
ATOM 2967 C CA . HIS A 1 364 ? -4.290 -18.675 -44.410 1.00 37.66 364 HIS A CA 1
ATOM 2968 C C . HIS A 1 364 ? -2.951 -19.144 -43.839 1.00 37.66 364 HIS A C 1
ATOM 2970 O O . HIS A 1 364 ? -1.970 -18.418 -43.910 1.00 37.66 364 HIS A O 1
ATOM 2976 N N . HIS A 1 365 ? -2.918 -20.348 -43.270 1.00 34.47 365 HIS A N 1
ATOM 2977 C CA . HIS A 1 365 ? -1.959 -21.402 -43.623 1.00 34.47 365 HIS A CA 1
ATOM 2978 C C . HIS A 1 365 ? -2.335 -22.687 -42.868 1.00 34.47 365 HIS A C 1
ATOM 2980 O O . HIS A 1 365 ? -2.575 -22.688 -41.665 1.00 34.47 365 HIS A O 1
ATOM 2986 N N . PHE A 1 366 ? -2.489 -23.756 -43.643 1.00 32.12 366 PHE A N 1
ATOM 2987 C CA . PHE A 1 366 ? -2.923 -25.095 -43.254 1.00 32.12 366 PHE A CA 1
ATOM 2988 C C . PHE A 1 366 ? -1.928 -25.806 -42.321 1.00 32.12 366 PHE A C 1
ATOM 2990 O O . PHE A 1 366 ? -0.723 -25.657 -42.491 1.00 32.12 366 PHE A O 1
ATOM 2997 N N . GLY A 1 367 ? -2.433 -26.687 -41.443 1.00 28.39 367 GLY A N 1
ATOM 2998 C CA . GLY A 1 367 ? -1.610 -27.721 -40.799 1.00 28.39 367 GLY A CA 1
ATOM 2999 C C . GLY A 1 367 ? -2.216 -28.402 -39.564 1.00 28.39 367 GLY A C 1
ATOM 3000 O O . GLY A 1 367 ? -1.863 -28.063 -38.446 1.00 28.39 367 GLY A O 1
ATOM 3001 N N . CYS A 1 368 ? -3.120 -29.364 -39.783 1.00 28.25 368 CYS A N 1
ATOM 3002 C CA . CYS A 1 368 ? -3.597 -30.440 -38.890 1.00 28.25 368 CYS A CA 1
ATOM 3003 C C . CYS A 1 368 ? -3.004 -30.596 -37.465 1.00 28.25 368 CYS A C 1
ATOM 3005 O O . CYS A 1 368 ? -1.854 -30.997 -37.312 1.00 28.25 368 CYS A O 1
ATOM 3007 N N . SER A 1 369 ? -3.871 -30.602 -36.441 1.00 30.05 369 SER A N 1
ATOM 3008 C CA . SER A 1 369 ? -4.297 -31.852 -35.765 1.00 30.05 369 SER A CA 1
ATOM 3009 C C . SER A 1 369 ? -5.320 -31.598 -34.654 1.00 30.05 369 SER A C 1
ATOM 3011 O O . SER A 1 369 ? -5.090 -30.850 -33.709 1.00 30.05 369 SER A O 1
ATOM 3013 N N . HIS A 1 370 ? -6.458 -32.282 -34.770 1.00 30.80 370 HIS A N 1
ATOM 3014 C CA . HIS A 1 370 ? -7.510 -32.377 -33.766 1.00 30.80 370 HIS A CA 1
ATOM 3015 C C . HIS A 1 370 ? -7.029 -33.079 -32.488 1.00 30.80 370 HIS A C 1
ATOM 3017 O O . HIS A 1 370 ? -6.522 -34.198 -32.551 1.00 30.80 370 HIS A O 1
ATOM 3023 N N . ARG A 1 371 ? -7.378 -32.525 -31.321 1.00 31.02 371 ARG A N 1
ATOM 3024 C CA . ARG A 1 371 ? -7.877 -33.337 -30.203 1.00 31.02 371 ARG A CA 1
ATOM 3025 C C . ARG A 1 371 ? -8.977 -32.599 -29.451 1.00 31.02 371 ARG A C 1
ATOM 3027 O O . ARG A 1 371 ? -8.766 -31.566 -28.830 1.00 31.02 371 ARG A O 1
ATOM 3034 N N . VAL A 1 372 ? -10.162 -33.178 -29.575 1.00 32.09 372 VAL A N 1
ATOM 3035 C CA . VAL A 1 372 ? -11.391 -32.886 -28.849 1.00 32.09 372 VAL A CA 1
ATOM 3036 C C . VAL A 1 372 ? -11.261 -33.486 -27.450 1.00 32.09 372 VAL A C 1
ATOM 3038 O O . VAL A 1 372 ? -10.943 -34.666 -27.339 1.00 32.09 372 VAL A O 1
ATOM 3041 N N . PHE A 1 373 ? -11.560 -32.719 -26.403 1.00 28.12 373 PHE A N 1
ATOM 3042 C CA . PHE A 1 373 ? -12.121 -33.284 -25.177 1.00 28.12 373 PHE A CA 1
ATOM 3043 C C . PHE A 1 373 ? -13.298 -32.427 -24.716 1.00 28.12 373 PHE A C 1
ATOM 3045 O O . PHE A 1 373 ? -13.227 -31.208 -24.598 1.00 28.12 373 PHE A O 1
ATOM 3052 N N . SER A 1 374 ? -14.410 -33.129 -24.578 1.00 31.59 374 SER A N 1
ATOM 3053 C CA . SER A 1 374 ? -15.778 -32.684 -24.390 1.00 31.59 374 SER A CA 1
ATOM 3054 C C . SER A 1 374 ? -16.115 -32.371 -22.934 1.00 31.59 374 SER A C 1
ATOM 3056 O O . SER A 1 374 ? -15.681 -33.064 -22.018 1.00 31.59 374 SER A O 1
ATOM 3058 N N . ASN A 1 375 ? -16.992 -31.380 -22.772 1.00 31.23 375 ASN A N 1
ATOM 3059 C CA . ASN A 1 375 ? -17.819 -31.125 -21.593 1.00 31.23 375 ASN A CA 1
ATOM 3060 C C . ASN A 1 375 ? -18.562 -32.384 -21.099 1.00 31.23 375 ASN A C 1
ATOM 3062 O O . ASN A 1 375 ? -19.246 -33.041 -21.882 1.00 31.23 375 ASN A O 1
ATOM 3066 N N . SER A 1 376 ? -18.563 -32.609 -19.783 1.00 33.06 376 SER A N 1
ATOM 3067 C CA . SER A 1 376 ? -19.601 -33.360 -19.054 1.00 33.06 376 SER A CA 1
ATOM 3068 C C . SER A 1 376 ? -19.933 -32.582 -17.776 1.00 33.06 376 SER A C 1
ATOM 3070 O O . SER A 1 376 ? -19.084 -32.409 -16.910 1.00 33.06 376 SER A O 1
ATOM 3072 N N . GLN A 1 377 ? -21.030 -31.832 -17.784 1.00 33.12 377 GLN A N 1
ATOM 3073 C CA . GLN A 1 377 ? -22.331 -32.207 -17.218 1.00 33.12 377 GLN A CA 1
ATOM 3074 C C . GLN A 1 377 ? -22.418 -32.149 -15.686 1.00 33.12 377 GLN A C 1
ATOM 3076 O O . GLN A 1 377 ? -21.858 -32.940 -14.939 1.00 33.12 377 GLN A O 1
ATOM 3081 N N . ASN A 1 378 ? -23.213 -31.159 -15.295 1.00 35.53 378 ASN A N 1
ATOM 3082 C CA . ASN A 1 378 ? -23.792 -30.850 -14.005 1.00 35.53 378 ASN A CA 1
ATOM 3083 C C . ASN A 1 378 ? -24.935 -31.840 -13.696 1.00 35.53 378 ASN A C 1
ATOM 3085 O O . ASN A 1 378 ? -25.731 -32.123 -14.594 1.00 35.53 378 ASN A O 1
ATOM 3089 N N . SER A 1 379 ? -25.089 -32.295 -12.448 1.00 34.84 379 SER A N 1
ATOM 3090 C CA . SER A 1 379 ? -26.345 -32.918 -12.008 1.00 34.84 379 SER A CA 1
ATOM 3091 C C . SER A 1 379 ? -26.647 -32.698 -10.520 1.00 34.84 379 SER A C 1
ATOM 3093 O O . SER A 1 379 ? -25.974 -33.241 -9.649 1.00 34.84 379 SER A O 1
ATOM 3095 N N . ASN A 1 380 ? -27.773 -32.012 -10.307 1.00 33.94 380 ASN A N 1
ATOM 3096 C CA . ASN A 1 380 ? -28.781 -32.237 -9.264 1.00 33.94 380 ASN A CA 1
ATOM 3097 C C . ASN A 1 380 ? -28.654 -31.517 -7.912 1.00 33.94 380 ASN A C 1
ATOM 3099 O O . ASN A 1 380 ? -28.242 -32.071 -6.898 1.00 33.94 380 ASN A O 1
ATOM 3103 N N . ASN A 1 381 ? -29.268 -30.328 -7.893 1.00 34.41 381 ASN A N 1
ATOM 3104 C CA . ASN A 1 381 ? -30.147 -29.897 -6.807 1.00 34.41 381 ASN A CA 1
ATOM 3105 C C . ASN A 1 381 ? -31.266 -30.930 -6.573 1.00 34.41 381 ASN A C 1
ATOM 3107 O O . ASN A 1 381 ? -32.053 -31.207 -7.480 1.00 34.41 381 ASN A O 1
ATOM 3111 N N . ARG A 1 382 ? -31.409 -31.411 -5.336 1.00 32.41 382 ARG A N 1
ATOM 3112 C CA . ARG A 1 382 ? -32.688 -31.884 -4.787 1.00 32.41 382 ARG A CA 1
ATOM 3113 C C . ARG A 1 382 ? -32.715 -31.627 -3.282 1.00 32.41 382 ARG A C 1
ATOM 3115 O O . ARG A 1 382 ? -32.031 -32.282 -2.508 1.00 32.41 382 ARG A O 1
ATOM 3122 N N . THR A 1 383 ? -33.511 -30.640 -2.897 1.00 36.47 383 THR A N 1
ATOM 3123 C CA . THR A 1 383 ? -34.094 -30.506 -1.564 1.00 36.47 383 THR A CA 1
ATOM 3124 C C . THR A 1 383 ? -35.021 -31.692 -1.290 1.00 36.47 383 THR A C 1
ATOM 3126 O O . THR A 1 383 ? -35.756 -32.079 -2.191 1.00 36.47 383 THR A O 1
ATOM 3129 N N . PHE A 1 384 ? -35.006 -32.253 -0.076 1.00 29.22 384 PHE A N 1
ATOM 3130 C CA . PHE A 1 384 ? -36.191 -32.622 0.720 1.00 29.22 384 PHE A CA 1
ATOM 3131 C C . PHE A 1 384 ? -35.771 -33.084 2.133 1.00 29.22 384 PHE A C 1
ATOM 3133 O O . PHE A 1 384 ? -34.625 -33.444 2.375 1.00 29.22 384 PHE A O 1
ATOM 3140 N N . PHE A 1 385 ? -36.722 -32.942 3.052 1.00 33.22 385 PHE A N 1
ATOM 3141 C CA . PHE A 1 385 ? -36.664 -32.949 4.515 1.00 33.22 385 PHE A CA 1
ATOM 3142 C C . PHE A 1 385 ? -36.284 -34.279 5.203 1.00 33.22 385 PHE A C 1
ATOM 3144 O O . PHE A 1 385 ? -36.558 -35.344 4.671 1.00 33.22 385 PHE A O 1
ATOM 3151 N N . ALA A 1 386 ? -35.762 -34.119 6.433 1.00 33.31 386 ALA A N 1
ATOM 3152 C CA . ALA A 1 386 ? -36.017 -34.856 7.687 1.00 33.31 386 ALA A CA 1
ATOM 3153 C C . ALA A 1 386 ? -36.075 -36.401 7.688 1.00 33.31 386 ALA A C 1
ATOM 3155 O O . ALA A 1 386 ? -36.938 -36.991 7.061 1.00 33.31 386 ALA A O 1
ATOM 3156 N N . GLU A 1 387 ? -35.276 -37.057 8.537 1.00 30.67 387 GLU A N 1
ATOM 3157 C CA . GLU A 1 387 ? -35.623 -37.485 9.908 1.00 30.67 387 GLU A CA 1
ATOM 3158 C C . GLU A 1 387 ? -34.448 -38.249 10.563 1.00 30.67 387 GLU A C 1
ATOM 3160 O O . GLU A 1 387 ? -33.533 -38.696 9.878 1.00 30.67 387 GLU A O 1
ATOM 3165 N N . LYS A 1 388 ? -34.501 -38.294 11.904 1.00 38.72 388 LYS A N 1
ATOM 3166 C CA . LYS A 1 388 ? -33.745 -39.067 12.923 1.00 38.72 388 LYS A CA 1
ATOM 3167 C C . LYS A 1 388 ? -33.172 -40.416 12.437 1.00 38.72 388 LYS A C 1
ATOM 3169 O O . LYS A 1 388 ? -33.801 -41.078 11.624 1.00 38.72 388 LYS A O 1
ATOM 3174 N N . GLU A 1 389 ? -32.015 -40.887 12.901 1.00 34.69 389 GLU A N 1
ATOM 3175 C CA . GLU A 1 389 ? -31.584 -41.153 14.295 1.00 34.69 389 GLU A CA 1
ATOM 3176 C C . GLU A 1 389 ? -30.096 -40.893 14.563 1.00 34.69 389 GLU A C 1
ATOM 3178 O O . GLU A 1 389 ? -29.273 -41.090 13.638 1.00 34.69 389 GLU A O 1
#

Mean predicted aligned error: 24.06 Å

Organism: NCBI:txid320908

pLDDT: mean 74.23, std 20.45, range [28.12, 96.81]

Solvent-accessible surface area (backbone atoms only — not comparable to full-atom values): 22518 Å² total; per-residue (Å²): 106,79,68,56,55,50,50,53,51,52,51,52,52,50,52,53,54,49,54,51,51,54,50,53,50,53,53,50,52,50,53,49,54,51,52,56,48,52,52,52,53,50,49,54,51,49,56,51,50,55,48,51,51,50,53,51,51,51,51,51,53,54,52,49,53,52,48,50,54,51,50,52,49,51,50,71,73,59,64,79,80,77,78,86,77,90,64,99,56,87,50,70,66,58,56,52,48,54,49,51,52,52,52,52,50,52,51,51,52,52,50,53,55,49,52,54,49,50,53,52,50,51,55,49,51,55,51,53,51,55,53,50,52,52,52,51,51,52,52,54,52,52,51,51,53,50,54,50,53,52,51,53,50,53,52,52,52,49,53,53,49,54,52,49,52,52,50,50,54,52,49,55,52,51,51,52,52,49,54,51,50,51,52,50,50,53,51,51,51,53,51,49,55,52,51,50,52,53,48,53,51,51,53,49,54,51,50,53,52,51,52,50,51,52,52,52,53,52,50,52,50,52,52,51,50,51,52,50,55,50,52,49,51,52,50,50,53,52,49,51,56,49,51,52,50,53,51,62,67,60,73,61,94,78,90,85,82,91,80,87,84,90,84,63,63,72,62,52,54,50,50,51,52,49,52,52,49,55,51,50,54,51,51,52,53,51,52,52,50,53,52,54,49,52,53,50,48,58,56,53,63,61,68,67,51,64,66,59,56,52,52,50,51,51,49,52,52,51,51,51,54,48,51,53,48,52,52,49,60,65,42,47,63,56,49,56,52,50,52,53,50,55,51,50,60,59,71,71,54,76,70,95,69,69,81,76,71,76,79,78,80,84,88,86,82,91,81,90,82,91,81,89,83,80,92,79,86,87,86,80,92,76,91,80,80,88,80,88,133

InterPro domains:
  IPR036638 Helix-loop-helix DNA-binding domain superfamily [SSF47459] (254-331)

Radius of gyration: 69.7 Å; Cα contacts (8 Å, |Δi|>4): 2; chains: 1; bounding box: 161×57×203 Å

Foldseek 3Di:
DVVVVVVVVVVVVVVVVVVVVVVVVVVVVVVVVVVVVVVVVVVVVVVVVVVVVVVVVVVVVVVVVVVVVVVVVCCVVPVPPDDDDDDPPQDPVNVVVVVVVVVVVVVVVVVVVVVVVVVVVVVVVVVVVVVVVVVVVVVVVVVVVVVVVVVVVVVVVVVVVVVVVVVVVVVVVVVVVVVVVVVVVVVVVVVVVVVVVVVVVVVVVVVVVVVVVVVVVVVVVVVVVVVVVVVVVVVVVVVVVVVVVVVVVPPDDDDDDDDDDPDDPVVVVVVVVVVVVVVVVVVVVVVVVVVVVVVVVVVVVVVPPPVVVVVVVVVVVVVVVVVVVVVVVVCVVVVVVVVVVVVVVVVPPPDPPPVVPPPPPDPDDDDDDDDDDDDDDDDDDDDDDDDDD

Sequence (389 aa):
SSKEDLLINTYKALDVQKQQLEAMNNDFDALKTEHEQEKLELQTKIDALEKELKDSYAKFMETSIHLDDTNAMYAMTFGLDKKATESKQPNPSEIKIKELESELAKERERVSVLEDMINVLQAKSAKDKGSLEQVHQQVCSLAEELKEAVRVKNVYHKMVKDAHEQLKTKSESMEREMAMKEMELENKRRQLKNVQRNLDLVTRASQEKQEQAVNISTQTEFENNAQSIFLQNVGLKQEVRKLQRQIEERSTPRSSRERSTGRRSSDLDREQARQLRQANDKLEELAKEIKVLKEREAKSSKGYRLQDAETFIQALVKENKLLKREVEELKAPNRKLSDRRADFVKEESPSLHLWKYFSSVNSHHFGCSHRVFSNSQNSNNRTFFAEKE